Protein AF-0000000082831188 (afdb_homodimer)

Foldseek 3Di:
DDLVLLLLLLLCVVLFHLCSSCVVVVHHSVVSVVSQVVVCVVVVHRQWDDDPPGTDGDPVNQVSSQVSVVSVQQVVQVVCVVVVPPNQDAEEAFEEEAQQCCVLPCVVLVVVLCVVRVRYHYHYHHHADPVVVPVDDHAKYKYFDADDDPQKDKDFLAWWFKFKKAFPVLCVPPNFDQDPQVQQVWAEQEEDDPPDWFWKWKDAPNDDTDIYTHDHPHYDSNLQVSQVCRLVGVIIYTYICSSCVVCCVVRSMPTHPVRMTMDTHHITMIMIGGPDPRGRPSSVVSVVSSNVCLQPVAAPRHRGHHHD/DDLVLLLLLLLCVVLFHLCSSCVVVVHDSVVSVVSQVVVCVVVVHRQWDDDPPGTDGDPVVLVSSVVSVVSVQQVVQVVCVVVVPPNQDAEEAEEEEAQQCCVLPCVVLVVVLCVVRVRYHYHYHHHADPVCVSVPPHAKYKYFDADDDPQKDKDFLAWWFKFKKAFPVLCVPPNFDQDPQVQQVWAEQEEDDPPDWFWKWKDAPNDDTDIYTHDHPHYDSNLQVSQVCRLVGVIIYTYICSSCVVCCVVRSMPTHPVRMTMDTHHITMIMIHGPDPRGRPSSVVSVVSSNVCLQPVAAPRHRGHHDD

Structure (mmCIF, N/CA/C/O backbone):
data_AF-0000000082831188-model_v1
#
loop_
_entity.id
_entity.type
_entity.pdbx_description
1 polymer 'HTH-type transcriptional regulator DmlR'
#
loop_
_atom_site.group_PDB
_atom_site.id
_atom_site.type_symbol
_atom_site.label_atom_id
_atom_site.label_alt_id
_atom_site.label_comp_id
_atom_site.label_asym_id
_atom_site.label_entity_id
_atom_site.label_seq_id
_atom_site.pdbx_PDB_ins_code
_atom_site.Cartn_x
_atom_site.Cartn_y
_atom_site.Cartn_z
_atom_site.occupancy
_atom_site.B_iso_or_equiv
_atom_site.auth_seq_id
_atom_site.auth_comp_id
_atom_site.auth_asym_id
_atom_site.auth_atom_id
_atom_site.pdbx_PDB_model_num
ATOM 1 N N . MET A 1 1 ? 18.266 -35.781 13.953 1 60.56 1 MET A N 1
ATOM 2 C CA . MET A 1 1 ? 17.328 -34.844 13.352 1 60.56 1 MET A CA 1
ATOM 3 C C . MET A 1 1 ? 17.188 -35.094 11.852 1 60.56 1 MET A C 1
ATOM 5 O O . MET A 1 1 ? 18.188 -35.188 11.133 1 60.56 1 MET A O 1
ATOM 9 N N . ASP A 1 2 ? 16.031 -35.562 11.438 1 66.75 2 ASP A N 1
ATOM 10 C CA . ASP A 1 2 ? 15.828 -35.938 10.039 1 66.75 2 ASP A CA 1
ATOM 11 C C . ASP A 1 2 ? 14.922 -34.938 9.328 1 66.75 2 ASP A C 1
ATOM 13 O O . ASP A 1 2 ? 14.375 -34.031 9.953 1 66.75 2 ASP A O 1
ATOM 17 N N . THR A 1 3 ? 14.922 -35.094 8.039 1 72.62 3 THR A N 1
ATOM 18 C CA . THR A 1 3 ? 14.203 -34.156 7.168 1 72.62 3 THR A CA 1
ATOM 19 C C . THR A 1 3 ? 12.727 -34.094 7.551 1 72.62 3 THR A C 1
ATOM 21 O O . THR A 1 3 ? 12.102 -33.031 7.484 1 72.62 3 THR A O 1
ATOM 24 N N . LYS A 1 4 ? 12.242 -35.188 7.949 1 76.06 4 LYS A N 1
ATOM 25 C CA . LYS A 1 4 ? 10.836 -35.281 8.312 1 76.06 4 LYS A CA 1
ATOM 26 C C . LYS A 1 4 ? 10.539 -34.438 9.555 1 76.06 4 LYS A C 1
ATOM 28 O O . LYS A 1 4 ? 9.508 -33.75 9.625 1 76.06 4 LYS A O 1
ATOM 33 N N . ALA A 1 5 ? 11.492 -34.5 10.469 1 78.12 5 ALA A N 1
ATOM 34 C CA . ALA A 1 5 ? 11.328 -33.75 11.711 1 78.12 5 ALA A CA 1
ATOM 35 C C . ALA A 1 5 ? 11.359 -32.25 11.453 1 78.12 5 ALA A C 1
ATOM 37 O O . ALA A 1 5 ? 10.578 -31.5 12.031 1 78.12 5 ALA A O 1
ATOM 38 N N . LEU A 1 6 ? 12.195 -31.906 10.602 1 77.5 6 LEU A N 1
ATOM 39 C CA . LEU A 1 6 ? 12.312 -30.484 10.289 1 77.5 6 LEU A CA 1
ATOM 40 C C . LEU A 1 6 ? 11.094 -30 9.508 1 77.5 6 LEU A C 1
ATOM 42 O O . LEU A 1 6 ? 10.602 -28.891 9.734 1 77.5 6 LEU A O 1
ATOM 46 N N . THR A 1 7 ? 10.648 -30.844 8.633 1 78.62 7 THR A N 1
ATOM 47 C CA . THR A 1 7 ? 9.445 -30.516 7.883 1 78.62 7 THR A CA 1
ATOM 48 C C . THR A 1 7 ? 8.242 -30.375 8.812 1 78.62 7 THR A C 1
ATOM 50 O O . THR A 1 7 ? 7.395 -29.516 8.617 1 78.62 7 THR A O 1
ATOM 53 N N . LEU A 1 8 ? 8.25 -31.203 9.797 1 83.56 8 LEU A N 1
ATOM 54 C CA . LEU A 1 8 ? 7.195 -31.156 10.805 1 83.56 8 LEU A CA 1
ATOM 55 C C . LEU A 1 8 ? 7.23 -29.828 11.555 1 83.56 8 LEU A C 1
ATOM 57 O O . LEU A 1 8 ? 6.188 -29.203 11.766 1 83.56 8 LEU A O 1
ATOM 61 N N . LEU A 1 9 ? 8.398 -29.422 11.922 1 85.88 9 LEU A N 1
ATOM 62 C CA . LEU A 1 9 ? 8.57 -28.141 12.617 1 85.88 9 LEU A CA 1
ATOM 63 C C . LEU A 1 9 ? 8.055 -26.984 11.773 1 85.88 9 LEU A C 1
ATOM 65 O O . LEU A 1 9 ? 7.352 -26.109 12.281 1 85.88 9 LEU A O 1
ATOM 69 N N . VAL A 1 10 ? 8.422 -27.031 10.562 1 84.31 10 VAL A N 1
ATOM 70 C CA . VAL A 1 10 ? 7.992 -25.984 9.648 1 84.31 10 VAL A CA 1
ATOM 71 C C . VAL A 1 10 ? 6.469 -25.922 9.594 1 84.31 10 VAL A C 1
ATOM 73 O O . VAL A 1 10 ? 5.875 -24.844 9.68 1 84.31 10 VAL A O 1
ATOM 76 N N . GLU A 1 11 ? 5.812 -27.047 9.461 1 84.62 11 GLU A N 1
ATOM 77 C CA . GLU A 1 11 ? 4.359 -27.125 9.352 1 84.62 11 GLU A CA 1
ATOM 78 C C . GLU A 1 11 ? 3.684 -26.609 10.625 1 84.62 11 GLU A C 1
ATOM 80 O O . GLU A 1 11 ? 2.643 -25.953 10.562 1 84.62 11 GLU A O 1
ATOM 85 N N . ILE A 1 12 ? 4.293 -26.922 11.719 1 85.75 12 ILE A N 1
ATOM 86 C CA . ILE A 1 12 ? 3.727 -26.484 12.992 1 85.75 12 ILE A CA 1
ATOM 87 C C . ILE A 1 12 ? 3.797 -24.969 13.102 1 85.75 12 ILE A C 1
ATOM 89 O O . ILE A 1 12 ? 2.816 -24.312 13.469 1 85.75 12 ILE A O 1
ATOM 93 N N . VAL A 1 13 ? 4.922 -24.453 12.805 1 83.44 13 VAL A N 1
ATOM 94 C CA . VAL A 1 13 ? 5.137 -23.016 12.922 1 83.44 13 VAL A CA 1
ATOM 95 C C . VAL A 1 13 ? 4.223 -22.281 11.938 1 83.44 13 VAL A C 1
ATOM 97 O O . VAL A 1 13 ? 3.598 -21.281 12.297 1 83.44 13 VAL A O 1
ATOM 100 N N . ASP A 1 14 ? 4.199 -22.828 10.773 1 79.44 14 ASP A N 1
ATOM 101 C CA . ASP A 1 14 ? 3.375 -22.203 9.742 1 79.44 14 ASP A CA 1
ATOM 102 C C . ASP A 1 14 ? 1.896 -22.25 10.117 1 79.44 14 ASP A C 1
ATOM 104 O O . ASP A 1 14 ? 1.148 -21.312 9.836 1 79.44 14 ASP A O 1
ATOM 108 N N . ALA A 1 15 ? 1.467 -23.328 10.695 1 80.25 15 ALA A N 1
ATOM 109 C CA . ALA A 1 15 ? 0.07 -23.547 11.07 1 80.25 15 ALA A CA 1
ATOM 110 C C . ALA A 1 15 ? -0.303 -22.688 12.281 1 80.25 15 ALA A C 1
ATOM 112 O O . ALA A 1 15 ? -1.475 -22.359 12.477 1 80.25 15 ALA A O 1
ATOM 113 N N . GLY A 1 16 ? 0.748 -22.344 13.023 1 79.06 16 GLY A N 1
ATOM 114 C CA . GLY A 1 16 ? 0.556 -21.5 14.195 1 79.06 16 GLY A CA 1
ATOM 115 C C . GLY A 1 16 ? 0.032 -22.266 15.398 1 79.06 16 GLY A C 1
ATOM 116 O O . GLY A 1 16 ? -0.024 -21.719 16.5 1 79.06 16 GLY A O 1
ATOM 117 N N . ASN A 1 17 ? -0.584 -23.422 15.211 1 81.81 17 ASN A N 1
ATOM 118 C CA . ASN A 1 17 ? -1.011 -24.281 16.312 1 81.81 17 ASN A CA 1
ATOM 119 C C . ASN A 1 17 ? -0.879 -25.75 15.953 1 81.81 17 ASN A C 1
ATOM 121 O O . ASN A 1 17 ? -0.754 -26.109 14.781 1 81.81 17 ASN A O 1
ATOM 125 N N . LEU A 1 18 ? -0.891 -26.609 16.984 1 84.69 18 LEU A N 1
ATOM 126 C CA . LEU A 1 18 ? -0.616 -28.031 16.828 1 84.69 18 LEU A CA 1
ATOM 127 C C . LEU A 1 18 ? -1.783 -28.734 16.141 1 84.69 18 LEU A C 1
ATOM 129 O O . LEU A 1 18 ? -1.579 -29.656 15.352 1 84.69 18 LEU A O 1
ATOM 133 N N . SER A 1 19 ? -2.91 -28.172 16.375 1 84.94 19 SER A N 1
ATOM 134 C CA . SER A 1 19 ? -4.086 -28.812 15.789 1 84.94 19 SER A CA 1
ATOM 135 C C . SER A 1 19 ? -4.133 -28.609 14.281 1 84.94 19 SER A C 1
ATOM 137 O O . SER A 1 19 ? -4.391 -29.562 13.531 1 84.94 19 SER A O 1
ATOM 139 N N . GLU A 1 20 ? -3.873 -27.453 13.922 1 84.81 20 GLU A N 1
ATOM 140 C CA . GLU A 1 20 ? -3.865 -27.156 12.492 1 84.81 20 GLU A CA 1
ATOM 141 C C . GLU A 1 20 ? -2.705 -27.844 11.781 1 84.81 20 GLU A C 1
ATOM 143 O O . GLU A 1 20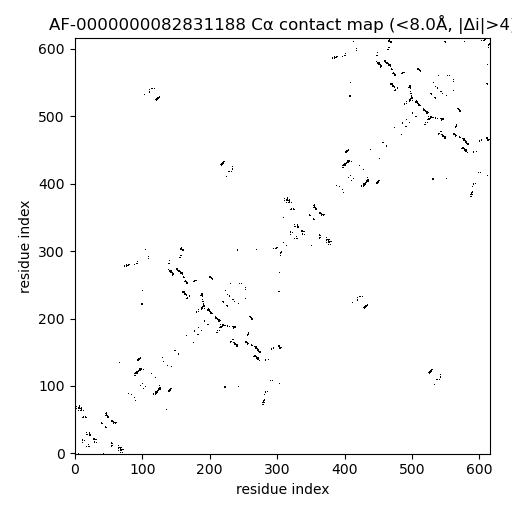 ? -2.854 -28.312 10.656 1 84.81 20 GLU A O 1
ATOM 148 N N . ALA A 1 21 ? -1.657 -27.875 12.453 1 87 21 ALA A N 1
ATOM 149 C CA . ALA A 1 21 ? -0.516 -28.609 11.906 1 87 21 ALA A CA 1
ATOM 150 C C . ALA A 1 21 ? -0.851 -30.078 11.711 1 87 21 ALA A C 1
ATOM 152 O O . ALA A 1 21 ? -0.484 -30.672 10.688 1 87 21 ALA A O 1
ATOM 153 N N . ALA A 1 22 ? -1.553 -30.641 12.586 1 87.94 22 ALA A N 1
ATOM 154 C CA . ALA A 1 22 ? -1.962 -32.031 12.5 1 87.94 22 ALA A CA 1
ATOM 155 C C . ALA A 1 22 ? -2.854 -32.281 11.289 1 87.94 22 ALA A C 1
ATOM 157 O O . ALA A 1 22 ? -2.672 -33.25 10.562 1 87.94 22 ALA A O 1
ATOM 158 N N . ARG A 1 23 ? -3.672 -31.422 11.086 1 82.44 23 ARG A N 1
ATOM 159 C CA . ARG A 1 23 ? -4.574 -31.516 9.938 1 82.44 23 ARG A CA 1
ATOM 160 C C . ARG A 1 23 ? -3.803 -31.438 8.625 1 82.44 23 ARG A C 1
ATOM 162 O O . ARG A 1 23 ? -4.012 -32.25 7.734 1 82.44 23 ARG A O 1
ATOM 169 N N . ARG A 1 24 ? -2.838 -30.578 8.617 1 79.94 24 ARG A N 1
ATOM 170 C CA . ARG A 1 24 ? -2.045 -30.375 7.414 1 79.94 24 ARG A CA 1
ATOM 171 C C . ARG A 1 24 ? -1.154 -31.578 7.121 1 79.94 24 ARG A C 1
ATOM 173 O O . ARG A 1 24 ? -0.921 -31.906 5.961 1 79.94 24 ARG A O 1
ATOM 180 N N . LEU A 1 25 ? -0.765 -32.188 8.156 1 80.94 25 LEU A N 1
ATOM 181 C CA . LEU A 1 25 ? 0.196 -33.281 8.039 1 80.94 25 LEU A CA 1
ATOM 182 C C . LEU A 1 25 ? -0.515 -34.625 8.016 1 80.94 25 LEU A C 1
ATOM 184 O O . LEU A 1 25 ? 0.13 -35.656 7.891 1 80.94 25 LEU A O 1
ATOM 188 N N . LYS A 1 26 ? -1.868 -34.469 8.102 1 83.75 26 LYS A N 1
ATOM 189 C CA . LYS A 1 26 ? -2.668 -35.688 8.156 1 83.75 26 LYS A CA 1
ATOM 190 C C . LYS A 1 26 ? -2.18 -36.625 9.266 1 83.75 26 LYS A C 1
ATOM 192 O O . LYS A 1 26 ? -1.993 -37.812 9.047 1 83.75 26 LYS A O 1
ATOM 197 N N . MET A 1 27 ? -1.89 -36.031 10.336 1 84.94 27 MET A N 1
ATOM 198 C CA . MET A 1 27 ? -1.479 -36.719 11.562 1 84.94 27 MET A CA 1
ATOM 199 C C . MET A 1 27 ? -2.379 -36.344 12.727 1 84.94 27 MET A C 1
ATOM 201 O O . MET A 1 27 ? -3.162 -35.375 12.633 1 84.94 27 MET A O 1
ATOM 205 N N . THR A 1 28 ? -2.484 -37.125 13.711 1 86.31 28 THR A N 1
ATOM 206 C CA . THR A 1 28 ? -3.182 -36.75 14.93 1 86.31 28 THR A CA 1
ATOM 207 C C . THR A 1 28 ? -2.387 -35.688 15.703 1 86.31 28 THR A C 1
ATOM 209 O O . THR A 1 28 ? -1.161 -35.625 15.578 1 86.31 28 THR A O 1
ATOM 212 N N . ARG A 1 29 ? -3.061 -34.906 16.406 1 88.69 29 ARG A N 1
ATOM 213 C CA . ARG A 1 29 ? -2.41 -33.875 17.234 1 88.69 29 ARG A CA 1
ATOM 214 C C . ARG A 1 29 ? -1.398 -34.531 18.188 1 88.69 29 ARG A C 1
ATOM 216 O O . ARG A 1 29 ? -0.323 -33.969 18.422 1 88.69 29 ARG A O 1
ATOM 223 N N . ALA A 1 30 ? -1.788 -35.625 18.688 1 88.5 30 ALA A N 1
ATOM 224 C CA . ALA A 1 30 ? -0.902 -36.344 19.609 1 88.5 30 ALA A CA 1
ATOM 225 C C . ALA A 1 30 ? 0.396 -36.75 18.906 1 88.5 30 ALA A C 1
ATOM 227 O O . ALA A 1 30 ? 1.479 -36.656 19.484 1 88.5 30 ALA A O 1
ATOM 228 N N . ASN A 1 31 ? 0.254 -37.156 17.719 1 88.38 31 ASN A N 1
ATOM 229 C CA . ASN A 1 31 ? 1.415 -37.562 16.922 1 88.38 31 ASN A CA 1
ATOM 230 C C . ASN A 1 31 ? 2.32 -36.344 16.625 1 88.38 31 ASN A C 1
ATOM 232 O O . ASN A 1 31 ? 3.543 -36.469 16.734 1 88.38 31 ASN A O 1
ATOM 236 N N . VAL A 1 32 ? 1.679 -35.312 16.281 1 89.38 32 VAL A N 1
ATOM 237 C CA . VAL A 1 32 ? 2.434 -34.094 16 1 89.38 32 VAL A CA 1
ATOM 238 C C . VAL A 1 32 ? 3.186 -33.656 17.266 1 89.38 32 VAL A C 1
ATOM 240 O O . VAL A 1 32 ? 4.363 -33.312 17.188 1 89.38 32 VAL A O 1
ATOM 243 N N . SER A 1 33 ? 2.498 -33.688 18.391 1 88.06 33 SER A N 1
ATOM 244 C CA . SER A 1 33 ? 3.1 -33.312 19.656 1 88.06 33 SER A CA 1
ATOM 245 C C . SER A 1 33 ? 4.254 -34.25 20.016 1 88.06 33 SER A C 1
ATOM 247 O O . SER A 1 33 ? 5.293 -33.781 20.5 1 88.06 33 SER A O 1
ATOM 249 N N . TYR A 1 34 ? 4.016 -35.469 19.766 1 87.75 34 TYR A N 1
ATOM 250 C CA . TYR A 1 34 ? 5.031 -36.469 20.047 1 87.75 34 TYR A CA 1
ATOM 251 C C . TYR A 1 34 ? 6.297 -36.188 19.234 1 87.75 34 TYR A C 1
ATOM 253 O O . TYR A 1 34 ? 7.398 -36.188 19.797 1 87.75 34 TYR A O 1
ATOM 261 N N . HIS A 1 35 ? 6.109 -36.062 18 1 87.44 35 HIS A N 1
ATOM 262 C CA . HIS A 1 35 ? 7.258 -35.844 17.125 1 87.44 35 HIS A CA 1
ATOM 263 C C . HIS A 1 35 ? 7.965 -34.531 17.453 1 87.44 35 HIS A C 1
ATOM 265 O O . HIS A 1 35 ? 9.195 -34.438 17.359 1 87.44 35 HIS A O 1
ATOM 271 N N . LEU A 1 36 ? 7.223 -33.531 17.812 1 89.19 36 LEU A N 1
ATOM 272 C CA . LEU A 1 36 ? 7.816 -32.281 18.234 1 89.19 36 LEU A CA 1
ATOM 273 C C . LEU A 1 36 ? 8.68 -32.469 19.469 1 89.19 36 LEU A C 1
ATOM 275 O O . LEU A 1 36 ? 9.797 -31.953 19.547 1 89.19 36 LEU A O 1
ATOM 279 N N . THR A 1 37 ? 8.117 -33.125 20.422 1 87.25 37 THR A N 1
ATOM 280 C CA . THR A 1 37 ? 8.844 -33.406 21.656 1 87.25 37 THR A CA 1
ATOM 281 C C . THR A 1 37 ? 10.125 -34.188 21.359 1 87.25 37 THR A C 1
ATOM 283 O O . THR A 1 37 ? 11.172 -33.906 21.953 1 87.25 37 THR A O 1
ATOM 286 N N . GLN A 1 38 ? 9.984 -35.156 20.5 1 84.62 38 GLN A N 1
ATOM 287 C CA . GLN A 1 38 ? 11.148 -35.938 20.109 1 84.62 38 GLN A CA 1
ATOM 288 C C . GLN A 1 38 ? 12.219 -35.031 19.484 1 84.62 38 GLN A C 1
ATOM 290 O O . GLN A 1 38 ? 13.406 -35.188 19.75 1 84.62 38 GLN A O 1
ATOM 295 N N . LEU A 1 39 ? 11.797 -34.188 18.625 1 86.06 39 LEU A N 1
ATOM 296 C CA . LEU A 1 39 ? 12.711 -33.281 17.984 1 86.06 39 LEU A CA 1
ATOM 297 C C . LEU A 1 39 ? 13.383 -32.375 19 1 86.06 39 LEU A C 1
ATOM 299 O O . LEU A 1 39 ? 14.594 -32.156 18.953 1 86.06 39 LEU A O 1
ATOM 303 N N . GLU A 1 40 ? 12.617 -31.859 19.906 1 87.69 40 GLU A N 1
ATOM 304 C CA . GLU A 1 40 ? 13.156 -31 20.953 1 87.69 40 GLU A CA 1
ATOM 305 C C . GLU A 1 40 ? 14.148 -31.75 21.844 1 87.69 40 GLU A C 1
ATOM 307 O O . GLU A 1 40 ? 15.172 -31.188 22.234 1 87.69 40 GLU A O 1
ATOM 312 N N . ARG A 1 41 ? 13.867 -32.969 22.109 1 82.56 41 ARG A N 1
ATOM 313 C CA . ARG A 1 41 ? 14.773 -33.812 22.891 1 82.56 41 ARG A CA 1
ATOM 314 C C . ARG A 1 41 ? 16.078 -34.031 22.141 1 82.56 41 ARG A C 1
ATOM 316 O O . ARG A 1 41 ? 17.156 -34 22.734 1 82.56 41 ARG A O 1
ATOM 323 N N . ALA A 1 42 ? 15.922 -34.312 20.938 1 80.12 42 ALA A N 1
ATOM 324 C CA . ALA A 1 42 ? 17.109 -34.562 20.125 1 80.12 42 ALA A CA 1
ATOM 325 C C . ALA A 1 42 ? 18 -33.344 20.062 1 80.12 42 ALA A C 1
ATOM 327 O O . ALA A 1 42 ? 19.219 -33.438 20.062 1 80.12 42 ALA A O 1
ATOM 328 N N . VAL A 1 43 ? 17.344 -32.188 20 1 80.31 43 VAL A N 1
ATOM 329 C CA . VAL A 1 43 ? 18.062 -30.906 19.922 1 80.31 43 VAL A CA 1
ATOM 330 C C . VAL A 1 43 ? 18.516 -30.469 21.312 1 80.31 43 VAL A C 1
ATOM 332 O O . VAL A 1 43 ? 19.516 -29.766 21.453 1 80.31 43 VAL A O 1
ATOM 335 N N . GLY A 1 44 ? 17.844 -30.953 22.266 1 82.88 44 GLY A N 1
ATOM 336 C CA . GLY A 1 44 ? 18.172 -30.656 23.656 1 82.88 44 GLY A CA 1
ATOM 337 C C . GLY A 1 44 ? 17.641 -29.328 24.125 1 82.88 44 GLY A C 1
ATOM 338 O O . GLY A 1 44 ? 18.047 -28.812 25.172 1 82.88 44 GLY A O 1
ATOM 339 N N . MET A 1 45 ? 16.875 -28.734 23.266 1 83.75 45 MET A N 1
ATOM 340 C CA . MET A 1 45 ? 16.281 -27.438 23.562 1 83.75 45 MET A CA 1
ATOM 341 C C . MET A 1 45 ? 14.805 -27.391 23.156 1 83.75 45 MET A C 1
ATOM 343 O O . MET A 1 45 ? 14.391 -28.125 22.25 1 83.75 45 MET A O 1
ATOM 347 N N . GLN A 1 46 ? 14.062 -26.531 23.812 1 87.75 46 GLN A N 1
ATOM 348 C CA . GLN A 1 46 ? 12.695 -26.266 23.375 1 87.75 46 GLN A CA 1
ATOM 349 C C . GLN A 1 46 ? 12.672 -25.422 22.109 1 87.75 46 GLN A C 1
ATOM 351 O O . GLN A 1 46 ? 13.383 -24.422 22 1 87.75 46 GLN A O 1
ATOM 356 N N . LEU A 1 47 ? 11.914 -25.922 21.172 1 87.06 47 LEU A N 1
ATOM 357 C CA . LEU A 1 47 ? 11.867 -25.234 19.891 1 87.06 47 LEU A CA 1
ATOM 358 C C . LEU A 1 47 ? 10.648 -24.328 19.797 1 87.06 47 LEU A C 1
ATOM 360 O O . LEU A 1 47 ? 10.648 -23.344 19.047 1 87.06 47 LEU A O 1
ATOM 364 N N . LEU A 1 48 ? 9.633 -24.703 20.484 1 87.5 48 LEU A N 1
ATOM 365 C CA . LEU A 1 48 ? 8.391 -23.938 20.453 1 87.5 48 LEU A CA 1
ATOM 366 C C . LEU A 1 48 ? 7.922 -23.594 21.859 1 87.5 48 LEU A C 1
ATOM 368 O O . LEU A 1 48 ? 8.078 -24.406 22.781 1 87.5 48 LEU A O 1
ATOM 372 N N . ARG A 1 49 ? 7.617 -22.281 21.984 1 80.75 49 ARG A N 1
ATOM 373 C CA . ARG A 1 49 ? 6.93 -21.875 23.203 1 80.75 49 ARG A CA 1
ATOM 374 C C . ARG A 1 49 ? 5.418 -22.047 23.062 1 80.75 49 ARG A C 1
ATOM 376 O O . ARG A 1 49 ? 4.828 -21.594 22.078 1 80.75 49 ARG A O 1
ATOM 383 N N . ARG A 1 50 ? 4.891 -22.969 23.844 1 69.31 50 ARG A N 1
ATOM 384 C CA . ARG A 1 50 ? 3.486 -23.344 23.703 1 69.31 50 ARG A CA 1
ATOM 385 C C . ARG A 1 50 ? 2.619 -22.562 24.688 1 69.31 50 ARG A C 1
ATOM 387 O O . ARG A 1 50 ? 2.959 -22.422 25.859 1 69.31 50 ARG A O 1
ATOM 394 N N . THR A 1 51 ? 1.961 -21.656 24.219 1 60.91 51 THR A N 1
ATOM 395 C CA . THR A 1 51 ? 0.83 -21.234 25.031 1 60.91 51 THR A CA 1
ATOM 396 C C . THR A 1 51 ? -0.433 -22 24.641 1 60.91 51 THR A C 1
ATOM 398 O O . THR A 1 51 ? -0.428 -22.766 23.672 1 60.91 51 THR A O 1
ATOM 401 N N . THR A 1 52 ? -1.492 -22 25.406 1 55.84 52 THR A N 1
ATOM 402 C CA . THR A 1 52 ? -2.73 -22.75 25.203 1 55.84 52 THR A CA 1
ATOM 403 C C . THR A 1 52 ? -3.289 -22.484 23.812 1 55.84 52 THR A C 1
ATOM 405 O O . THR A 1 52 ? -3.92 -23.359 23.219 1 55.84 52 THR A O 1
ATOM 408 N N . ARG A 1 53 ? -2.99 -21.312 23.234 1 58.03 53 ARG A N 1
ATOM 409 C CA . ARG A 1 53 ? -3.73 -21 22.016 1 58.03 53 ARG A CA 1
ATOM 410 C C . ARG A 1 53 ? -2.783 -20.766 20.844 1 58.03 53 ARG A C 1
ATOM 412 O O . ARG A 1 53 ? -3.201 -20.797 19.688 1 58.03 53 ARG A O 1
ATOM 419 N N . HIS A 1 54 ? -1.499 -20.562 21.078 1 69.31 54 HIS A N 1
ATOM 420 C CA . HIS A 1 54 ? -0.607 -20.203 19.984 1 69.31 54 HIS A CA 1
ATOM 421 C C . HIS A 1 54 ? 0.788 -20.781 20.188 1 69.31 54 HIS A C 1
ATOM 423 O O . HIS A 1 54 ? 1.22 -20.969 21.328 1 69.31 54 HIS A O 1
ATOM 429 N N . VAL A 1 55 ? 1.408 -21.328 19.062 1 76.12 55 VAL A N 1
ATOM 430 C CA . VAL A 1 55 ? 2.785 -21.812 19.109 1 76.12 55 VAL A CA 1
ATOM 431 C C . VAL A 1 55 ? 3.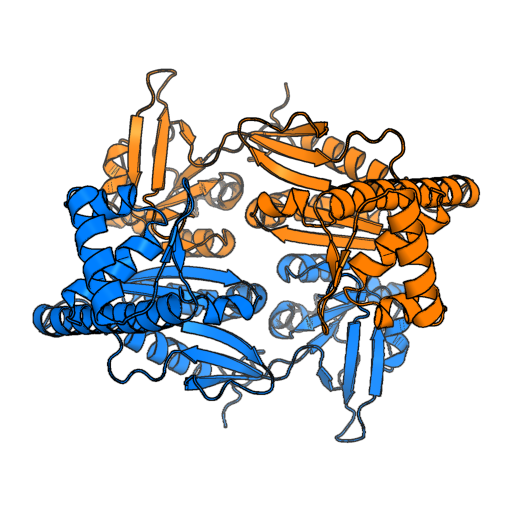721 -20.766 18.5 1 76.12 55 VAL A C 1
ATOM 433 O O . VAL A 1 55 ? 3.465 -20.25 17.422 1 76.12 55 VAL A O 1
ATOM 436 N N . GLU A 1 56 ? 4.668 -20.328 19.312 1 81.75 56 GLU A N 1
ATOM 437 C CA . GLU A 1 56 ? 5.699 -19.422 18.828 1 81.75 56 GLU A CA 1
ATOM 438 C C . GLU A 1 56 ? 7.082 -20.062 18.906 1 81.75 56 GLU A C 1
ATOM 440 O O . GLU A 1 56 ? 7.43 -20.688 19.906 1 81.75 56 GLU A O 1
ATOM 445 N N . PRO A 1 57 ? 7.797 -19.953 17.828 1 81.88 57 PRO A N 1
ATOM 446 C CA . PRO A 1 57 ? 9.133 -20.547 17.859 1 81.88 57 PRO A CA 1
ATOM 447 C C . PRO A 1 57 ? 10.094 -19.797 18.781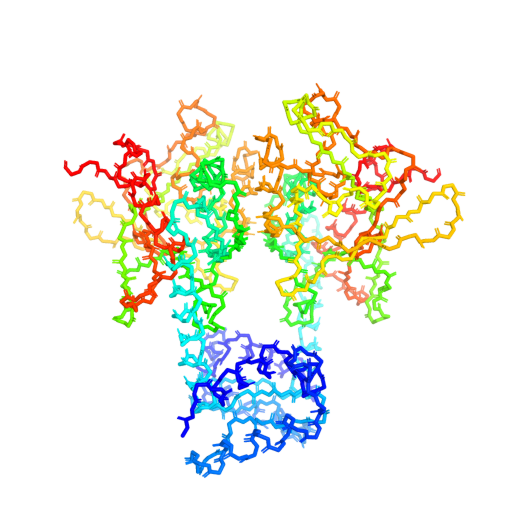 1 81.88 57 PRO A C 1
ATOM 449 O O . PRO A 1 57 ? 10 -18.578 18.906 1 81.88 57 PRO A O 1
ATOM 452 N N . THR A 1 58 ? 10.938 -20.594 19.484 1 80.06 58 THR A N 1
ATOM 453 C CA . THR A 1 58 ? 12.086 -20.016 20.172 1 80.06 58 THR A CA 1
ATOM 454 C C . THR A 1 58 ? 13.133 -19.547 19.172 1 80.06 58 THR A C 1
ATOM 456 O O . THR A 1 58 ? 12.953 -19.703 17.953 1 80.06 58 THR A O 1
ATOM 459 N N . GLU A 1 59 ? 14.164 -18.953 19.688 1 77.19 59 GLU A N 1
ATOM 460 C CA . GLU A 1 59 ? 15.234 -18.516 18.812 1 77.19 59 GLU A CA 1
ATOM 461 C C . GLU A 1 59 ? 15.82 -19.672 18.016 1 77.19 59 GLU A C 1
ATOM 463 O O . GLU A 1 59 ? 16 -19.562 16.797 1 77.19 59 GLU A O 1
ATOM 468 N N . ILE A 1 60 ? 16.094 -20.719 18.766 1 78.5 60 ILE A N 1
ATOM 469 C CA . ILE A 1 60 ? 16.641 -21.891 18.109 1 78.5 60 ILE A CA 1
ATOM 470 C C . ILE A 1 60 ? 15.562 -22.547 17.234 1 78.5 60 ILE A C 1
ATOM 472 O O . ILE A 1 60 ? 15.867 -23.094 16.172 1 78.5 60 ILE A O 1
ATOM 476 N N . GLY A 1 61 ? 14.344 -22.453 17.641 1 82.12 61 GLY A N 1
ATOM 477 C CA . GLY A 1 61 ? 13.227 -22.922 16.828 1 82.12 61 GLY A CA 1
ATOM 478 C C . GLY A 1 61 ? 13.102 -22.203 15.5 1 82.12 61 GLY A C 1
ATOM 479 O O . GLY A 1 61 ? 12.867 -22.828 14.469 1 82.12 61 GLY A O 1
ATOM 480 N N . LEU A 1 62 ? 13.328 -20.984 15.57 1 79.88 62 LEU A N 1
ATOM 481 C CA . LEU A 1 62 ? 13.258 -20.156 14.367 1 79.88 62 LEU A CA 1
ATOM 482 C C . LEU A 1 62 ? 14.398 -20.5 13.414 1 79.88 62 LEU A C 1
ATOM 484 O O . LEU A 1 62 ? 14.195 -20.578 12.195 1 79.88 62 LEU A O 1
ATOM 488 N N . LYS A 1 63 ? 15.539 -20.734 13.945 1 74.88 63 LYS A N 1
ATOM 489 C CA . LYS A 1 63 ? 16.688 -21.125 13.125 1 74.88 63 LYS A CA 1
ATOM 490 C C . LYS A 1 63 ? 16.422 -22.453 12.43 1 74.88 63 LYS A C 1
ATOM 492 O O . LYS A 1 63 ? 16.672 -22.594 11.227 1 74.88 63 LYS A O 1
ATOM 497 N N . LEU A 1 64 ? 15.961 -23.391 13.195 1 78.88 64 LEU A N 1
ATOM 498 C CA . LEU A 1 64 ? 15.695 -24.719 12.617 1 78.88 64 LEU A CA 1
ATOM 499 C C . LEU A 1 64 ? 14.523 -24.656 11.641 1 78.88 64 LEU A C 1
ATOM 501 O O . LEU A 1 64 ? 14.508 -25.375 10.641 1 78.88 64 LEU A O 1
ATOM 505 N N . TYR A 1 65 ? 13.594 -23.797 12 1 80.31 65 TYR A N 1
ATOM 506 C CA . TYR A 1 65 ? 12.5 -23.562 11.062 1 80.31 65 TYR A CA 1
ATOM 507 C C . TYR A 1 65 ? 13.023 -23.109 9.711 1 80.31 65 TYR A C 1
ATOM 509 O O . TYR A 1 65 ? 12.609 -23.625 8.672 1 80.31 65 TYR A O 1
ATOM 517 N N . HIS A 1 66 ? 14.008 -22.281 9.719 1 73.12 66 HIS A N 1
ATOM 518 C CA . HIS A 1 66 ? 14.578 -21.781 8.477 1 73.12 66 HIS A CA 1
ATOM 519 C C . HIS A 1 66 ? 15.297 -22.891 7.711 1 73.12 66 HIS A C 1
ATOM 521 O O . HIS A 1 66 ? 15.172 -22.984 6.488 1 73.12 66 HIS A O 1
ATOM 527 N N . HIS A 1 67 ? 15.969 -23.641 8.414 1 68 67 HIS A N 1
ATOM 528 C CA . HIS A 1 67 ? 16.641 -24.781 7.785 1 68 67 HIS A CA 1
ATOM 529 C C . HIS A 1 67 ? 15.625 -25.766 7.215 1 68 67 HIS A C 1
ATOM 531 O O . HIS A 1 67 ? 15.82 -26.297 6.117 1 68 67 HIS A O 1
ATOM 537 N N . GLY A 1 68 ? 14.617 -26 7.996 1 74.38 68 GLY A N 1
ATOM 538 C CA . GLY A 1 68 ? 13.562 -26.875 7.512 1 74.38 68 GLY A CA 1
ATOM 539 C C . GLY A 1 68 ? 12.898 -26.359 6.246 1 74.38 68 GLY A C 1
ATOM 540 O O . GLY A 1 68 ? 12.641 -27.141 5.32 1 74.38 68 GLY A O 1
ATOM 541 N N . ARG A 1 69 ? 12.703 -25.172 6.289 1 74.12 69 ARG A N 1
ATOM 542 C CA . ARG A 1 69 ? 12.102 -24.562 5.109 1 74.12 69 ARG A CA 1
ATOM 543 C C . ARG A 1 69 ? 13.016 -24.688 3.898 1 74.12 69 ARG A C 1
ATOM 545 O O . ARG A 1 69 ? 12.562 -25.016 2.799 1 74.12 69 ARG A O 1
ATOM 552 N N . SER A 1 70 ? 14.211 -24.516 4.133 1 66.88 70 SER A N 1
ATOM 553 C CA . SER A 1 70 ? 15.195 -24.672 3.066 1 66.88 70 SER A CA 1
ATOM 554 C C . SER A 1 70 ? 15.195 -26.094 2.508 1 66.88 70 SER A C 1
ATOM 556 O O . SER A 1 70 ? 15.281 -26.281 1.293 1 66.88 70 SER A O 1
ATOM 558 N N . ILE A 1 71 ? 15.125 -26.969 3.342 1 64.88 71 ILE A N 1
ATOM 559 C CA . ILE A 1 71 ? 15.109 -28.375 2.941 1 64.88 71 ILE A CA 1
ATOM 560 C C . ILE A 1 71 ? 13.844 -28.656 2.131 1 64.88 71 ILE A C 1
ATOM 562 O O . ILE A 1 71 ? 13.906 -29.312 1.086 1 64.88 71 ILE A O 1
ATOM 566 N N . GLN A 1 72 ? 12.828 -28.219 2.639 1 68.69 72 GLN A N 1
ATOM 567 C CA . GLN A 1 72 ? 11.578 -28.422 1.913 1 68.69 72 GLN A CA 1
ATOM 568 C C . GLN A 1 72 ? 11.648 -27.797 0.519 1 68.69 72 GLN A C 1
ATOM 570 O O . GLN A 1 72 ? 11.18 -28.391 -0.453 1 68.69 72 GLN A O 1
ATOM 575 N N . ASP A 1 73 ? 12.195 -26.766 0.509 1 64.31 73 ASP A N 1
ATOM 576 C CA . ASP A 1 73 ? 12.344 -26.078 -0.769 1 64.31 73 ASP A CA 1
ATOM 577 C C . ASP A 1 73 ? 13.25 -26.859 -1.713 1 64.31 73 ASP A C 1
ATOM 579 O O . ASP A 1 73 ? 12.961 -26.969 -2.906 1 64.31 73 ASP A O 1
ATOM 583 N N . GLU A 1 74 ? 14.266 -27.375 -1.141 1 62.25 74 GLU A N 1
ATOM 584 C CA . GLU A 1 74 ? 15.188 -28.172 -1.938 1 62.25 74 GLU A CA 1
ATOM 585 C C . GLU A 1 74 ? 14.516 -29.438 -2.445 1 62.25 74 GLU A C 1
ATOM 587 O O . GLU A 1 74 ? 14.719 -29.844 -3.592 1 62.25 74 GLU A O 1
ATOM 592 N N . LEU A 1 75 ? 13.859 -29.984 -1.598 1 61.5 75 LEU A N 1
ATOM 593 C CA . LEU A 1 75 ? 13.133 -31.188 -1.997 1 61.5 75 LEU A CA 1
ATOM 594 C C . LEU A 1 75 ? 12.117 -30.875 -3.092 1 61.5 75 LEU A C 1
ATOM 596 O O . LEU A 1 75 ? 11.969 -31.641 -4.047 1 61.5 75 LEU A O 1
ATOM 600 N N . ALA A 1 76 ? 11.508 -29.844 -2.889 1 62.91 76 ALA A N 1
ATOM 601 C CA . ALA A 1 76 ? 10.562 -29.406 -3.91 1 62.91 76 ALA A CA 1
ATOM 602 C C . ALA A 1 76 ? 11.273 -29.125 -5.23 1 62.91 76 ALA A C 1
ATOM 604 O O . ALA A 1 76 ? 10.781 -29.516 -6.301 1 62.91 76 ALA A O 1
ATOM 605 N N . ALA A 1 77 ? 12.336 -28.562 -5.121 1 61.44 77 ALA A N 1
ATOM 606 C CA . ALA A 1 77 ? 13.133 -28.266 -6.309 1 61.44 77 ALA A CA 1
ATOM 607 C C . ALA A 1 77 ? 13.602 -29.547 -6.988 1 61.44 77 ALA A C 1
ATOM 609 O O . ALA A 1 77 ? 13.586 -29.641 -8.219 1 61.44 77 ALA A O 1
ATOM 610 N N . ALA A 1 78 ? 13.961 -30.406 -6.234 1 58.31 78 ALA A N 1
ATOM 611 C CA . ALA A 1 78 ? 14.406 -31.688 -6.766 1 58.31 78 ALA A CA 1
ATOM 612 C C . ALA A 1 78 ? 13.273 -32.406 -7.477 1 58.31 78 ALA A C 1
ATOM 614 O O . ALA A 1 78 ? 13.461 -32.969 -8.555 1 58.31 78 ALA A O 1
ATOM 615 N N . ARG A 1 79 ? 12.242 -32.406 -6.793 1 59.12 79 ARG A N 1
ATOM 616 C CA . ARG A 1 79 ? 11.086 -33.031 -7.41 1 59.12 79 ARG A CA 1
ATOM 617 C C . ARG A 1 79 ? 10.727 -32.375 -8.727 1 59.12 79 ARG A C 1
ATOM 619 O O . ARG A 1 79 ? 10.422 -33.031 -9.719 1 59.12 79 ARG A O 1
ATOM 626 N N . GLU A 1 80 ? 10.758 -31.109 -8.609 1 59.53 80 GLU A N 1
ATOM 627 C CA . GLU A 1 80 ? 10.453 -30.328 -9.812 1 59.53 80 GLU A CA 1
ATOM 628 C C . GLU A 1 80 ? 11.469 -30.609 -10.914 1 59.53 80 GLU A C 1
ATOM 630 O O . GLU A 1 80 ? 11.102 -30.688 -12.094 1 59.53 80 GLU A O 1
ATOM 635 N N . ALA A 1 81 ? 12.609 -30.703 -10.539 1 55.34 81 ALA A N 1
ATOM 636 C CA . ALA A 1 81 ? 13.656 -30.984 -11.508 1 55.34 81 ALA A CA 1
ATOM 637 C C . ALA A 1 81 ? 13.422 -32.344 -12.188 1 55.34 81 ALA A C 1
ATOM 639 O O . ALA A 1 81 ? 13.703 -32.5 -13.383 1 55.34 81 ALA A O 1
ATOM 640 N N . VAL A 1 82 ? 12.945 -33.125 -11.406 1 54.03 82 VAL A N 1
ATOM 641 C CA . VAL A 1 82 ? 12.672 -34.469 -11.953 1 54.03 82 VAL A CA 1
ATOM 642 C C . VAL A 1 82 ? 11.406 -34.406 -12.812 1 54.03 82 VAL A C 1
ATOM 644 O O . VAL A 1 82 ? 11.359 -35 -13.891 1 54.03 82 VAL A O 1
ATOM 647 N N . GLU A 1 83 ? 10.492 -33.75 -12.188 1 53.5 83 GLU A N 1
ATOM 648 C CA . GLU A 1 83 ? 9.203 -33.719 -12.875 1 53.5 83 GLU A CA 1
ATOM 649 C C . GLU A 1 83 ? 9.266 -32.812 -14.109 1 53.5 83 GLU A C 1
ATOM 651 O O . GLU A 1 83 ? 8.531 -33.062 -15.078 1 53.5 83 GLU A O 1
ATOM 656 N N . THR A 1 84 ? 9.977 -31.797 -14.023 1 51.56 84 THR A N 1
ATOM 657 C CA . THR A 1 84 ? 9.953 -30.781 -15.086 1 51.56 84 THR A CA 1
ATOM 658 C C . THR A 1 84 ? 10.883 -31.188 -16.219 1 51.56 84 THR A C 1
ATOM 660 O O . THR A 1 84 ? 11.078 -30.422 -17.172 1 51.56 84 THR A O 1
ATOM 663 N N . LEU A 1 85 ? 11.469 -32.281 -16.25 1 47.31 85 LEU A N 1
ATOM 664 C CA . LEU A 1 85 ? 12.062 -32.688 -17.5 1 47.31 85 LEU A CA 1
ATOM 665 C C . LEU A 1 85 ? 11.023 -32.719 -18.625 1 47.31 85 LEU A C 1
ATOM 667 O O . LEU A 1 85 ? 10.094 -33.531 -18.594 1 47.31 85 LEU A O 1
ATOM 671 N N . GLY A 1 86 ? 10.875 -31.562 -19.406 1 53.75 86 GLY A N 1
ATOM 672 C CA . GLY A 1 86 ? 10.062 -31.25 -20.578 1 53.75 86 GLY A CA 1
ATOM 673 C C . GLY A 1 86 ? 8.875 -30.375 -20.25 1 53.75 86 GLY A C 1
ATOM 674 O O . GLY A 1 86 ? 8.133 -29.969 -21.156 1 53.75 86 GLY A O 1
ATOM 675 N N . LYS A 1 87 ? 8.531 -30.25 -18.906 1 60.91 87 LYS A N 1
ATOM 676 C CA . LYS A 1 87 ? 7.242 -29.656 -18.578 1 60.91 87 LYS A CA 1
ATOM 677 C C . LYS A 1 87 ? 7.383 -28.172 -18.25 1 60.91 87 LYS A C 1
ATOM 679 O O . LYS A 1 87 ? 8.484 -27.688 -17.969 1 60.91 87 LYS A O 1
ATOM 684 N N . THR A 1 88 ? 6.375 -27.406 -18.531 1 70.81 88 THR A N 1
ATOM 685 C CA . THR A 1 88 ? 6.203 -25.984 -18.266 1 70.81 88 THR A CA 1
ATOM 686 C C . THR A 1 88 ? 6.504 -25.672 -16.797 1 70.81 88 THR A C 1
ATOM 688 O O . THR A 1 88 ? 6.098 -26.422 -15.906 1 70.81 88 THR A O 1
ATOM 691 N N . PRO A 1 89 ? 7.461 -24.734 -16.594 1 79.38 89 PRO A N 1
ATOM 692 C CA . PRO A 1 89 ? 7.82 -24.375 -15.219 1 79.38 89 PRO A CA 1
ATOM 693 C C . PRO A 1 89 ? 6.602 -24.109 -14.344 1 79.38 89 PRO A C 1
ATOM 695 O O . PRO A 1 89 ? 5.625 -23.516 -14.797 1 79.38 89 PRO A O 1
ATOM 698 N N . GLN A 1 90 ? 6.598 -24.766 -13.234 1 81.38 90 GLN A N 1
ATOM 699 C CA . GLN A 1 90 ? 5.543 -24.578 -12.234 1 81.38 90 GLN A CA 1
ATOM 700 C C . GLN A 1 90 ? 6.129 -24.203 -10.883 1 81.38 90 GLN A C 1
ATOM 702 O O . GLN A 1 90 ? 7.348 -24.219 -10.695 1 81.38 90 GLN A O 1
ATOM 707 N N . GLY A 1 91 ? 5.266 -23.719 -10 1 88.5 91 GLY A N 1
ATOM 708 C CA . GLY A 1 91 ? 5.703 -23.391 -8.656 1 88.5 91 GLY A CA 1
ATOM 709 C C . GLY A 1 91 ? 5.137 -22.078 -8.156 1 88.5 91 GLY A C 1
ATOM 710 O O . GLY A 1 91 ? 4.219 -21.516 -8.766 1 88.5 91 GLY A O 1
ATOM 711 N N . LYS A 1 92 ? 5.688 -21.688 -6.957 1 89.75 92 LYS A N 1
ATOM 712 C CA . LYS A 1 92 ? 5.219 -20.469 -6.316 1 89.75 92 LYS A CA 1
ATOM 713 C C . LYS A 1 92 ? 6.379 -19.531 -5.992 1 89.75 92 LYS A C 1
ATOM 715 O O . LYS A 1 92 ? 7.438 -19.984 -5.543 1 89.75 92 LYS A O 1
ATOM 720 N N . VAL A 1 93 ? 6.191 -18.344 -6.34 1 92.12 93 VAL A N 1
ATOM 721 C CA . VAL A 1 93 ? 7.172 -17.312 -6 1 92.12 93 VAL A CA 1
ATOM 722 C C . VAL A 1 93 ? 6.52 -16.25 -5.125 1 92.12 93 VAL A C 1
ATOM 724 O O . VAL A 1 93 ? 5.508 -15.656 -5.512 1 92.12 93 VAL A O 1
ATOM 727 N N . ARG A 1 94 ? 7.051 -16.062 -3.98 1 91.44 94 ARG A N 1
ATOM 728 C CA . ARG A 1 94 ? 6.621 -14.984 -3.102 1 91.44 94 ARG A CA 1
ATOM 729 C C . ARG A 1 94 ? 7.629 -13.836 -3.113 1 91.44 94 ARG A C 1
ATOM 731 O O . ARG A 1 94 ? 8.781 -14.008 -2.709 1 91.44 94 ARG A O 1
ATOM 738 N N . LEU A 1 95 ? 7.16 -12.719 -3.617 1 93 95 LEU A N 1
ATOM 739 C CA . LEU A 1 95 ? 8.008 -11.555 -3.838 1 93 95 LEU A CA 1
ATOM 740 C C . LEU A 1 95 ? 7.516 -10.359 -3.029 1 93 95 LEU A C 1
ATOM 742 O O . LEU A 1 95 ? 6.312 -10.086 -2.99 1 93 95 LEU A O 1
ATOM 746 N N . SER A 1 96 ? 8.422 -9.695 -2.307 1 92.56 96 SER A N 1
ATOM 747 C CA . SER A 1 96 ? 8.109 -8.453 -1.61 1 92.56 96 SER A CA 1
ATOM 748 C C . SER A 1 96 ? 8.797 -7.262 -2.275 1 92.56 96 SER A C 1
ATOM 750 O O . SER A 1 96 ? 10.016 -7.254 -2.438 1 92.56 96 SER A O 1
ATOM 752 N N . VAL A 1 97 ? 7.996 -6.309 -2.633 1 93.19 97 VAL A N 1
ATOM 753 C CA . VAL A 1 97 ? 8.531 -5.137 -3.32 1 93.19 97 VAL A CA 1
ATOM 754 C C . VAL A 1 97 ? 8.07 -3.865 -2.613 1 93.19 97 VAL A C 1
ATOM 756 O O . VAL A 1 97 ? 7.004 -3.846 -1.996 1 93.19 97 VAL A O 1
ATOM 759 N N . PRO A 1 98 ? 8.906 -2.785 -2.734 1 91.12 98 PRO A N 1
ATOM 760 C CA . PRO A 1 98 ? 8.406 -1.516 -2.201 1 91.12 98 PRO A CA 1
ATOM 761 C C . PRO A 1 98 ? 7.117 -1.058 -2.887 1 91.12 98 PRO A C 1
ATOM 763 O O . PRO A 1 98 ? 6.969 -1.224 -4.102 1 91.12 98 PRO A O 1
ATOM 766 N N . SER A 1 99 ? 6.242 -0.486 -2.105 1 89.56 99 SER A N 1
ATOM 767 C CA . SER A 1 99 ? 4.938 -0.116 -2.637 1 89.56 99 SER A CA 1
ATOM 768 C C . SER A 1 99 ? 5.07 0.787 -3.857 1 89.56 99 SER A C 1
ATOM 770 O O . SER A 1 99 ? 4.422 0.558 -4.879 1 89.56 99 SER A O 1
ATOM 772 N N . GLY A 1 100 ? 5.898 1.768 -3.76 1 91.62 100 GLY A N 1
ATOM 773 C CA . GLY A 1 100 ? 6.074 2.693 -4.867 1 91.62 100 GLY A CA 1
ATOM 774 C C . GLY A 1 100 ? 6.809 2.084 -6.047 1 91.62 100 GLY A C 1
ATOM 775 O O . GLY A 1 100 ? 6.289 2.057 -7.164 1 91.62 100 GLY A O 1
ATOM 776 N N . TYR A 1 101 ? 7.969 1.558 -5.781 1 93.12 101 TYR A N 1
ATOM 777 C CA . TYR A 1 101 ? 8.789 0.987 -6.844 1 93.12 101 TYR A CA 1
ATOM 778 C C . TYR A 1 101 ? 8.078 -0.182 -7.516 1 93.12 101 TYR A C 1
ATOM 780 O O . TYR A 1 101 ? 8.117 -0.322 -8.742 1 93.12 101 TYR A O 1
ATOM 788 N N . GLY A 1 102 ? 7.504 -0.978 -6.668 1 95 102 GLY A N 1
ATOM 789 C CA . GLY A 1 102 ? 6.742 -2.094 -7.207 1 95 102 GLY A CA 1
ATOM 790 C C . GLY A 1 102 ? 5.645 -1.66 -8.164 1 95 102 GLY A C 1
ATOM 791 O O . GLY A 1 102 ? 5.473 -2.256 -9.227 1 95 102 GLY A O 1
ATOM 792 N N . GLN A 1 103 ? 4.969 -0.643 -7.805 1 94 103 GLN A N 1
ATOM 793 C CA . GLN A 1 103 ? 3.811 -0.205 -8.578 1 94 103 GLN A CA 1
ATOM 794 C C . GLN A 1 103 ? 4.238 0.559 -9.828 1 94 103 GLN A C 1
ATOM 796 O O . GLN A 1 103 ? 3.688 0.347 -10.906 1 94 103 GLN A O 1
ATOM 801 N N . PHE A 1 104 ? 5.254 1.358 -9.727 1 93.69 104 PHE A N 1
ATOM 802 C CA . PHE A 1 104 ? 5.559 2.293 -10.797 1 93.69 104 PHE A CA 1
ATOM 803 C C . PHE A 1 104 ? 6.613 1.712 -11.734 1 93.69 104 PHE A C 1
ATOM 805 O O . PHE A 1 104 ? 6.723 2.129 -12.891 1 93.69 104 PHE A O 1
ATOM 812 N N . VAL A 1 105 ? 7.367 0.771 -11.266 1 93.56 105 VAL A N 1
ATOM 813 C CA . VAL A 1 105 ? 8.484 0.297 -12.078 1 93.56 105 VAL A CA 1
ATOM 814 C C . VAL A 1 105 ? 8.328 -1.197 -12.352 1 93.56 105 VAL A C 1
ATOM 816 O O . VAL A 1 105 ? 8.344 -1.629 -13.508 1 93.56 105 VAL A O 1
ATOM 819 N N . MET A 1 106 ? 8.008 -1.969 -11.367 1 95.75 106 MET A N 1
ATOM 820 C CA . MET A 1 106 ? 8.164 -3.416 -11.484 1 95.75 106 MET A CA 1
ATOM 821 C C . MET A 1 106 ? 6.875 -4.059 -11.992 1 95.75 106 MET A C 1
ATOM 823 O O . MET A 1 106 ? 6.891 -5.195 -12.469 1 95.75 106 MET A O 1
ATOM 827 N N . MET A 1 107 ? 5.762 -3.422 -11.805 1 96.38 107 MET A N 1
ATOM 828 C CA . MET A 1 107 ? 4.469 -4.016 -12.133 1 96.38 107 MET A CA 1
ATOM 829 C C . MET A 1 107 ? 4.465 -4.566 -13.555 1 96.38 107 MET A C 1
ATOM 831 O O . MET A 1 107 ? 4.105 -5.723 -13.781 1 96.38 107 MET A O 1
ATOM 835 N N . PRO A 1 108 ? 4.93 -3.828 -14.578 1 95.44 108 PRO A N 1
ATOM 836 C CA . PRO A 1 108 ? 4.945 -4.387 -15.938 1 95.44 108 PRO A CA 1
ATOM 837 C C . PRO A 1 108 ? 5.828 -5.625 -16.047 1 95.44 108 PRO A C 1
ATOM 839 O O . PRO A 1 108 ? 5.512 -6.543 -16.812 1 95.44 108 PRO A O 1
ATOM 842 N N . TRP A 1 109 ? 6.926 -5.605 -15.297 1 95.81 109 TRP A N 1
ATOM 843 C CA . TRP A 1 109 ? 7.797 -6.777 -15.312 1 95.81 109 TRP A CA 1
ATOM 844 C C . TRP A 1 109 ? 7.066 -8.008 -14.773 1 95.81 109 TRP A C 1
ATOM 846 O O . TRP A 1 109 ? 7.133 -9.086 -15.359 1 95.81 109 TRP A O 1
ATOM 856 N N . LEU A 1 110 ? 6.375 -7.844 -13.711 1 97.81 110 LEU A N 1
ATOM 857 C CA . LEU A 1 110 ? 5.691 -8.945 -13.039 1 97.81 110 LEU A CA 1
ATOM 858 C C . LEU A 1 110 ? 4.566 -9.492 -13.906 1 97.81 110 LEU A C 1
ATOM 860 O O . LEU A 1 110 ? 4.355 -10.711 -13.961 1 97.81 110 LEU A O 1
ATOM 864 N N . ILE A 1 111 ? 3.896 -8.594 -14.586 1 97.81 111 ILE A N 1
ATOM 865 C CA . ILE A 1 111 ? 2.834 -8.992 -15.5 1 97.81 111 ILE A CA 1
ATOM 866 C C . ILE A 1 111 ? 3.424 -9.797 -16.656 1 97.81 111 ILE A C 1
ATOM 868 O O . ILE A 1 111 ? 2.932 -10.883 -16.984 1 97.81 111 ILE A O 1
ATOM 872 N N . GLU A 1 112 ? 4.469 -9.336 -17.203 1 96.31 112 GLU A N 1
ATOM 873 C CA . GLU A 1 112 ? 5.125 -10.016 -18.312 1 96.31 112 GLU A CA 1
ATOM 874 C C . GLU A 1 112 ? 5.629 -11.391 -17.891 1 96.31 112 GLU A C 1
ATOM 876 O O . GLU A 1 112 ? 5.516 -12.352 -18.656 1 96.31 112 GLU A O 1
ATOM 881 N N . PHE A 1 113 ? 6.191 -11.438 -16.781 1 97.31 113 PHE A N 1
ATOM 882 C CA . PHE A 1 113 ? 6.68 -12.719 -16.266 1 97.31 113 PHE A CA 1
ATOM 883 C C . PHE A 1 113 ? 5.547 -13.734 -16.188 1 97.31 113 PHE A C 1
ATOM 885 O O . PHE A 1 113 ? 5.691 -14.875 -16.625 1 97.31 113 PHE A O 1
ATOM 892 N N . LYS A 1 114 ? 4.43 -13.297 -15.57 1 97.56 114 LYS A N 1
ATOM 893 C CA . LYS A 1 114 ? 3.293 -14.195 -15.398 1 97.56 114 LYS A CA 1
ATOM 894 C C . LYS A 1 114 ? 2.713 -14.617 -16.75 1 97.56 114 LYS A C 1
ATOM 896 O O . LYS A 1 114 ? 2.242 -15.742 -16.906 1 97.56 114 LYS A O 1
ATOM 901 N N . GLN A 1 115 ? 2.752 -13.773 -17.703 1 95.56 115 GLN A N 1
ATOM 902 C CA . GLN A 1 115 ? 2.316 -14.109 -19.062 1 95.56 115 GLN A CA 1
ATOM 903 C C . GLN A 1 115 ? 3.215 -15.18 -19.672 1 95.56 115 GLN A C 1
ATOM 905 O O . GLN A 1 115 ? 2.732 -16.094 -20.344 1 95.56 115 GLN A O 1
ATOM 910 N N . ALA A 1 116 ? 4.492 -15.031 -19.422 1 93.75 116 ALA A N 1
ATOM 911 C CA . ALA A 1 116 ? 5.473 -15.969 -19.953 1 93.75 116 ALA A CA 1
ATOM 912 C C . ALA A 1 116 ? 5.383 -17.328 -19.266 1 93.75 116 ALA A C 1
ATOM 914 O O . ALA A 1 116 ? 5.617 -18.359 -19.891 1 93.75 116 ALA A O 1
ATOM 915 N N . TYR A 1 117 ? 5.043 -17.234 -18.016 1 94.56 117 TYR A N 1
ATOM 916 C CA . TYR A 1 117 ? 4.988 -18.453 -17.219 1 94.56 117 TYR A CA 1
ATOM 917 C C . TYR A 1 117 ? 3.662 -18.578 -16.484 1 94.56 117 TYR A C 1
ATOM 919 O O . TYR A 1 117 ? 3.621 -18.484 -15.25 1 94.56 117 TYR A O 1
ATOM 927 N N . PRO A 1 118 ? 2.631 -18.938 -17.172 1 93 118 PRO A N 1
ATOM 928 C CA . PRO A 1 118 ? 1.27 -18.906 -16.625 1 93 118 PRO A CA 1
ATOM 929 C C . PRO A 1 118 ? 1.061 -19.875 -15.477 1 93 118 PRO A C 1
ATOM 931 O O . PRO A 1 118 ? 0.18 -19.672 -14.633 1 93 118 PRO A O 1
ATOM 934 N N . ASP A 1 119 ? 1.894 -20.859 -15.344 1 91.94 119 ASP A N 1
ATOM 935 C CA . ASP A 1 119 ? 1.657 -21.906 -14.344 1 91.94 119 ASP A CA 1
ATOM 936 C C . ASP A 1 119 ? 2.4 -21.594 -13.047 1 91.94 119 ASP A C 1
ATOM 938 O O . ASP A 1 119 ? 2.254 -22.328 -12.062 1 91.94 119 ASP A O 1
ATOM 942 N N . ILE A 1 120 ? 3.145 -20.578 -13.047 1 93.88 120 ILE A N 1
ATOM 943 C CA . ILE A 1 120 ? 3.791 -20.125 -11.812 1 93.88 120 ILE A CA 1
ATOM 944 C C . ILE A 1 120 ? 2.826 -19.266 -11 1 93.88 120 ILE A C 1
ATOM 946 O O . ILE A 1 120 ? 2.191 -18.359 -11.547 1 93.88 120 ILE A O 1
ATOM 950 N N . VAL A 1 121 ? 2.668 -19.594 -9.727 1 93.5 121 VAL A N 1
ATOM 951 C CA . VAL A 1 121 ? 1.857 -18.781 -8.828 1 93.5 121 VAL A CA 1
ATOM 952 C C . VAL A 1 121 ? 2.678 -17.594 -8.32 1 93.5 121 VAL A C 1
ATOM 954 O O . VAL A 1 121 ? 3.787 -17.781 -7.809 1 93.5 121 VAL A O 1
ATOM 957 N N . LEU A 1 122 ? 2.125 -16.453 -8.508 1 95.38 122 LEU A N 1
ATOM 958 C CA . LEU A 1 122 ? 2.822 -15.234 -8.117 1 95.38 122 LEU A CA 1
ATOM 959 C C . LEU A 1 122 ? 2.145 -14.586 -6.922 1 95.38 122 LEU A C 1
ATOM 961 O O . LEU A 1 122 ? 0.99 -14.156 -7.008 1 95.38 122 LEU A O 1
ATOM 965 N N . ASP A 1 123 ? 2.816 -14.555 -5.805 1 93.62 123 ASP A N 1
ATOM 966 C CA . ASP A 1 123 ? 2.398 -13.859 -4.59 1 93.62 123 ASP A CA 1
ATOM 967 C C . ASP A 1 123 ? 3.262 -12.625 -4.336 1 93.62 123 ASP A C 1
ATOM 969 O O . ASP A 1 123 ? 4.422 -12.75 -3.934 1 93.62 123 ASP A O 1
ATOM 973 N N . VAL A 1 124 ? 2.639 -11.5 -4.551 1 93.88 124 VAL A N 1
ATOM 974 C CA . VAL A 1 124 ? 3.436 -10.273 -4.492 1 93.88 124 VAL A CA 1
ATOM 975 C C . VAL A 1 124 ? 2.965 -9.406 -3.33 1 93.88 124 VAL A C 1
ATOM 977 O O . VAL A 1 124 ? 1.806 -8.984 -3.293 1 93.88 124 VAL A O 1
ATOM 980 N N . LEU A 1 125 ? 3.875 -9.102 -2.451 1 90.44 125 LEU A N 1
ATOM 981 C CA . LEU A 1 125 ? 3.633 -8.195 -1.334 1 90.44 125 LEU A CA 1
ATOM 982 C C . LEU A 1 125 ? 4.207 -6.812 -1.621 1 90.44 125 LEU A C 1
ATOM 984 O O . LEU A 1 125 ? 5.387 -6.684 -1.956 1 90.44 125 LEU A O 1
ATOM 988 N N . PHE A 1 126 ? 3.344 -5.855 -1.526 1 90.38 126 PHE A N 1
ATOM 989 C CA . PHE A 1 126 ? 3.787 -4.473 -1.641 1 90.38 126 PHE A CA 1
ATOM 990 C C . PHE A 1 126 ? 3.986 -3.852 -0.263 1 90.38 126 PHE A C 1
ATOM 992 O O . PHE A 1 126 ? 3.035 -3.352 0.341 1 90.38 126 PHE A O 1
ATOM 999 N N . GLU A 1 127 ? 5.188 -3.867 0.206 1 82.69 127 GLU A N 1
ATOM 1000 C CA . GLU A 1 127 ? 5.516 -3.412 1.554 1 82.69 127 GLU A CA 1
ATOM 1001 C C . GLU A 1 127 ? 6.887 -2.746 1.594 1 82.69 127 GLU A C 1
ATOM 1003 O O . GLU A 1 127 ? 7.824 -3.199 0.928 1 82.69 127 GLU A O 1
ATOM 1008 N N . ASN A 1 128 ? 6.949 -1.771 2.467 1 74.38 128 ASN A N 1
ATOM 1009 C CA . ASN A 1 128 ? 8.203 -1.024 2.547 1 74.38 128 ASN A CA 1
ATOM 1010 C C . ASN A 1 128 ? 9.086 -1.533 3.682 1 74.38 128 ASN A C 1
ATOM 1012 O O . ASN A 1 128 ? 10.289 -1.252 3.713 1 74.38 128 ASN A O 1
ATOM 1016 N N . SER A 1 129 ? 8.469 -2.244 4.613 1 66.25 129 SER A N 1
ATOM 1017 C CA . SER A 1 129 ? 9.219 -2.602 5.809 1 66.25 129 SER A CA 1
ATOM 1018 C C . SER A 1 129 ? 10.281 -3.656 5.504 1 66.25 129 SER A C 1
ATOM 1020 O O . SER A 1 129 ? 10.023 -4.598 4.75 1 66.25 129 SER A O 1
ATOM 1022 N N . VAL A 1 130 ? 11.531 -3.318 5.945 1 57.66 130 VAL A N 1
ATOM 1023 C CA . VAL A 1 130 ? 12.656 -4.234 5.797 1 57.66 130 VAL A CA 1
ATOM 1024 C C . VAL A 1 130 ? 12.484 -5.422 6.742 1 57.66 130 VAL A C 1
ATOM 1026 O O . VAL A 1 130 ? 13.039 -6.5 6.504 1 57.66 130 VAL A O 1
ATOM 1029 N N . ASP A 1 131 ? 11.766 -5.121 7.832 1 54.28 131 ASP A N 1
ATOM 1030 C CA . ASP A 1 131 ? 11.703 -6.102 8.914 1 54.28 131 ASP A CA 1
ATOM 1031 C C . ASP A 1 131 ? 11.156 -7.438 8.406 1 54.28 131 ASP A C 1
ATOM 1033 O O . ASP A 1 131 ? 11.5 -8.492 8.945 1 54.28 131 ASP A O 1
ATOM 1037 N N . ASP A 1 132 ? 10.43 -7.387 7.406 1 52.22 132 ASP A N 1
ATOM 1038 C CA . ASP A 1 132 ? 9.766 -8.602 6.957 1 52.22 132 ASP A CA 1
ATOM 1039 C C . ASP A 1 132 ? 10.742 -9.523 6.227 1 52.22 132 ASP A C 1
ATOM 1041 O O . ASP A 1 132 ? 10.43 -10.688 5.961 1 52.22 132 ASP A O 1
ATOM 1045 N N . LEU A 1 133 ? 11.781 -8.938 5.707 1 53 133 LEU A N 1
ATOM 1046 C CA . LEU A 1 133 ? 12.68 -9.812 4.969 1 53 133 LEU A CA 1
ATOM 1047 C C . LEU A 1 133 ? 13.078 -11.023 5.809 1 53 133 LEU A C 1
ATOM 1049 O O . LEU A 1 133 ? 13.195 -12.133 5.289 1 53 133 LEU A O 1
ATOM 1053 N N . LEU A 1 134 ? 13.25 -10.594 7.125 1 47.84 134 LEU A N 1
ATOM 1054 C CA . LEU A 1 134 ? 13.82 -11.664 7.938 1 47.84 134 LEU A CA 1
ATOM 1055 C C . LEU A 1 134 ? 12.742 -12.633 8.406 1 47.84 134 LEU A C 1
ATOM 1057 O O . LEU A 1 134 ? 13.023 -13.797 8.68 1 47.84 134 LEU A O 1
ATOM 1061 N N . ARG A 1 135 ? 11.672 -12.062 8.75 1 47.16 135 ARG A N 1
ATOM 1062 C CA . ARG A 1 135 ? 10.711 -12.961 9.383 1 47.16 135 ARG A CA 1
ATOM 1063 C C . ARG A 1 135 ? 9.977 -13.805 8.344 1 47.16 135 ARG A C 1
ATOM 1065 O O . ARG A 1 135 ? 9.062 -14.555 8.688 1 47.16 135 ARG A O 1
ATOM 1072 N N . ASP A 1 136 ? 10.766 -14.266 7.156 1 50.84 136 ASP A N 1
ATOM 1073 C CA . ASP A 1 136 ? 10.898 -15.539 6.465 1 50.84 136 ASP A CA 1
ATOM 1074 C C . ASP A 1 136 ? 9.898 -15.648 5.316 1 50.84 136 ASP A C 1
ATOM 1076 O O . ASP A 1 136 ? 9.695 -16.734 4.762 1 50.84 136 ASP A O 1
ATOM 1080 N N . GLU A 1 137 ? 9.062 -14.789 5.082 1 66.62 137 GLU A N 1
ATOM 1081 C CA . GLU A 1 137 ? 8.133 -15.617 4.312 1 66.62 137 GLU A CA 1
ATOM 1082 C C . GLU A 1 137 ? 8.117 -15.203 2.844 1 66.62 137 GLU A C 1
ATOM 1084 O O . GLU A 1 137 ? 7.137 -15.445 2.139 1 66.62 137 GLU A O 1
ATOM 1089 N N . VAL A 1 138 ? 9.383 -14.508 2.506 1 83.31 138 VAL A N 1
ATOM 1090 C CA . VAL A 1 138 ? 9.383 -14.188 1.082 1 83.31 138 VAL A CA 1
ATOM 1091 C C . VAL A 1 138 ? 10.609 -14.805 0.411 1 83.31 138 VAL A C 1
ATOM 1093 O O . VAL A 1 138 ? 11.664 -14.93 1.032 1 83.31 138 VAL A O 1
ATOM 1096 N N . ASP A 1 139 ? 10.492 -15.195 -0.789 1 86.38 139 ASP A N 1
ATOM 1097 C CA . ASP A 1 139 ? 11.578 -15.789 -1.568 1 86.38 139 ASP A CA 1
ATOM 1098 C C . ASP A 1 139 ? 12.539 -14.719 -2.076 1 86.38 139 ASP A C 1
ATOM 1100 O O . ASP A 1 139 ? 13.75 -14.945 -2.129 1 86.38 139 ASP A O 1
ATOM 1104 N N . ILE A 1 140 ? 12 -13.625 -2.496 1 91.69 140 ILE A N 1
ATOM 1105 C CA . ILE A 1 140 ? 12.734 -12.5 -3.055 1 91.69 140 ILE A CA 1
ATOM 1106 C C . ILE A 1 140 ? 12.219 -11.195 -2.455 1 91.69 140 ILE A C 1
ATOM 1108 O O . ILE A 1 140 ? 11.008 -11 -2.316 1 91.69 140 ILE A O 1
ATOM 1112 N N . ALA A 1 141 ? 13.148 -10.344 -2.084 1 91.81 141 ALA A N 1
ATOM 1113 C CA . ALA A 1 141 ? 12.781 -9.016 -1.604 1 91.81 141 ALA A CA 1
ATOM 1114 C C . ALA A 1 141 ? 13.492 -7.926 -2.406 1 91.81 141 ALA A C 1
ATOM 1116 O O . ALA A 1 141 ? 14.672 -8.07 -2.748 1 91.81 141 ALA A O 1
ATOM 1117 N N . VAL A 1 142 ? 12.758 -6.934 -2.725 1 93.06 142 VAL A N 1
ATOM 1118 C CA . VAL A 1 142 ? 13.344 -5.734 -3.309 1 93.06 142 VAL A CA 1
ATOM 1119 C C . VAL A 1 142 ? 13.258 -4.578 -2.314 1 93.06 142 VAL A C 1
ATOM 1121 O O . VAL A 1 142 ? 12.195 -4.328 -1.737 1 93.06 142 VAL A O 1
ATOM 1124 N N . ARG A 1 143 ? 14.438 -3.98 -2.1 1 90.12 143 ARG A N 1
ATOM 1125 C CA . ARG A 1 143 ? 14.484 -2.91 -1.108 1 90.12 143 ARG A CA 1
ATOM 1126 C C . ARG A 1 143 ? 15.477 -1.826 -1.521 1 90.12 143 ARG A C 1
ATOM 1128 O O . ARG A 1 143 ? 16.438 -2.102 -2.232 1 90.12 143 ARG A O 1
ATOM 1135 N N . ILE A 1 144 ? 15.156 -0.669 -1.016 1 86.56 144 ILE A N 1
ATOM 1136 C CA . ILE A 1 144 ? 16.141 0.408 -1.111 1 86.56 144 ILE A CA 1
ATOM 1137 C C . ILE A 1 144 ? 17.078 0.354 0.084 1 86.56 144 ILE A C 1
ATOM 1139 O O . ILE A 1 144 ? 16.641 0.239 1.229 1 86.56 144 ILE A O 1
ATOM 1143 N N . MET A 1 145 ? 18.312 0.335 -0.209 1 81.25 145 MET A N 1
ATOM 1144 C CA . MET A 1 145 ? 19.297 0.251 0.866 1 81.25 145 MET A CA 1
ATOM 1145 C C . MET A 1 145 ? 20.609 0.941 0.466 1 81.25 145 MET A C 1
ATOM 1147 O O . MET A 1 145 ? 20.859 1.155 -0.72 1 81.25 145 MET A O 1
ATOM 1151 N N . SER A 1 146 ? 21.281 1.297 1.57 1 78.25 146 SER A N 1
ATOM 1152 C CA . SER A 1 146 ? 22.625 1.812 1.336 1 78.25 146 SER A CA 1
ATOM 1153 C C . SER A 1 146 ? 23.672 0.697 1.407 1 78.25 146 SER A C 1
ATOM 1155 O O . SER A 1 146 ? 24.594 0.646 0.589 1 78.25 146 SER A O 1
ATOM 1157 N N . GLU A 1 147 ? 23.453 -0.204 2.344 1 80.94 147 GLU A N 1
ATOM 1158 C CA . GLU A 1 147 ? 24.344 -1.339 2.531 1 80.94 147 GLU A CA 1
ATOM 1159 C C . GLU A 1 147 ? 23.562 -2.639 2.701 1 80.94 147 GLU A C 1
ATOM 1161 O O . GLU A 1 147 ? 22.922 -2.854 3.729 1 80.94 147 GLU A O 1
ATOM 1166 N N . PRO A 1 148 ? 23.719 -3.5 1.73 1 79.88 148 PRO A N 1
ATOM 1167 C CA . PRO A 1 148 ? 23 -4.77 1.847 1 79.88 148 PRO A CA 1
ATOM 1168 C C . PRO A 1 148 ? 23.594 -5.688 2.912 1 79.88 148 PRO A C 1
ATOM 1170 O O . PRO A 1 148 ? 24.797 -5.625 3.193 1 79.88 148 PRO A O 1
ATOM 1173 N N . PRO A 1 149 ? 22.703 -6.438 3.475 1 80.19 149 PRO A N 1
ATOM 1174 C CA . PRO A 1 149 ? 23.188 -7.398 4.461 1 80.19 149 PRO A CA 1
ATOM 1175 C C . PRO A 1 149 ? 24.109 -8.453 3.846 1 80.19 149 PRO A C 1
ATOM 1177 O O . PRO A 1 149 ? 23.875 -8.898 2.717 1 80.19 149 PRO A O 1
ATOM 1180 N N . HIS A 1 150 ? 25.016 -8.953 4.629 1 79 150 HIS A N 1
ATOM 1181 C CA . HIS A 1 150 ? 26.031 -9.875 4.137 1 79 150 HIS A CA 1
ATOM 1182 C C . HIS A 1 150 ? 25.484 -11.289 4.023 1 79 150 HIS A C 1
ATOM 1184 O O . HIS A 1 150 ? 26.016 -12.109 3.268 1 79 150 HIS A O 1
ATOM 1190 N N . ASN A 1 151 ? 24.453 -11.516 4.699 1 77.94 151 ASN A N 1
ATOM 1191 C CA . ASN A 1 151 ? 23.922 -12.883 4.723 1 77.94 151 ASN A CA 1
ATOM 1192 C C . ASN A 1 151 ? 22.969 -13.125 3.564 1 77.94 151 ASN A C 1
ATOM 1194 O O . ASN A 1 151 ? 22.453 -14.234 3.406 1 77.94 151 ASN A O 1
ATOM 1198 N N . LEU A 1 152 ? 22.797 -12.109 2.797 1 82.94 152 LEU A N 1
ATOM 1199 C CA . LEU A 1 152 ? 21.938 -12.219 1.633 1 82.94 152 LEU A CA 1
ATOM 1200 C C . LEU A 1 152 ? 22.688 -11.891 0.353 1 82.94 152 LEU A C 1
ATOM 1202 O O . LEU A 1 152 ? 23.688 -11.172 0.387 1 82.94 152 LEU A O 1
ATOM 1206 N N . VAL A 1 153 ? 22.266 -12.594 -0.692 1 88.56 153 VAL A N 1
ATOM 1207 C CA . VAL A 1 153 ? 22.719 -12.125 -1.998 1 88.56 153 VAL A CA 1
ATOM 1208 C C . VAL A 1 153 ? 22.016 -10.82 -2.354 1 88.56 153 VAL A C 1
ATOM 1210 O O . VAL A 1 153 ? 20.797 -10.711 -2.215 1 88.56 153 VAL A O 1
ATOM 1213 N N . ALA A 1 154 ? 22.75 -9.891 -2.762 1 91.44 154 ALA A N 1
ATOM 1214 C CA . ALA A 1 154 ? 22.203 -8.586 -3.148 1 91.44 154 ALA A CA 1
ATOM 1215 C C . ALA A 1 154 ? 22.609 -8.234 -4.578 1 91.44 154 ALA A C 1
ATOM 1217 O O . ALA A 1 154 ? 23.797 -8.195 -4.91 1 91.44 154 ALA A O 1
ATOM 1218 N N . ARG A 1 155 ? 21.578 -8.008 -5.398 1 91.62 155 ARG A N 1
ATOM 1219 C CA . ARG A 1 155 ? 21.797 -7.551 -6.766 1 91.62 155 ARG A CA 1
ATOM 1220 C C . ARG A 1 155 ? 21.203 -6.164 -6.977 1 91.62 155 ARG A C 1
ATOM 1222 O O . ARG A 1 155 ? 20.016 -5.945 -6.727 1 91.62 155 ARG A O 1
ATOM 1229 N N . GLU A 1 156 ? 22.031 -5.266 -7.445 1 90.75 156 GLU A N 1
ATOM 1230 C CA . GLU A 1 156 ? 21.547 -3.904 -7.668 1 90.75 156 GLU A CA 1
ATOM 1231 C C . GLU A 1 156 ? 20.641 -3.83 -8.883 1 90.75 156 GLU A C 1
ATOM 1233 O O . GLU A 1 156 ? 20.953 -4.383 -9.938 1 90.75 156 GLU A O 1
ATOM 1238 N N . LEU A 1 157 ? 19.531 -3.18 -8.703 1 92.06 157 LEU A N 1
ATOM 1239 C CA . LEU A 1 157 ? 18.562 -3.037 -9.789 1 92.06 157 LEU A CA 1
ATOM 1240 C C . LEU A 1 157 ? 18.641 -1.641 -10.406 1 92.06 157 LEU A C 1
ATOM 1242 O O . LEU A 1 157 ? 18.234 -1.438 -11.547 1 92.06 157 LEU A O 1
ATOM 1246 N N . GLY A 1 158 ? 19.078 -0.638 -9.641 1 87.06 158 GLY A N 1
ATOM 1247 C CA . GLY A 1 158 ? 19.188 0.723 -10.148 1 87.06 158 GLY A CA 1
ATOM 1248 C C . GLY A 1 158 ? 19.297 1.759 -9.039 1 87.06 158 GLY A C 1
ATOM 1249 O O . GLY A 1 158 ? 19.125 1.443 -7.863 1 87.06 158 GLY A O 1
ATOM 1250 N N . GLN A 1 159 ? 19.594 2.951 -9.508 1 84.88 159 GLN A N 1
ATOM 1251 C CA . GLN A 1 159 ? 19.703 4.074 -8.586 1 84.88 159 GLN A CA 1
ATOM 1252 C C . GLN A 1 159 ? 18.375 4.812 -8.461 1 84.88 159 GLN A C 1
ATOM 1254 O O . GLN A 1 159 ? 17.641 4.961 -9.445 1 84.88 159 GLN A O 1
ATOM 1259 N N . VAL A 1 160 ? 18.125 5.176 -7.254 1 85.81 160 VAL A N 1
ATOM 1260 C CA . VAL A 1 160 ? 16.922 5.949 -6.992 1 85.81 160 VAL A CA 1
ATOM 1261 C C . VAL A 1 160 ? 17.297 7.391 -6.637 1 85.81 160 VAL A C 1
ATOM 1263 O O . VAL A 1 160 ? 18.109 7.625 -5.746 1 85.81 160 VAL A O 1
ATOM 1266 N N . ARG A 1 161 ? 16.734 8.297 -7.418 1 85.94 161 ARG A N 1
ATOM 1267 C CA . ARG A 1 161 ? 16.922 9.719 -7.164 1 85.94 161 ARG A CA 1
ATOM 1268 C C . ARG A 1 161 ? 15.625 10.383 -6.734 1 85.94 161 ARG A C 1
ATOM 1270 O O . ARG A 1 161 ? 14.555 10.047 -7.242 1 85.94 161 ARG A O 1
ATOM 1277 N N . TYR A 1 162 ? 15.812 11.25 -5.797 1 91.81 162 TYR A N 1
ATOM 1278 C CA . TYR A 1 162 ? 14.656 12.062 -5.41 1 91.81 162 TYR A CA 1
ATOM 1279 C C . TYR A 1 162 ? 14.609 13.359 -6.207 1 91.81 162 TYR A C 1
ATOM 1281 O O . TYR A 1 162 ? 15.656 13.906 -6.566 1 91.81 162 TYR A O 1
ATOM 1289 N N . VAL A 1 163 ? 13.43 13.805 -6.445 1 94.19 163 VAL A N 1
ATOM 1290 C CA . VAL A 1 163 ? 13.234 15.062 -7.156 1 94.19 163 VAL A CA 1
ATOM 1291 C C . VAL A 1 163 ? 12.258 15.945 -6.383 1 94.19 163 VAL A C 1
ATOM 1293 O O . VAL A 1 163 ? 11.359 15.438 -5.699 1 94.19 163 VAL A O 1
ATOM 1296 N N . ALA A 1 164 ? 12.523 17.172 -6.465 1 96.81 164 ALA A N 1
ATOM 1297 C CA . ALA A 1 164 ? 11.531 18.156 -6.062 1 96.81 164 ALA A CA 1
ATOM 1298 C C . ALA A 1 164 ? 10.75 18.672 -7.27 1 96.81 164 ALA A C 1
ATOM 1300 O O . ALA A 1 164 ? 11.336 18.984 -8.305 1 96.81 164 ALA A O 1
ATOM 1301 N N . CYS A 1 165 ? 9.391 18.688 -7.121 1 98.12 165 CYS A N 1
ATOM 1302 C CA . CYS A 1 165 ? 8.602 19.141 -8.258 1 98.12 165 CYS A CA 1
ATOM 1303 C C . CYS A 1 165 ? 7.266 19.719 -7.797 1 98.12 165 CYS A C 1
ATOM 1305 O O . CYS A 1 165 ? 6.84 19.484 -6.664 1 98.12 165 CYS A O 1
ATOM 1307 N N . ALA A 1 166 ? 6.668 20.484 -8.648 1 98.44 166 ALA A N 1
ATOM 1308 C CA . ALA A 1 166 ? 5.387 21.125 -8.352 1 98.44 166 ALA A CA 1
ATOM 1309 C C . ALA A 1 166 ? 4.559 21.312 -9.617 1 98.44 166 ALA A C 1
ATOM 1311 O O . ALA A 1 166 ? 5.094 21.281 -10.727 1 98.44 166 ALA A O 1
ATOM 1312 N N . SER A 1 167 ? 3.268 21.453 -9.383 1 98.44 167 SER A N 1
ATOM 1313 C CA . SER A 1 167 ? 2.383 21.75 -10.5 1 98.44 167 SER A CA 1
ATOM 1314 C C . SER A 1 167 ? 2.619 23.156 -11.047 1 98.44 167 SER A C 1
ATOM 1316 O O . SER A 1 167 ? 3.07 24.031 -10.312 1 98.44 167 SER A O 1
ATOM 1318 N N . PRO A 1 168 ? 2.301 23.375 -12.32 1 98 168 PRO A N 1
ATOM 1319 C CA . PRO A 1 168 ? 2.406 24.719 -12.875 1 98 168 PRO A CA 1
ATOM 1320 C C . PRO A 1 168 ? 1.581 25.75 -12.102 1 98 168 PRO A C 1
ATOM 1322 O O . PRO A 1 168 ? 2.025 26.875 -11.906 1 98 168 PRO A O 1
ATOM 1325 N N . ALA A 1 169 ? 0.444 25.391 -11.688 1 96.5 169 ALA A N 1
ATOM 1326 C CA . ALA A 1 169 ? -0.417 26.281 -10.93 1 96.5 169 ALA A CA 1
ATOM 1327 C C . ALA A 1 169 ? 0.253 26.719 -9.625 1 96.5 169 ALA A C 1
ATOM 1329 O O . ALA A 1 169 ? 0.225 27.891 -9.266 1 96.5 169 ALA A O 1
ATOM 1330 N N . PHE A 1 170 ? 0.825 25.812 -8.961 1 97.19 170 PHE A N 1
ATOM 1331 C CA . PHE A 1 170 ? 1.541 26.125 -7.73 1 97.19 170 PHE A CA 1
ATOM 1332 C C . PHE A 1 170 ? 2.699 27.078 -8.008 1 97.19 170 PHE A C 1
ATOM 1334 O O . PHE A 1 170 ? 2.908 28.031 -7.262 1 97.19 170 PHE A O 1
ATOM 1341 N N . VAL A 1 171 ? 3.447 26.781 -9.023 1 96.62 171 VAL A N 1
ATOM 1342 C CA . VAL A 1 171 ? 4.625 27.578 -9.375 1 96.62 171 VAL A CA 1
ATOM 1343 C C . VAL A 1 171 ? 4.211 29.016 -9.703 1 96.62 171 VAL A C 1
ATOM 1345 O O . VAL A 1 171 ? 4.898 29.953 -9.328 1 96.62 171 VAL A O 1
ATOM 1348 N N . ARG A 1 172 ? 3.119 29.141 -10.367 1 96.06 172 ARG A N 1
ATOM 1349 C CA . ARG A 1 172 ? 2.621 30.469 -10.703 1 96.06 172 ARG A CA 1
ATOM 1350 C C . ARG A 1 172 ? 2.273 31.25 -9.445 1 96.06 172 ARG A C 1
ATOM 1352 O O . ARG A 1 172 ? 2.492 32.469 -9.391 1 96.06 172 ARG A O 1
ATOM 1359 N N . GLU A 1 173 ? 1.85 30.594 -8.477 1 94.56 173 GLU A N 1
ATOM 1360 C CA . GLU A 1 173 ? 1.371 31.25 -7.266 1 94.56 173 GLU A CA 1
ATOM 1361 C C . GLU A 1 173 ? 2.508 31.469 -6.273 1 94.56 173 GLU A C 1
ATOM 1363 O O . GLU A 1 173 ? 2.59 32.531 -5.641 1 94.56 173 GLU A O 1
ATOM 1368 N N . ARG A 1 174 ? 3.393 30.469 -6.102 1 94.19 174 ARG A N 1
ATOM 1369 C CA . ARG A 1 174 ? 4.332 30.5 -4.984 1 94.19 174 ARG A CA 1
ATOM 1370 C C . ARG A 1 174 ? 5.773 30.5 -5.48 1 94.19 174 ARG A C 1
ATOM 1372 O O . ARG A 1 174 ? 6.703 30.734 -4.707 1 94.19 174 ARG A O 1
ATOM 1379 N N . GLY A 1 175 ? 5.969 30.203 -6.809 1 92.69 175 GLY A N 1
ATOM 1380 C CA . GLY A 1 175 ? 7.316 30.078 -7.34 1 92.69 175 GLY A CA 1
ATOM 1381 C C . GLY A 1 175 ? 7.98 28.75 -6.988 1 92.69 175 GLY A C 1
ATOM 1382 O O . GLY A 1 175 ? 7.383 27.922 -6.305 1 92.69 175 GLY A O 1
ATOM 1383 N N . LEU A 1 176 ? 9.18 28.516 -7.547 1 94.25 176 LEU A N 1
ATOM 1384 C CA . LEU A 1 176 ? 10 27.344 -7.234 1 94.25 176 LEU A CA 1
ATOM 1385 C C . LEU A 1 176 ? 11.164 27.734 -6.324 1 94.25 176 LEU A C 1
ATOM 1387 O O . LEU A 1 176 ? 11.648 28.859 -6.383 1 94.25 176 LEU A O 1
ATOM 1391 N N . PRO A 1 177 ? 11.578 26.766 -5.52 1 94.88 177 PRO A N 1
ATOM 1392 C CA . PRO A 1 177 ? 12.758 27.047 -4.695 1 94.88 177 PRO A CA 1
ATOM 1393 C C . PRO A 1 177 ? 14.039 27.156 -5.516 1 94.88 177 PRO A C 1
ATOM 1395 O O . PRO A 1 177 ? 14.219 26.422 -6.492 1 94.88 177 PRO A O 1
ATOM 1398 N N . ASP A 1 178 ? 14.984 28.047 -5.078 1 90.5 178 ASP A N 1
ATOM 1399 C CA . ASP A 1 178 ? 16.25 28.25 -5.766 1 90.5 178 ASP A CA 1
ATOM 1400 C C . ASP A 1 178 ? 17.359 27.391 -5.156 1 90.5 178 ASP A C 1
ATOM 1402 O O . ASP A 1 178 ? 18.328 27.047 -5.832 1 90.5 178 ASP A O 1
ATOM 1406 N N . LYS A 1 179 ? 17.219 27.188 -3.918 1 92 179 LYS A N 1
ATOM 1407 C CA . LYS A 1 179 ? 18.156 26.344 -3.189 1 92 179 LYS A CA 1
ATOM 1408 C C . LYS A 1 179 ? 17.438 25.391 -2.24 1 92 179 LYS A C 1
ATOM 1410 O O . LYS A 1 179 ? 16.297 25.641 -1.861 1 92 179 LYS A O 1
ATOM 1415 N N . PRO A 1 180 ? 18.047 24.375 -1.807 1 93.56 180 PRO A N 1
ATOM 1416 C CA . PRO A 1 180 ? 17.391 23.359 -0.976 1 93.56 180 PRO A CA 1
ATOM 1417 C C . PRO A 1 180 ? 16.828 23.922 0.319 1 93.56 180 PRO A C 1
ATOM 1419 O O . PRO A 1 180 ? 15.758 23.5 0.765 1 93.56 180 PRO A O 1
ATOM 1422 N N . ALA A 1 181 ? 17.453 24.891 0.862 1 92.81 181 ALA A N 1
ATOM 1423 C CA . ALA A 1 181 ? 17.016 25.469 2.125 1 92.81 181 ALA A CA 1
A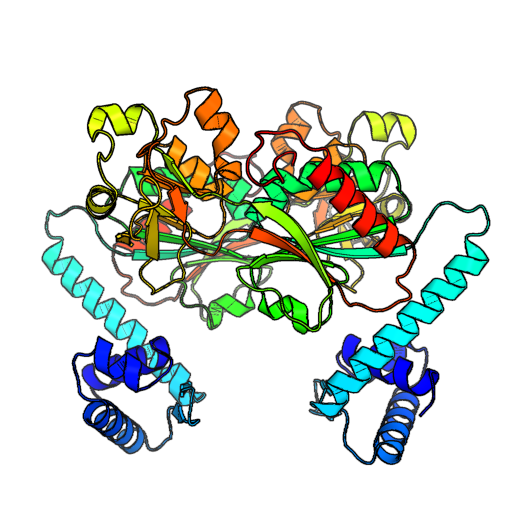TOM 1424 C C . ALA A 1 181 ? 15.648 26.141 1.971 1 92.81 181 ALA A C 1
ATOM 1426 O O . ALA A 1 181 ? 14.898 26.266 2.943 1 92.81 181 ALA A O 1
ATOM 1427 N N . ASP A 1 182 ? 15.305 26.578 0.757 1 94.62 182 ASP A N 1
ATOM 1428 C CA . ASP A 1 182 ? 14.023 27.219 0.482 1 94.62 182 ASP A CA 1
ATOM 1429 C C . ASP A 1 182 ? 12.867 26.25 0.666 1 94.62 182 ASP A C 1
ATOM 1431 O O . ASP A 1 182 ? 11.727 26.672 0.892 1 94.62 182 ASP A O 1
ATOM 1435 N N . LEU A 1 183 ? 13.117 24.938 0.599 1 95.25 183 LEU A N 1
ATOM 1436 C CA . LEU A 1 183 ? 12.086 23.922 0.719 1 95.25 183 LEU A CA 1
ATOM 1437 C C . LEU A 1 183 ? 11.453 23.953 2.105 1 95.25 183 LEU A C 1
ATOM 1439 O O . LEU A 1 183 ? 10.273 23.609 2.262 1 95.25 183 LEU A O 1
ATOM 1443 N N . ALA A 1 184 ? 12.164 24.391 3.059 1 92.62 184 ALA A N 1
ATOM 1444 C CA . ALA A 1 184 ? 11.703 24.359 4.445 1 92.62 184 ALA A CA 1
ATOM 1445 C C . ALA A 1 184 ? 10.555 25.344 4.664 1 92.62 184 ALA A C 1
ATOM 1447 O O . ALA A 1 184 ? 9.812 25.234 5.645 1 92.62 184 ALA A O 1
ATOM 1448 N N . ARG A 1 185 ? 10.391 26.312 3.756 1 92.44 185 ARG A N 1
ATOM 1449 C CA . ARG A 1 185 ? 9.391 27.375 3.92 1 92.44 185 ARG A CA 1
ATOM 1450 C C . ARG A 1 185 ? 8.164 27.094 3.053 1 92.44 185 ARG A C 1
ATOM 1452 O O . ARG A 1 185 ? 7.25 27.922 2.988 1 92.44 185 ARG A O 1
ATOM 1459 N N . LEU A 1 186 ? 8.172 26.016 2.375 1 94.75 186 LEU A N 1
ATOM 1460 C CA . LEU A 1 186 ? 7.098 25.672 1.446 1 94.75 186 LEU A CA 1
ATOM 1461 C C . LEU A 1 186 ? 6.348 24.438 1.91 1 94.75 186 LEU A C 1
ATOM 1463 O O . LEU A 1 186 ? 6.887 23.625 2.672 1 94.75 186 LEU A O 1
ATOM 1467 N N . PRO A 1 187 ? 5.066 24.312 1.53 1 95.88 187 PRO A N 1
ATOM 1468 C CA . PRO A 1 187 ? 4.379 23.062 1.82 1 95.88 187 PRO A CA 1
ATOM 1469 C C . PRO A 1 187 ? 4.996 21.859 1.1 1 95.88 187 PRO A C 1
ATOM 1471 O O . PRO A 1 187 ? 5.129 21.875 -0.127 1 95.88 187 PRO A O 1
ATOM 1474 N N . ILE A 1 188 ? 5.328 20.859 1.899 1 96.38 188 ILE A N 1
ATOM 1475 C CA . ILE A 1 188 ? 6.043 19.719 1.356 1 96.38 188 ILE A CA 1
ATOM 1476 C C . ILE A 1 188 ? 5.129 18.5 1.356 1 96.38 188 ILE A C 1
ATOM 1478 O O . ILE A 1 188 ? 4.375 18.281 2.307 1 96.38 188 ILE A O 1
ATOM 1482 N N . ILE A 1 189 ? 5.207 17.797 0.274 1 97.06 189 ILE A N 1
ATOM 1483 C CA . ILE A 1 189 ? 4.547 16.5 0.111 1 97.06 189 ILE A CA 1
ATOM 1484 C C . ILE A 1 189 ? 5.594 15.398 0.008 1 97.06 189 ILE A C 1
ATOM 1486 O O . ILE A 1 189 ? 6.391 15.375 -0.933 1 97.06 189 ILE A O 1
ATOM 1490 N N . SER A 1 190 ? 5.625 14.477 0.927 1 95.88 190 SER A N 1
ATOM 1491 C CA . SER A 1 190 ? 6.672 13.461 0.892 1 95.88 190 SER A CA 1
ATOM 1492 C C . SER A 1 190 ? 6.34 12.297 1.819 1 95.88 190 SER A C 1
ATOM 1494 O O . SER A 1 190 ? 5.348 12.336 2.547 1 95.88 190 SER A O 1
ATOM 1496 N N . ALA A 1 191 ? 7.125 11.25 1.627 1 89.88 191 ALA A N 1
ATOM 1497 C CA . ALA A 1 191 ? 7.027 10.109 2.533 1 89.88 191 ALA A CA 1
ATOM 1498 C C . ALA A 1 191 ? 7.902 10.312 3.768 1 89.88 191 ALA A C 1
ATOM 1500 O O . ALA A 1 191 ? 9.062 10.711 3.652 1 89.88 191 ALA A O 1
ATOM 1501 N N . ALA A 1 192 ? 7.328 10.5 4.895 1 74.38 192 ALA A N 1
ATOM 1502 C CA . ALA A 1 192 ? 8.094 10.664 6.125 1 74.38 192 ALA A CA 1
ATOM 1503 C C . ALA A 1 192 ? 7.688 9.633 7.168 1 74.38 192 ALA A C 1
ATOM 1505 O O . ALA A 1 192 ? 6.68 8.938 7.004 1 74.38 192 ALA A O 1
ATOM 1506 N N . VAL A 1 193 ? 8.719 9.328 7.926 1 59.53 193 VAL A N 1
ATOM 1507 C CA . VAL A 1 193 ? 8.375 8.523 9.094 1 59.53 193 VAL A CA 1
ATOM 1508 C C . VAL A 1 193 ? 7.648 9.383 10.125 1 59.53 193 VAL A C 1
ATOM 1510 O O . VAL A 1 193 ? 8.023 10.539 10.352 1 59.53 193 VAL A O 1
ATOM 1513 N N . ILE A 1 194 ? 6.602 8.836 10.539 1 52.62 194 ILE A N 1
ATOM 1514 C CA . ILE A 1 194 ? 5.785 9.562 11.508 1 52.62 194 ILE A CA 1
ATOM 1515 C C . ILE A 1 194 ? 6.652 10.031 12.672 1 52.62 194 ILE A C 1
ATOM 1517 O O . ILE A 1 194 ? 7.422 9.25 13.234 1 52.62 194 ILE A O 1
ATOM 1521 N N . GLY A 1 195 ? 6.512 11.242 12.922 1 51.97 195 GLY A N 1
ATOM 1522 C CA . GLY A 1 195 ? 7.102 11.836 14.109 1 51.97 195 GLY A CA 1
ATOM 1523 C C . GLY A 1 195 ? 8.547 12.258 13.914 1 51.97 195 GLY A C 1
ATOM 1524 O O . GLY A 1 195 ? 9.172 12.781 14.836 1 51.97 195 GLY A O 1
ATOM 1525 N N . ARG A 1 196 ? 9.031 11.93 12.797 1 63.62 196 ARG A N 1
ATOM 1526 C CA . ARG A 1 196 ? 10.422 12.344 12.586 1 63.62 196 ARG A CA 1
ATOM 1527 C C . ARG A 1 196 ? 10.539 13.312 11.422 1 63.62 196 ARG A C 1
ATOM 1529 O O . ARG A 1 196 ? 9.844 13.164 10.406 1 63.62 196 ARG A O 1
ATOM 1536 N N . PRO A 1 197 ? 11.273 14.336 11.773 1 70.62 197 PRO A N 1
ATOM 1537 C CA . PRO A 1 197 ? 11.531 15.242 10.648 1 70.62 197 PRO A CA 1
ATOM 1538 C C . PRO A 1 197 ? 12.18 14.539 9.461 1 70.62 197 PRO A C 1
ATOM 1540 O O . PRO A 1 197 ? 12.914 13.562 9.648 1 70.62 197 PRO A O 1
ATOM 1543 N N . LEU A 1 198 ? 11.758 14.945 8.375 1 85.62 198 LEU A N 1
ATOM 1544 C CA . LEU A 1 198 ? 12.336 14.422 7.137 1 85.62 198 LEU A CA 1
ATOM 1545 C C . LEU A 1 198 ? 13.656 15.125 6.824 1 85.62 198 LEU A C 1
ATOM 1547 O O . LEU A 1 198 ? 13.68 16.328 6.598 1 85.62 198 LEU A O 1
ATOM 1551 N N . ARG A 1 199 ? 14.703 14.398 6.867 1 86.56 199 ARG A N 1
ATOM 1552 C CA . ARG A 1 199 ? 16.016 14.953 6.551 1 86.56 199 ARG A CA 1
ATOM 1553 C C . ARG A 1 199 ? 16.375 14.719 5.086 1 86.56 199 ARG A C 1
ATOM 1555 O O . ARG A 1 199 ? 16.484 13.578 4.645 1 86.56 199 ARG A O 1
ATOM 1562 N N . LEU A 1 200 ? 16.547 15.766 4.434 1 89.88 200 LEU A N 1
ATOM 1563 C CA . LEU A 1 200 ? 16.891 15.742 3.018 1 89.88 200 LEU A CA 1
ATOM 1564 C C . LEU A 1 200 ? 18.359 16.078 2.814 1 89.88 200 LEU A C 1
ATOM 1566 O O . LEU A 1 200 ? 18.859 17.078 3.359 1 89.88 200 LEU A O 1
ATOM 1570 N N . SER A 1 201 ? 19.016 15.234 2.123 1 89.19 201 SER A N 1
ATOM 1571 C CA . SER A 1 201 ? 20.391 15.523 1.693 1 89.19 201 SER A CA 1
ATOM 1572 C C . SER A 1 201 ? 20.406 16.078 0.275 1 89.19 201 SER A C 1
ATOM 1574 O O . SER A 1 201 ? 19.781 15.523 -0.63 1 89.19 201 SER A O 1
ATOM 1576 N N . ALA A 1 202 ? 21.109 17.203 0.186 1 90.44 202 ALA A N 1
ATOM 1577 C CA . ALA A 1 202 ? 21.25 17.844 -1.116 1 90.44 202 ALA A CA 1
ATOM 1578 C C . ALA A 1 202 ? 22.719 18.016 -1.481 1 90.44 202 ALA A C 1
ATOM 1580 O O . ALA A 1 202 ? 23.516 18.5 -0.674 1 90.44 202 ALA A O 1
ATOM 1581 N N . TYR A 1 203 ? 22.984 17.547 -2.668 1 85.56 203 TYR A N 1
ATOM 1582 C CA . TYR A 1 203 ? 24.359 17.609 -3.158 1 85.56 203 TYR A CA 1
ATOM 1583 C C . TYR A 1 203 ? 24.469 18.5 -4.391 1 85.56 203 TYR A C 1
ATOM 1585 O O . TYR A 1 203 ? 23.625 18.422 -5.289 1 85.56 203 TYR A O 1
ATOM 1593 N N . TYR A 1 204 ? 25.453 19.469 -4.309 1 81.5 204 TYR A N 1
ATOM 1594 C CA . TYR A 1 204 ? 25.75 20.312 -5.453 1 81.5 204 TYR A CA 1
ATOM 1595 C C . TYR A 1 204 ? 27.109 19.969 -6.043 1 81.5 204 TYR A C 1
ATOM 1597 O O . TYR A 1 204 ? 28.141 20.141 -5.387 1 81.5 204 TYR A O 1
ATOM 1605 N N . GLY A 1 205 ? 27.156 19.75 -7.395 1 68.5 205 GLY A N 1
ATOM 1606 C CA . GLY A 1 205 ? 28.422 19.594 -8.117 1 68.5 205 GLY A CA 1
ATOM 1607 C C . GLY A 1 205 ? 29.453 18.797 -7.336 1 68.5 205 GLY A C 1
ATOM 1608 O O . GLY A 1 205 ? 30.641 19.156 -7.336 1 68.5 205 GLY A O 1
ATOM 1609 N N . GLY A 1 206 ? 29.188 17.844 -6.637 1 61.12 206 GLY A N 1
ATOM 1610 C CA . GLY A 1 206 ? 30.172 17.078 -5.918 1 61.12 206 GLY A CA 1
ATOM 1611 C C . GLY A 1 206 ? 30.5 17.641 -4.543 1 61.12 206 GLY A C 1
ATOM 1612 O O . GLY A 1 206 ? 31.375 17.125 -3.846 1 61.12 206 GLY A O 1
ATOM 1613 N N . GLN A 1 207 ? 30.188 18.828 -4.266 1 62.47 207 GLN A N 1
ATOM 1614 C CA . GLN A 1 207 ? 30.5 19.5 -3.008 1 62.47 207 GLN A CA 1
ATOM 1615 C C . GLN A 1 207 ? 29.703 18.891 -1.852 1 62.47 207 GLN A C 1
ATOM 1617 O O . GLN A 1 207 ? 28.75 18.141 -2.07 1 62.47 207 GLN A O 1
ATOM 1622 N N . PRO A 1 208 ? 30.125 19.594 -0.672 1 63.47 208 PRO A N 1
ATOM 1623 C CA . PRO A 1 208 ? 29.625 19 0.576 1 63.47 208 PRO A CA 1
ATOM 1624 C C . PRO A 1 208 ? 28.109 18.953 0.642 1 63.47 208 PRO A C 1
ATOM 1626 O O . PRO A 1 208 ? 27.422 19.781 0.029 1 63.47 208 PRO A O 1
ATOM 1629 N N . ARG A 1 209 ? 27.562 18.031 1.271 1 75.81 209 ARG A N 1
ATOM 1630 C CA . ARG A 1 209 ? 26.188 17.641 1.6 1 75.81 209 ARG A CA 1
ATOM 1631 C C . ARG A 1 209 ? 25.516 18.719 2.455 1 75.81 209 ARG A C 1
ATOM 1633 O O . ARG A 1 209 ? 26.094 19.188 3.439 1 75.81 209 ARG A O 1
ATOM 1640 N N . GLN A 1 210 ? 24.516 19.406 1.828 1 85 210 GLN A N 1
ATOM 1641 C CA . GLN A 1 210 ? 23.625 20.203 2.686 1 85 210 GLN A CA 1
ATOM 1642 C C . GLN A 1 210 ? 22.453 19.375 3.193 1 85 210 GLN A C 1
ATOM 1644 O O . GLN A 1 210 ? 21.906 18.547 2.453 1 85 210 GLN A O 1
ATOM 1649 N N . HIS A 1 211 ? 22.297 19.547 4.484 1 88.69 211 HIS A N 1
ATOM 1650 C CA . HIS A 1 211 ? 21.125 18.891 5.062 1 88.69 211 HIS A CA 1
ATOM 1651 C C . HIS A 1 211 ? 20.016 19.891 5.332 1 88.69 211 HIS A C 1
ATOM 1653 O O . HIS A 1 211 ? 20.266 21 5.828 1 88.69 211 HIS A O 1
ATOM 1659 N N . VAL A 1 212 ? 18.875 19.531 4.859 1 90.25 212 VAL A N 1
ATOM 1660 C CA . VAL A 1 212 ? 17.688 20.359 5.09 1 90.25 212 VAL A CA 1
ATOM 1661 C C . VAL A 1 212 ? 16.625 19.547 5.824 1 90.25 212 VAL A C 1
ATOM 1663 O O . VAL A 1 212 ? 16.359 18.391 5.469 1 90.25 212 VAL A O 1
ATOM 1666 N N . VAL A 1 213 ? 16.109 20.141 6.844 1 90.88 213 VAL A N 1
ATOM 1667 C CA . VAL A 1 213 ? 15.008 19.5 7.559 1 90.88 213 VAL A CA 1
ATOM 1668 C C . VAL A 1 213 ? 13.672 20 7.02 1 90.88 213 VAL A C 1
ATOM 1670 O O . VAL A 1 213 ? 13.43 21.219 6.969 1 90.88 213 VAL A O 1
ATOM 1673 N N . LEU A 1 214 ? 12.875 19.047 6.645 1 91.69 214 LEU A N 1
ATOM 1674 C CA . LEU A 1 214 ? 11.578 19.375 6.062 1 91.69 214 LEU A CA 1
ATOM 1675 C C . LEU A 1 214 ? 10.445 18.938 6.98 1 91.69 214 LEU A C 1
ATOM 1677 O O . LEU A 1 214 ? 10.57 17.953 7.703 1 91.69 214 LEU A O 1
ATOM 1681 N N . GLU A 1 215 ? 9.414 19.734 6.926 1 88.75 215 GLU A N 1
ATOM 1682 C CA . GLU A 1 215 ? 8.18 19.406 7.633 1 88.75 215 GLU A CA 1
ATOM 1683 C C . GLU A 1 215 ? 7.012 19.25 6.664 1 88.75 215 GLU A C 1
ATOM 1685 O O . GLU A 1 215 ? 6.277 20.203 6.41 1 88.75 215 GLU A O 1
ATOM 1690 N N . PRO A 1 216 ? 6.82 18.094 6.215 1 94 216 PRO A N 1
ATOM 1691 C CA . PRO A 1 216 ? 5.758 17.875 5.227 1 94 216 PRO A CA 1
ATOM 1692 C C . PRO A 1 216 ? 4.367 18.156 5.789 1 94 216 PRO A C 1
ATOM 1694 O O . PRO A 1 216 ? 4.117 17.922 6.977 1 94 216 PRO A O 1
ATOM 1697 N N . THR A 1 217 ? 3.5 18.641 4.879 1 93.94 217 THR A N 1
ATOM 1698 C CA . THR A 1 217 ? 2.113 18.891 5.254 1 93.94 217 THR A CA 1
ATOM 1699 C C . THR A 1 217 ? 1.199 17.797 4.723 1 93.94 217 THR A C 1
ATOM 1701 O O . THR A 1 217 ? 0.046 17.688 5.145 1 93.94 217 THR A O 1
ATOM 1704 N N . VAL A 1 218 ? 1.659 17.078 3.758 1 96.25 218 VAL A N 1
ATOM 1705 C CA . VAL A 1 218 ? 1.048 15.836 3.293 1 96.25 218 VAL A CA 1
ATOM 1706 C C . VAL A 1 218 ? 2.057 14.695 3.391 1 96.25 218 VAL A C 1
ATOM 1708 O O . VAL A 1 218 ? 3.102 14.719 2.734 1 96.25 218 VAL A O 1
ATOM 1711 N N . ILE A 1 219 ? 1.686 13.758 4.195 1 94.62 219 ILE A N 1
ATOM 1712 C CA . ILE A 1 219 ? 2.613 12.672 4.492 1 94.62 219 ILE A CA 1
ATOM 1713 C C . ILE A 1 219 ? 1.953 11.328 4.18 1 94.62 219 ILE A C 1
ATOM 1715 O O . ILE A 1 219 ? 0.799 11.102 4.551 1 94.62 219 ILE A O 1
ATOM 1719 N N . SER A 1 220 ? 2.684 10.5 3.445 1 93.5 220 SER A N 1
ATOM 1720 C CA . SER A 1 220 ? 2.207 9.148 3.16 1 93.5 220 SER A CA 1
ATOM 1721 C C . SER A 1 220 ? 3.318 8.281 2.578 1 93.5 220 SER A C 1
ATOM 1723 O O . SER A 1 220 ? 4.27 8.797 1.989 1 93.5 220 SER A O 1
ATOM 1725 N N . ARG A 1 221 ? 3.102 7 2.684 1 87.75 221 ARG A N 1
ATOM 1726 C CA . ARG A 1 221 ? 4.008 6.09 1.992 1 87.75 221 ARG A CA 1
ATOM 1727 C C . ARG A 1 221 ? 3.393 5.586 0.691 1 87.75 221 ARG A C 1
ATOM 1729 O O . ARG A 1 221 ? 3.992 4.77 -0.013 1 87.75 221 ARG A O 1
ATOM 1736 N N . ASN A 1 222 ? 2.234 6.031 0.458 1 92.75 222 ASN A N 1
ATOM 1737 C CA . ASN A 1 222 ? 1.603 5.758 -0.828 1 92.75 222 ASN A CA 1
ATOM 1738 C C . ASN A 1 222 ? 1.968 6.812 -1.868 1 92.75 222 ASN A C 1
ATOM 1740 O O . ASN A 1 222 ? 1.392 7.902 -1.883 1 92.75 222 ASN A O 1
ATOM 1744 N N . TYR A 1 223 ? 2.811 6.422 -2.781 1 94.38 223 TYR A N 1
ATOM 1745 C CA . TYR A 1 223 ? 3.371 7.398 -3.709 1 94.38 223 TYR A CA 1
ATOM 1746 C C . TYR A 1 223 ? 2.344 7.801 -4.762 1 94.38 223 TYR A C 1
ATOM 1748 O O . TYR A 1 223 ? 2.428 8.891 -5.336 1 94.38 223 TYR A O 1
ATOM 1756 N N . ALA A 1 224 ? 1.404 6.953 -5.02 1 95.25 224 ALA A N 1
ATOM 1757 C CA . ALA A 1 224 ? 0.332 7.375 -5.914 1 95.25 224 ALA A CA 1
ATOM 1758 C C . ALA A 1 224 ? -0.433 8.562 -5.332 1 95.25 224 ALA A C 1
ATOM 1760 O O . ALA A 1 224 ? -0.765 9.508 -6.055 1 95.25 224 ALA A O 1
ATOM 1761 N N . PHE A 1 225 ? -0.677 8.477 -4.051 1 96.88 225 PHE A N 1
ATOM 1762 C CA . PHE A 1 225 ? -1.356 9.57 -3.359 1 96.88 225 PHE A CA 1
ATOM 1763 C C . PHE A 1 225 ? -0.5 10.828 -3.361 1 96.88 225 PHE A C 1
ATOM 1765 O O . PHE A 1 225 ? -0.996 11.922 -3.639 1 96.88 225 PHE A O 1
ATOM 1772 N N . LEU A 1 226 ? 0.745 10.695 -3.121 1 97.56 226 LEU A N 1
ATOM 1773 C CA . LEU A 1 226 ? 1.652 11.836 -3.104 1 97.56 226 LEU A CA 1
ATOM 1774 C C . LEU A 1 226 ? 1.744 12.477 -4.48 1 97.56 226 LEU A C 1
ATOM 1776 O O . LEU A 1 226 ? 1.782 13.703 -4.598 1 97.56 226 LEU A O 1
ATOM 1780 N N . ARG A 1 227 ? 1.811 11.633 -5.438 1 98.06 227 ARG A N 1
ATOM 1781 C CA . ARG A 1 227 ? 1.842 12.133 -6.809 1 98.06 227 ARG A CA 1
ATOM 1782 C C . ARG A 1 227 ? 0.602 12.969 -7.117 1 98.06 227 ARG A C 1
ATOM 1784 O O . ARG A 1 227 ? 0.708 14.078 -7.629 1 98.06 227 ARG A O 1
ATOM 1791 N N . GLU A 1 228 ? -0.55 12.461 -6.766 1 98 228 GLU A N 1
ATOM 1792 C CA . GLU A 1 228 ? -1.798 13.164 -7.039 1 98 228 GLU A CA 1
ATOM 1793 C C . GLU A 1 228 ? -1.878 14.469 -6.254 1 98 228 GLU A C 1
ATOM 1795 O O . GLU A 1 228 ? -2.365 15.477 -6.766 1 98 228 GLU A O 1
ATOM 1800 N N . ALA A 1 229 ? -1.433 14.422 -5.047 1 98.38 229 ALA A N 1
ATOM 1801 C CA . ALA A 1 229 ? -1.409 15.633 -4.227 1 98.38 229 ALA A CA 1
ATOM 1802 C C . ALA A 1 229 ? -0.531 16.703 -4.859 1 98.38 229 ALA A C 1
ATOM 1804 O O . ALA A 1 229 ? -0.881 17.891 -4.852 1 98.38 229 ALA A O 1
ATOM 1805 N N . THR A 1 230 ? 0.581 16.281 -5.395 1 98.5 230 THR A N 1
ATOM 1806 C CA . THR A 1 230 ? 1.495 17.219 -6.047 1 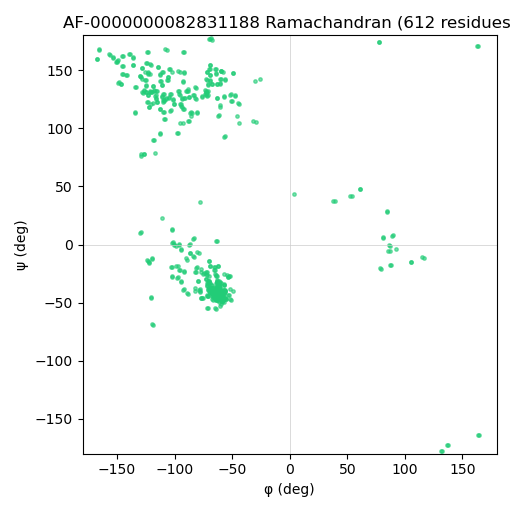98.5 230 THR A CA 1
ATOM 1807 C C . THR A 1 230 ? 0.87 17.797 -7.316 1 98.5 230 THR A C 1
ATOM 1809 O O . THR A 1 230 ? 0.923 19 -7.547 1 98.5 230 THR A O 1
ATOM 1812 N N . LEU A 1 231 ? 0.26 16.953 -8.094 1 98.44 231 LEU A N 1
ATOM 1813 C CA . LEU A 1 231 ? -0.408 17.375 -9.328 1 98.44 231 LEU A CA 1
ATOM 1814 C C . LEU A 1 231 ? -1.529 18.359 -9.023 1 98.44 231 LEU A C 1
ATOM 1816 O O . LEU A 1 231 ? -1.78 19.281 -9.812 1 98.44 231 LEU A O 1
ATOM 1820 N N . ALA A 1 232 ? -2.125 18.188 -7.871 1 97.81 232 ALA A N 1
ATOM 1821 C CA . ALA A 1 232 ? -3.26 19.016 -7.477 1 97.81 232 ALA A CA 1
ATOM 1822 C C . ALA A 1 232 ? -2.791 20.359 -6.953 1 97.81 232 ALA A C 1
ATOM 1824 O O . ALA A 1 232 ? -3.609 21.219 -6.609 1 97.81 232 ALA A O 1
ATOM 1825 N N . GLY A 1 233 ? -1.544 20.484 -6.82 1 97.56 233 GLY A N 1
ATOM 1826 C CA . GLY A 1 233 ? -0.986 21.766 -6.441 1 97.56 233 GLY A CA 1
ATOM 1827 C C . GLY A 1 233 ? -0.984 22 -4.941 1 97.56 233 GLY A C 1
ATOM 1828 O O . GLY A 1 233 ? -1.036 23.141 -4.48 1 97.56 233 GLY A O 1
ATOM 1829 N N . LEU A 1 234 ? -0.898 20.953 -4.172 1 97.75 234 LEU A N 1
ATOM 1830 C CA . LEU A 1 234 ? -0.998 21.078 -2.723 1 97.75 234 LEU A CA 1
ATOM 1831 C C . LEU A 1 234 ? 0.35 21.453 -2.117 1 97.75 234 LEU A C 1
ATOM 1833 O O . LEU A 1 234 ? 0.438 21.766 -0.924 1 97.75 234 LEU A O 1
ATOM 1837 N N . GLY A 1 235 ? 1.36 21.391 -2.92 1 97.94 235 GLY A N 1
ATOM 1838 C CA . GLY A 1 235 ? 2.701 21.719 -2.455 1 97.94 235 GLY A CA 1
ATOM 1839 C C . GLY A 1 235 ? 3.789 21.219 -3.383 1 97.94 235 GLY A C 1
ATOM 1840 O O . GLY A 1 235 ? 3.535 20.953 -4.559 1 97.94 235 GLY A O 1
ATOM 1841 N N . ILE A 1 236 ? 5.051 21.188 -2.836 1 98 236 ILE A N 1
ATOM 1842 C CA . ILE A 1 236 ? 6.207 20.625 -3.529 1 98 236 ILE A CA 1
ATOM 1843 C C . ILE A 1 236 ? 6.371 19.156 -3.168 1 98 236 ILE A C 1
ATOM 1845 O O . ILE A 1 236 ? 6.539 18.812 -1.995 1 98 236 ILE A O 1
ATOM 1849 N N . GLY A 1 237 ? 6.223 18.406 -4.215 1 97.88 237 GLY A N 1
ATOM 1850 C CA . GLY A 1 237 ? 6.504 16.984 -4.004 1 97.88 237 GLY A CA 1
ATOM 1851 C C . GLY A 1 237 ? 7.988 16.688 -3.943 1 97.88 237 GLY A C 1
ATOM 1852 O O . GLY A 1 237 ? 8.758 17.125 -4.805 1 97.88 237 GLY A O 1
ATOM 1853 N N . VAL A 1 238 ? 8.445 16.016 -2.922 1 96.12 238 VAL A N 1
ATOM 1854 C CA . VAL A 1 238 ? 9.773 15.422 -2.83 1 96.12 238 VAL A CA 1
ATOM 1855 C C . VAL A 1 238 ? 9.656 13.898 -2.822 1 96.12 238 VAL A C 1
ATOM 1857 O O . VAL A 1 238 ? 9.406 13.297 -1.778 1 96.12 238 VAL A O 1
ATOM 1860 N N . VAL A 1 239 ? 9.797 13.367 -3.967 1 95.19 239 VAL A N 1
ATOM 1861 C CA . VAL A 1 239 ? 9.5 11.953 -4.191 1 95.19 239 VAL A CA 1
ATOM 1862 C C . VAL A 1 239 ? 10.562 11.336 -5.098 1 95.19 239 VAL A C 1
ATOM 1864 O O . VAL A 1 239 ? 11.328 12.055 -5.754 1 95.19 239 VAL A O 1
ATOM 1867 N N . PRO A 1 240 ? 10.617 10 -5.121 1 92.94 240 PRO A N 1
ATOM 1868 C CA . PRO A 1 240 ? 11.5 9.375 -6.102 1 92.94 240 PRO A CA 1
ATOM 1869 C C . PRO A 1 240 ? 11.148 9.742 -7.539 1 92.94 240 PRO A C 1
ATOM 1871 O O . PRO A 1 240 ? 9.969 9.906 -7.863 1 92.94 240 PRO A O 1
ATOM 1874 N N . ASP A 1 241 ? 12.125 9.789 -8.422 1 91.94 241 ASP A N 1
ATOM 1875 C CA . ASP A 1 241 ? 11.953 10.234 -9.797 1 91.94 241 ASP A CA 1
ATOM 1876 C C . ASP A 1 241 ? 11.008 9.305 -10.562 1 91.94 241 ASP A C 1
ATOM 1878 O O . ASP A 1 241 ? 10.227 9.758 -11.398 1 91.94 241 ASP A O 1
ATOM 1882 N N . TYR A 1 242 ? 11 8.047 -10.203 1 92.12 242 TYR A N 1
ATOM 1883 C CA . TYR A 1 242 ? 10.188 7.094 -10.953 1 92.12 242 TYR A CA 1
ATOM 1884 C C . TYR A 1 242 ? 8.703 7.34 -10.711 1 92.12 242 TYR A C 1
ATOM 1886 O O . TYR A 1 242 ? 7.859 6.824 -11.445 1 92.12 242 TYR A O 1
ATOM 1894 N N . VAL A 1 243 ? 8.391 8.109 -9.727 1 95.19 243 VAL A N 1
ATOM 1895 C CA . VAL A 1 243 ? 7.004 8.383 -9.375 1 95.19 243 VAL A CA 1
ATOM 1896 C C . VAL A 1 243 ? 6.441 9.453 -10.312 1 95.19 243 VAL A C 1
ATOM 1898 O O . VAL A 1 243 ? 5.25 9.445 -10.633 1 95.19 243 VAL A O 1
ATOM 1901 N N . VAL A 1 244 ? 7.301 10.375 -10.766 1 96.31 244 VAL A N 1
ATOM 1902 C CA . VAL A 1 244 ? 6.777 11.57 -11.422 1 96.31 244 VAL A CA 1
ATOM 1903 C C . VAL A 1 244 ? 7.484 11.781 -12.758 1 96.31 244 VAL A C 1
ATOM 1905 O O . VAL A 1 244 ? 7.344 12.836 -13.383 1 96.31 244 VAL A O 1
ATOM 1908 N N . HIS A 1 245 ? 8.219 10.844 -13.188 1 92.94 245 HIS A N 1
ATOM 1909 C CA . HIS A 1 245 ? 9.016 10.992 -14.398 1 92.94 245 HIS A CA 1
ATOM 1910 C C . HIS A 1 245 ? 8.148 11.375 -15.594 1 92.94 245 HIS A C 1
ATOM 1912 O O . HIS A 1 245 ? 8.461 12.328 -16.312 1 92.94 245 HIS A O 1
ATOM 1918 N N . ASP A 1 246 ? 7.047 10.734 -15.797 1 93.56 246 ASP A N 1
ATOM 1919 C CA . ASP A 1 246 ? 6.172 10.984 -16.938 1 93.56 246 ASP A CA 1
ATOM 1920 C C . ASP A 1 246 ? 5.48 12.344 -16.812 1 93.56 246 ASP A C 1
ATOM 1922 O O . ASP A 1 246 ? 5.27 13.031 -17.797 1 93.56 246 ASP A O 1
ATOM 1926 N N . ASP A 1 247 ? 5.156 12.656 -15.625 1 96.94 247 ASP A N 1
ATOM 1927 C CA . ASP A 1 247 ? 4.504 13.938 -15.375 1 96.94 247 ASP A CA 1
ATOM 1928 C C . ASP A 1 247 ? 5.434 15.102 -15.711 1 96.94 247 ASP A C 1
ATOM 1930 O O . ASP A 1 247 ? 5 16.109 -16.281 1 96.94 247 ASP A O 1
ATOM 1934 N N . ILE A 1 248 ? 6.645 14.938 -15.352 1 95.62 248 ILE A N 1
ATOM 1935 C CA . ILE A 1 248 ? 7.633 15.969 -15.641 1 95.62 248 ILE A CA 1
ATOM 1936 C C . ILE A 1 248 ? 7.891 16.031 -17.141 1 95.62 248 ILE A C 1
ATOM 1938 O O . ILE A 1 248 ? 7.949 17.125 -17.719 1 95.62 248 ILE A O 1
ATOM 1942 N N . ALA A 1 249 ? 7.977 14.914 -17.766 1 94 249 ALA A N 1
ATOM 1943 C CA . ALA A 1 249 ? 8.219 14.844 -19.203 1 94 249 ALA A CA 1
ATOM 1944 C C . ALA A 1 249 ? 7.086 15.516 -19.984 1 94 249 ALA A C 1
ATOM 1946 O O . ALA A 1 249 ? 7.324 16.156 -21 1 94 249 ALA A O 1
ATOM 1947 N N . ARG A 1 250 ? 5.898 15.445 -19.484 1 96.56 250 ARG A N 1
ATOM 1948 C CA . ARG A 1 250 ? 4.73 15.992 -20.156 1 96.56 250 ARG A CA 1
ATOM 1949 C C . ARG A 1 250 ? 4.496 17.453 -19.766 1 96.56 250 ARG A C 1
ATOM 1951 O O . ARG A 1 250 ? 3.621 18.109 -20.328 1 96.56 250 ARG A O 1
ATOM 1958 N N . GLY A 1 251 ? 5.164 17.844 -18.766 1 96.88 251 GLY A N 1
ATOM 1959 C CA . GLY A 1 251 ? 5.023 19.234 -18.328 1 96.88 251 GLY A CA 1
ATOM 1960 C C . GLY A 1 251 ? 3.916 19.422 -17.312 1 96.88 251 GLY A C 1
ATOM 1961 O O . GLY A 1 251 ? 3.584 20.547 -16.953 1 96.88 251 GLY A O 1
ATOM 1962 N N . ASP A 1 252 ? 3.336 18.312 -16.828 1 98.06 252 ASP A N 1
ATOM 1963 C CA . ASP A 1 252 ? 2.303 18.391 -15.805 1 98.06 252 ASP A CA 1
ATOM 1964 C C . ASP A 1 252 ? 2.9 18.781 -14.453 1 98.06 252 ASP A C 1
ATOM 1966 O O . ASP A 1 252 ? 2.199 19.297 -13.586 1 98.06 252 ASP A O 1
ATOM 1970 N N . LEU A 1 253 ? 4.148 18.453 -14.289 1 98.31 253 LEU A N 1
ATOM 1971 C CA . LEU A 1 253 ? 4.934 18.859 -13.125 1 98.31 253 LEU A CA 1
ATOM 1972 C C . LEU A 1 253 ? 6.242 19.516 -13.555 1 98.31 253 LEU A C 1
ATOM 1974 O O . LEU A 1 253 ? 6.855 19.109 -14.539 1 98.31 253 LEU A O 1
ATOM 1978 N N . LEU A 1 254 ? 6.621 20.516 -12.828 1 98.06 254 LEU A N 1
ATOM 1979 C CA . LEU A 1 254 ? 7.867 21.219 -13.094 1 98.06 254 LEU A CA 1
ATOM 1980 C C . LEU A 1 254 ? 8.922 20.891 -12.039 1 98.06 254 LEU A C 1
ATOM 1982 O O . LEU A 1 254 ? 8.68 21.031 -10.844 1 98.06 254 LEU A O 1
ATOM 1986 N N . PRO A 1 255 ? 10.07 20.438 -12.508 1 96.81 255 PRO A N 1
ATOM 1987 C CA . PRO A 1 255 ? 11.133 20.109 -11.555 1 96.81 255 PRO A CA 1
ATOM 1988 C C . PRO A 1 255 ? 11.758 21.344 -10.922 1 96.81 255 PRO A C 1
ATOM 1990 O O . PRO A 1 255 ? 11.914 22.375 -11.586 1 96.81 255 PRO A O 1
ATOM 1993 N N . ALA A 1 256 ? 12.055 21.219 -9.688 1 95.94 256 ALA A N 1
ATOM 1994 C CA . ALA A 1 256 ? 12.805 22.234 -8.953 1 95.94 256 ALA A CA 1
ATOM 1995 C C . ALA A 1 256 ? 14.203 21.734 -8.602 1 95.94 256 ALA A C 1
ATOM 1997 O O . ALA A 1 256 ? 14.43 20.531 -8.5 1 95.94 256 ALA A O 1
ATOM 1998 N N . LEU A 1 257 ? 15.172 22.688 -8.547 1 93.38 257 LEU A N 1
ATOM 1999 C CA . LEU A 1 257 ? 16.531 22.406 -8.102 1 93.38 257 LEU A CA 1
ATOM 2000 C C . LEU A 1 257 ? 17.203 21.375 -9.008 1 93.38 257 LEU A C 1
ATOM 2002 O O . LEU A 1 257 ? 17.766 20.391 -8.531 1 93.38 257 LEU A O 1
ATOM 2006 N N . PRO A 1 258 ? 17.109 21.562 -10.273 1 88.75 258 PRO A N 1
ATOM 2007 C CA . PRO A 1 258 ? 17.656 20.562 -11.203 1 88.75 258 PRO A CA 1
ATOM 2008 C C . PRO A 1 258 ? 19.156 20.391 -11.055 1 88.75 258 PRO A C 1
ATOM 2010 O O . PRO A 1 258 ? 19.703 19.344 -11.43 1 88.75 258 PRO A O 1
ATOM 2013 N N . GLN A 1 259 ? 19.797 21.297 -10.477 1 88.44 259 GLN A N 1
ATOM 2014 C CA . GLN A 1 259 ? 21.25 21.234 -10.352 1 88.44 259 GLN A CA 1
ATOM 2015 C C . GLN A 1 259 ? 21.656 20.453 -9.102 1 88.44 259 GLN A C 1
ATOM 2017 O O . GLN A 1 259 ? 22.844 20.188 -8.898 1 88.44 259 GLN A O 1
ATOM 2022 N N . TRP A 1 260 ? 20.719 20.141 -8.344 1 89.75 260 TRP A N 1
ATOM 2023 C CA . TRP A 1 260 ? 21 19.453 -7.086 1 89.75 260 TRP A CA 1
ATOM 2024 C C . TRP A 1 260 ? 20.609 17.984 -7.164 1 89.75 260 TRP A C 1
ATOM 2026 O O . TRP A 1 260 ? 19.578 17.641 -7.754 1 89.75 260 TRP A O 1
ATOM 2036 N N . ARG A 1 261 ? 21.469 17.203 -6.539 1 88.81 261 ARG A N 1
ATOM 2037 C CA . ARG A 1 261 ? 21.094 15.82 -6.289 1 88.81 261 ARG A CA 1
ATOM 2038 C C . ARG A 1 261 ? 20.484 15.664 -4.898 1 88.81 261 ARG A C 1
ATOM 2040 O O . ARG A 1 261 ? 21.156 15.914 -3.893 1 88.81 261 ARG A O 1
ATOM 2047 N N . LEU A 1 262 ? 19.25 15.18 -4.934 1 90 262 LEU A N 1
ATOM 2048 C CA . LEU A 1 262 ? 18.547 15.047 -3.666 1 90 262 LEU A CA 1
ATOM 2049 C C . LEU A 1 262 ? 18.469 13.578 -3.244 1 90 262 LEU A C 1
ATOM 2051 O O . LEU A 1 262 ? 18.344 12.695 -4.09 1 90 262 LEU A O 1
ATOM 2055 N N . SER A 1 263 ? 18.562 13.344 -1.89 1 86.69 263 SER A N 1
ATOM 2056 C CA . SER A 1 263 ? 18.469 11.992 -1.356 1 86.69 263 SER A CA 1
ATOM 2057 C C . SER A 1 263 ? 17.844 11.984 0.037 1 86.69 263 SER A C 1
ATOM 2059 O O . SER A 1 263 ? 18.141 12.859 0.856 1 86.69 263 SER A O 1
ATOM 2061 N N . ILE A 1 264 ? 16.953 10.977 0.311 1 84.31 264 ILE A N 1
ATOM 2062 C CA . ILE A 1 264 ? 16.359 10.82 1.633 1 84.31 264 ILE A CA 1
ATOM 2063 C C . ILE A 1 264 ? 16.734 9.461 2.213 1 84.31 264 ILE A C 1
ATOM 2065 O O . ILE A 1 264 ? 17.297 9.383 3.311 1 84.31 264 ILE A O 1
ATOM 2069 N N . PHE A 1 265 ? 16.234 8.188 1.683 1 68.38 265 PHE A N 1
ATOM 2070 C CA . PHE A 1 265 ? 16.312 6.859 2.281 1 68.38 265 PHE A CA 1
ATOM 2071 C C . PHE A 1 265 ? 17.406 6.035 1.632 1 68.38 265 PHE A C 1
ATOM 2073 O O . PHE A 1 265 ? 17.531 4.836 1.891 1 68.38 265 PHE A O 1
ATOM 2080 N N . GLY A 1 266 ? 18.203 6.508 0.932 1 73.31 266 GLY A N 1
ATOM 2081 C CA . GLY A 1 266 ? 19.172 5.684 0.242 1 73.31 266 GLY A CA 1
ATOM 2082 C C . GLY A 1 266 ? 19.297 6.012 -1.235 1 73.31 266 GLY A C 1
ATOM 2083 O O . GLY A 1 266 ? 18.578 6.867 -1.748 1 73.31 266 GLY A O 1
ATOM 2084 N N . ARG A 1 267 ? 20.266 5.062 -1.794 1 77 267 ARG A N 1
ATOM 2085 C CA . ARG A 1 267 ? 20.594 5.523 -3.139 1 77 267 ARG A CA 1
ATOM 2086 C C . ARG A 1 267 ? 20.312 4.438 -4.172 1 77 267 ARG A C 1
ATOM 2088 O O . ARG A 1 267 ? 20.203 4.719 -5.367 1 77 267 ARG A O 1
ATOM 2095 N N . ALA A 1 268 ? 20.125 3.193 -3.609 1 86.44 268 ALA A N 1
ATOM 2096 C CA . ALA A 1 268 ? 20.031 2.16 -4.637 1 86.44 268 ALA A CA 1
ATOM 2097 C C . ALA A 1 268 ? 18.984 1.111 -4.262 1 86.44 268 ALA A C 1
ATOM 2099 O O . ALA A 1 268 ? 18.812 0.798 -3.082 1 86.44 268 ALA A O 1
ATOM 2100 N N . MET A 1 269 ? 18.344 0.63 -5.324 1 91 269 MET A N 1
ATOM 2101 C CA . MET A 1 269 ? 17.406 -0.479 -5.18 1 91 269 MET A CA 1
ATOM 2102 C C . MET A 1 269 ? 18.109 -1.818 -5.348 1 91 269 MET A C 1
ATOM 2104 O O . MET A 1 269 ? 18.891 -1.999 -6.281 1 91 269 MET A O 1
ATOM 2108 N N . TYR A 1 270 ? 17.812 -2.723 -4.383 1 91.25 270 TYR A N 1
ATOM 2109 C CA . TYR A 1 270 ? 18.438 -4.035 -4.445 1 91.25 270 TYR A CA 1
ATOM 2110 C C . TYR A 1 270 ? 17.391 -5.145 -4.441 1 91.25 270 TYR A C 1
ATOM 2112 O O . TYR A 1 270 ? 16.375 -5.039 -3.764 1 91.25 270 TYR A O 1
ATOM 2120 N N . MET A 1 271 ? 17.688 -6.141 -5.215 1 93.31 271 MET A N 1
ATOM 2121 C CA . MET A 1 271 ? 17 -7.422 -5.07 1 93.31 271 MET A CA 1
ATOM 2122 C C . MET A 1 271 ? 17.766 -8.336 -4.117 1 93.31 271 MET A C 1
ATOM 2124 O O . MET A 1 271 ? 18.953 -8.578 -4.297 1 93.31 271 MET A O 1
ATOM 2128 N N . LEU A 1 272 ? 17.109 -8.828 -3.111 1 90.81 272 LEU A N 1
ATOM 2129 C CA . LEU A 1 272 ? 17.719 -9.625 -2.055 1 90.81 272 LEU A CA 1
ATOM 2130 C C . LEU A 1 272 ? 17.109 -11.023 -2.014 1 90.81 272 LEU A C 1
ATOM 2132 O O . LEU A 1 272 ? 15.898 -11.188 -2.121 1 90.81 272 LEU A O 1
ATOM 2136 N N . TYR A 1 273 ? 17.906 -11.977 -1.878 1 88.44 273 TYR A N 1
ATOM 2137 C CA . TYR A 1 273 ? 17.453 -13.352 -1.684 1 88.44 273 TYR A CA 1
ATOM 2138 C C . TYR A 1 273 ? 18.531 -14.18 -0.987 1 88.44 273 TYR A C 1
ATOM 2140 O O . TYR A 1 273 ? 19.688 -13.758 -0.879 1 88.44 273 TYR A O 1
ATOM 2148 N N . MET A 1 274 ? 18.141 -15.312 -0.455 1 82.25 274 MET A N 1
ATOM 2149 C CA . MET A 1 274 ? 19.062 -16.188 0.257 1 82.25 274 MET A CA 1
ATOM 2150 C C . MET A 1 274 ? 20.094 -16.781 -0.699 1 82.25 274 MET A C 1
ATOM 2152 O O . MET A 1 274 ? 19.766 -17.141 -1.832 1 82.25 274 MET A O 1
ATOM 2156 N N . PRO A 1 275 ? 21.344 -16.828 -0.231 1 75 275 PRO A N 1
ATOM 2157 C CA . PRO A 1 275 ? 22.406 -17.375 -1.078 1 75 275 PRO A CA 1
ATOM 2158 C C . PRO A 1 275 ? 22.188 -18.859 -1.394 1 75 275 PRO A C 1
ATOM 2160 O O . PRO A 1 275 ? 22.875 -19.406 -2.26 1 75 275 PRO A O 1
ATOM 2163 N N . ASN A 1 276 ? 21.203 -19.391 -0.998 1 61.75 276 ASN A N 1
ATOM 2164 C CA . ASN A 1 276 ? 21.125 -20.844 -1.104 1 61.75 276 ASN A CA 1
ATOM 2165 C C . ASN A 1 276 ? 21.297 -21.312 -2.547 1 61.75 276 ASN A C 1
ATOM 2167 O O . ASN A 1 276 ? 20.906 -20.609 -3.48 1 61.75 276 ASN A O 1
ATOM 2171 N N . ARG A 1 277 ? 22.219 -22.219 -2.797 1 53.69 277 ARG A N 1
ATOM 2172 C CA . ARG A 1 277 ? 22.656 -22.844 -4.043 1 53.69 277 ARG A CA 1
ATOM 2173 C C . ARG A 1 277 ? 21.484 -23.453 -4.789 1 53.69 277 ARG A C 1
ATOM 2175 O O . ARG A 1 277 ? 21.5 -23.547 -6.02 1 53.69 277 ARG A O 1
ATOM 2182 N N . HIS A 1 278 ? 20.391 -23.891 -4.145 1 63.34 278 HIS A N 1
ATOM 2183 C CA . HIS A 1 278 ? 19.406 -24.594 -4.957 1 63.34 278 HIS A CA 1
ATOM 2184 C C . HIS A 1 278 ? 18.016 -23.969 -4.805 1 63.34 278 HIS A C 1
ATOM 2186 O O . HIS A 1 278 ? 17.141 -24.547 -4.148 1 63.34 278 HIS A O 1
ATOM 2192 N N . HIS A 1 279 ? 17.828 -22.859 -5.484 1 74.19 279 HIS A N 1
ATOM 2193 C CA . HIS A 1 279 ? 16.484 -22.297 -5.562 1 74.19 279 HIS A CA 1
ATOM 2194 C C . HIS A 1 279 ? 15.586 -23.141 -6.445 1 74.19 279 HIS A C 1
ATOM 2196 O O . HIS A 1 279 ? 16.016 -23.641 -7.492 1 74.19 279 HIS A O 1
ATOM 2202 N N . PRO A 1 280 ? 14.32 -23.312 -5.922 1 77.88 280 PRO A N 1
ATOM 2203 C CA . PRO A 1 280 ? 13.375 -23.859 -6.895 1 77.88 280 PRO A CA 1
ATOM 2204 C C . PRO A 1 280 ? 13.391 -23.109 -8.227 1 77.88 280 PRO A C 1
ATOM 2206 O O . PRO A 1 280 ? 13.703 -21.922 -8.258 1 77.88 280 PRO A O 1
ATOM 2209 N N . ARG A 1 281 ? 13.164 -23.75 -9.273 1 83.31 281 ARG A N 1
ATOM 2210 C CA . ARG A 1 281 ? 13.273 -23.234 -10.625 1 83.31 281 ARG A CA 1
ATOM 2211 C C . ARG A 1 281 ? 12.469 -21.953 -10.789 1 83.31 281 ARG A C 1
ATOM 2213 O O . ARG A 1 281 ? 12.938 -20.984 -11.391 1 83.31 281 ARG A O 1
ATOM 2220 N N . ALA A 1 282 ? 11.25 -21.906 -10.266 1 90.44 282 ALA A N 1
ATOM 2221 C CA . ALA A 1 282 ? 10.391 -20.734 -10.391 1 90.44 282 ALA A CA 1
ATOM 2222 C C . ALA A 1 282 ? 11.055 -19.484 -9.805 1 90.44 282 ALA A C 1
ATOM 2224 O O . ALA A 1 282 ? 10.984 -18.406 -10.383 1 90.44 282 ALA A O 1
ATOM 2225 N N . ILE A 1 283 ? 11.734 -19.641 -8.703 1 91.44 283 ILE A N 1
ATOM 2226 C CA . ILE A 1 283 ? 12.398 -18.531 -8.023 1 91.44 283 ILE A CA 1
ATOM 2227 C C . ILE A 1 283 ? 13.602 -18.078 -8.844 1 91.44 283 ILE A C 1
ATOM 2229 O O . ILE A 1 283 ? 13.805 -16.875 -9.047 1 91.44 283 ILE A O 1
ATOM 2233 N N . SER A 1 284 ? 14.344 -19.062 -9.32 1 90.06 284 SER A N 1
ATOM 2234 C CA . SER A 1 284 ? 15.492 -18.734 -10.156 1 90.06 284 SER A CA 1
ATOM 2235 C C . SER A 1 284 ? 15.07 -17.984 -11.414 1 90.06 284 SER A C 1
ATOM 2237 O O . SER A 1 284 ? 15.734 -17.031 -11.828 1 90.06 284 SER A O 1
ATOM 2239 N N . MET A 1 285 ? 14.031 -18.422 -11.984 1 91.81 285 MET A N 1
ATOM 2240 C CA . MET A 1 285 ? 13.523 -17.781 -13.195 1 91.81 285 MET A CA 1
ATOM 2241 C C . MET A 1 285 ? 13.086 -16.344 -12.906 1 91.81 285 MET A C 1
ATOM 2243 O O . MET A 1 285 ? 13.344 -15.445 -13.711 1 91.81 285 MET A O 1
ATOM 2247 N N . MET A 1 286 ? 12.469 -16.109 -11.781 1 95.69 286 MET A N 1
ATOM 2248 C CA . MET A 1 286 ? 12.055 -14.766 -11.398 1 95.69 286 MET A CA 1
ATOM 2249 C C . MET A 1 286 ? 13.266 -13.859 -11.188 1 95.69 286 MET A C 1
ATOM 2251 O O . MET A 1 286 ? 13.281 -12.719 -11.648 1 95.69 286 MET A O 1
ATOM 2255 N N . ILE A 1 287 ? 14.234 -14.383 -10.516 1 94.25 287 ILE A N 1
ATOM 2256 C CA . ILE A 1 287 ? 15.453 -13.625 -10.242 1 94.25 287 ILE A CA 1
ATOM 2257 C C . ILE A 1 287 ? 16.094 -13.195 -11.555 1 94.25 287 ILE A C 1
ATOM 2259 O O . ILE A 1 287 ? 16.422 -12.023 -11.742 1 94.25 287 ILE A O 1
ATOM 2263 N N . GLU A 1 288 ? 16.234 -14.133 -12.438 1 92.81 288 GLU A N 1
ATOM 2264 C CA . GLU A 1 288 ? 16.859 -13.852 -13.727 1 92.81 288 GLU A CA 1
ATOM 2265 C C . GLU A 1 288 ? 16.031 -12.852 -14.531 1 92.81 288 GLU A C 1
ATOM 2267 O O . GLU A 1 288 ? 16.578 -11.945 -15.164 1 92.81 288 GLU A O 1
ATOM 2272 N N . PHE A 1 289 ? 14.781 -13.023 -14.492 1 94.75 289 PHE A N 1
ATOM 2273 C CA . PHE A 1 289 ? 13.883 -12.164 -15.25 1 94.75 289 PHE A CA 1
ATOM 2274 C C . PHE A 1 289 ? 13.977 -10.719 -14.766 1 94.75 289 PHE A C 1
ATOM 2276 O O . PHE A 1 289 ? 14.109 -9.797 -15.57 1 94.75 289 PHE A O 1
ATOM 2283 N N . ILE A 1 290 ? 13.938 -10.516 -13.469 1 95.38 290 ILE A N 1
ATOM 2284 C CA . ILE A 1 290 ? 14 -9.18 -12.883 1 95.38 290 ILE A CA 1
ATOM 2285 C C . ILE A 1 290 ? 15.336 -8.531 -13.234 1 95.38 290 ILE A C 1
ATOM 2287 O O . ILE A 1 290 ? 15.383 -7.352 -13.602 1 95.38 290 ILE A O 1
ATOM 2291 N N . GLN A 1 291 ? 16.328 -9.297 -13.156 1 92.12 291 GLN A N 1
ATOM 2292 C CA . GLN A 1 291 ? 17.656 -8.773 -13.469 1 92.12 291 GLN A CA 1
ATOM 2293 C C . GLN A 1 291 ? 17.734 -8.328 -14.93 1 92.12 291 GLN A C 1
ATOM 2295 O O . GLN A 1 291 ? 18.297 -7.27 -15.227 1 92.12 291 GLN A O 1
ATOM 2300 N N . GLN A 1 292 ? 17.219 -9.141 -15.781 1 89.56 292 GLN A N 1
ATOM 2301 C CA . GLN A 1 292 ? 17.219 -8.812 -17.203 1 89.56 292 GLN A CA 1
ATOM 2302 C C . GLN A 1 292 ? 16.438 -7.539 -17.484 1 89.56 292 GLN A C 1
ATOM 2304 O O . GLN A 1 292 ? 16.875 -6.688 -18.266 1 89.56 292 GLN A O 1
ATOM 2309 N N . ARG A 1 293 ? 15.305 -7.375 -16.844 1 91.56 293 ARG A N 1
ATOM 2310 C CA . ARG A 1 293 ? 14.469 -6.195 -17.062 1 91.56 293 ARG A CA 1
ATOM 2311 C C . ARG A 1 293 ? 15.133 -4.945 -16.5 1 91.56 293 ARG A C 1
ATOM 2313 O O . ARG A 1 293 ? 15.07 -3.871 -17.109 1 91.56 293 ARG A O 1
ATOM 2320 N N . ALA A 1 294 ? 15.711 -5.129 -15.359 1 89.5 294 ALA A N 1
ATOM 2321 C CA . ALA A 1 294 ? 16.406 -3.996 -14.742 1 89.5 294 ALA A CA 1
ATOM 2322 C C . ALA A 1 294 ? 17.562 -3.527 -15.617 1 89.5 294 ALA A C 1
ATOM 2324 O O . ALA A 1 294 ? 17.828 -2.328 -15.719 1 89.5 294 ALA A O 1
ATOM 2325 N N . GLN A 1 295 ? 18.188 -4.492 -16.234 1 82.25 295 GLN A N 1
ATOM 2326 C CA . GLN A 1 295 ? 19.328 -4.184 -17.094 1 82.25 295 GLN A CA 1
ATOM 2327 C C . GLN A 1 295 ? 18.875 -3.611 -18.438 1 82.25 295 GLN A C 1
ATOM 2329 O O . GLN A 1 295 ? 19.516 -2.709 -18.969 1 82.25 295 GLN A O 1
ATOM 2334 N N . ALA A 1 296 ? 17.859 -4.254 -19.062 1 72.19 296 ALA A N 1
ATOM 2335 C CA . ALA A 1 296 ? 17.359 -3.826 -20.359 1 72.19 296 ALA A CA 1
ATOM 2336 C C . ALA A 1 296 ? 16.719 -2.443 -20.281 1 72.19 296 ALA A C 1
ATOM 2338 O O . ALA A 1 296 ? 16.797 -1.658 -21.219 1 72.19 296 ALA A O 1
ATOM 2339 N N . ALA A 1 297 ? 15.805 -2.486 -19.344 1 61.62 297 ALA A N 1
ATOM 2340 C CA . ALA A 1 297 ? 15.07 -1.228 -19.234 1 61.62 297 ALA A CA 1
ATOM 2341 C C . ALA A 1 297 ? 16.016 -0.035 -19.25 1 61.62 297 ALA A C 1
ATOM 2343 O O . ALA A 1 297 ? 17.141 -0.115 -18.75 1 61.62 297 ALA A O 1
ATOM 2344 N N . HIS A 1 298 ? 15.984 0.744 -20.344 1 54.31 298 HIS A N 1
ATOM 2345 C CA . HIS A 1 298 ? 16.688 1.833 -21 1 54.31 298 HIS A CA 1
ATOM 2346 C C . HIS A 1 298 ? 17.375 2.744 -19.984 1 54.31 298 HIS A C 1
ATOM 2348 O O . HIS A 1 298 ? 16.906 2.863 -18.844 1 54.31 298 HIS A O 1
ATOM 2354 N N . GLU A 1 299 ? 18.484 3.09 -20.422 1 52.56 299 GLU A N 1
ATOM 2355 C CA . GLU A 1 299 ? 19.219 4.336 -20.219 1 52.56 299 GLU A CA 1
ATOM 2356 C C . GLU A 1 299 ? 18.266 5.508 -20 1 52.56 299 GLU A C 1
ATOM 2358 O O . GLU A 1 299 ? 17.422 5.789 -20.859 1 52.56 299 GLU A O 1
ATOM 2363 N N . GLY A 1 300 ? 18.172 5.895 -18.938 1 58.31 300 GLY A N 1
ATOM 2364 C CA . GLY A 1 300 ? 17.531 7.172 -18.656 1 58.31 300 GLY A CA 1
ATOM 2365 C C . GLY A 1 300 ? 16.25 7.039 -17.859 1 58.31 300 GLY A C 1
ATOM 2366 O O . GLY A 1 300 ? 15.617 8.039 -17.531 1 58.31 300 GLY A O 1
ATOM 2367 N N . ARG A 1 301 ? 15.75 5.703 -17.719 1 68.88 301 ARG A N 1
ATOM 2368 C CA . ARG A 1 301 ? 14.5 5.66 -16.969 1 68.88 301 ARG A CA 1
ATOM 2369 C C . ARG A 1 301 ? 14.758 5.695 -15.477 1 68.88 301 ARG A C 1
ATOM 2371 O O . ARG A 1 301 ? 15.664 5.016 -14.977 1 68.88 301 ARG A O 1
ATOM 2378 N N . PRO A 1 302 ? 14.062 6.422 -14.836 1 67.94 302 PRO A N 1
ATOM 2379 C CA . PRO A 1 302 ? 14.273 6.562 -13.391 1 67.94 302 PRO A CA 1
ATOM 2380 C C . PRO A 1 302 ? 14.094 5.246 -12.641 1 67.94 302 PRO A C 1
ATOM 2382 O O . PRO A 1 302 ? 13.203 4.457 -12.977 1 67.94 302 PRO A O 1
ATOM 2385 N N . GLY A 1 303 ? 14.93 5.027 -11.727 1 67.38 303 GLY A N 1
ATOM 2386 C CA . GLY A 1 303 ? 14.852 3.855 -10.867 1 67.38 303 GLY A CA 1
ATOM 2387 C C . GLY A 1 303 ? 15.547 2.641 -11.453 1 67.38 303 GLY A C 1
ATOM 2388 O O . GLY A 1 303 ? 15.484 1.549 -10.883 1 67.38 303 GLY A O 1
ATOM 2389 N N . LEU A 1 304 ? 16.078 2.822 -12.594 1 72.75 304 LEU A N 1
ATOM 2390 C CA . LEU A 1 304 ? 16.688 1.675 -13.258 1 72.75 304 LEU A CA 1
ATOM 2391 C C . LEU A 1 304 ? 18.172 1.938 -13.547 1 72.75 304 LEU A C 1
ATOM 2393 O O . LEU A 1 304 ? 18.609 3.088 -13.531 1 72.75 304 LEU A O 1
ATOM 2397 N N . LEU A 1 305 ? 18.859 0.859 -13.641 1 62.41 305 LEU A N 1
ATOM 2398 C CA . LEU A 1 305 ? 20.297 0.904 -13.875 1 62.41 305 LEU A CA 1
ATOM 2399 C C . LEU A 1 305 ? 20.609 1.593 -15.203 1 62.41 305 LEU A C 1
ATOM 2401 O O . LEU A 1 305 ? 19.922 1.366 -16.203 1 62.41 305 LEU A O 1
ATOM 2405 N N . GLY A 1 306 ? 21.422 2.748 -15.086 1 53.94 306 GLY A N 1
ATOM 2406 C CA . GLY A 1 306 ? 21.938 3.287 -16.328 1 53.94 306 GLY A CA 1
ATOM 2407 C C . GLY A 1 306 ? 22.875 2.336 -17.047 1 53.94 306 GLY A C 1
ATOM 2408 O O . GLY A 1 306 ? 23.422 1.417 -16.438 1 53.94 306 GLY A O 1
ATOM 2409 N N . ALA A 1 307 ? 22.75 2.232 -18.359 1 43.38 307 ALA A N 1
ATOM 2410 C CA . ALA A 1 307 ? 23.766 1.482 -19.078 1 43.38 307 ALA A CA 1
ATOM 2411 C C . ALA A 1 307 ? 25.172 1.848 -18.578 1 43.38 307 ALA A C 1
ATOM 2413 O O . ALA A 1 307 ? 25.484 3.027 -18.406 1 43.38 307 ALA A O 1
ATOM 2414 N N . ALA A 1 308 ? 25.781 0.835 -18.125 1 34.03 308 ALA A N 1
ATOM 2415 C CA . ALA A 1 308 ? 27.203 1.094 -17.906 1 34.03 308 ALA A CA 1
ATOM 2416 C C . ALA A 1 308 ? 27.859 1.659 -19.156 1 34.03 308 ALA A C 1
ATOM 2418 O O . ALA A 1 308 ? 27.469 1.316 -20.281 1 34.03 308 ALA A O 1
ATOM 2419 N N . MET B 1 1 ? -2.049 11.852 40.25 1 59.84 1 MET B N 1
ATOM 2420 C CA . MET B 1 1 ? -1.645 11.781 38.844 1 59.84 1 MET B CA 1
ATOM 2421 C C . MET B 1 1 ? -2.127 13.008 38.094 1 59.84 1 MET B C 1
ATOM 2423 O O . MET B 1 1 ? -3.305 13.367 38.156 1 59.84 1 MET B O 1
ATOM 2427 N N . ASP B 1 2 ? -1.215 13.852 37.656 1 65.94 2 ASP B N 1
ATOM 2428 C CA . ASP B 1 2 ? -1.575 15.109 37 1 65.94 2 ASP B CA 1
ATOM 2429 C C . ASP B 1 2 ? -1.312 15.055 35.5 1 65.94 2 ASP B C 1
ATOM 2431 O O . ASP B 1 2 ? -0.735 14.086 35 1 65.94 2 ASP B O 1
ATOM 2435 N N . THR B 1 3 ? -1.857 16.031 34.844 1 72.44 3 THR B N 1
ATOM 2436 C CA . THR B 1 3 ? -1.801 16.109 33.375 1 72.44 3 THR B CA 1
ATOM 2437 C C . THR B 1 3 ? -0.355 16.094 32.906 1 72.44 3 THR B C 1
ATOM 2439 O O . THR B 1 3 ? -0.056 15.492 31.859 1 72.44 3 THR B O 1
ATOM 2442 N N . LYS B 1 4 ? 0.464 16.672 33.656 1 76 4 LYS B N 1
ATOM 2443 C CA . LYS B 1 4 ? 1.875 16.75 33.281 1 76 4 LYS B CA 1
ATOM 2444 C C . LYS B 1 4 ? 2.516 15.367 33.281 1 76 4 LYS B C 1
ATOM 2446 O O . LYS B 1 4 ? 3.311 15.031 32.406 1 76 4 LYS B O 1
ATOM 2451 N N . ALA B 1 5 ? 2.104 14.617 34.312 1 78 5 ALA B N 1
ATOM 2452 C CA . ALA B 1 5 ? 2.65 13.266 34.438 1 78 5 ALA B CA 1
ATOM 2453 C C . ALA B 1 5 ? 2.207 12.375 33.281 1 78 5 ALA B C 1
ATOM 2455 O O . ALA B 1 5 ? 3 11.594 32.75 1 78 5 ALA B O 1
ATOM 2456 N N . LEU B 1 6 ? 1.026 12.539 32.938 1 77.31 6 LEU B N 1
ATOM 2457 C CA . LEU B 1 6 ? 0.504 11.719 31.844 1 77.31 6 LEU B CA 1
ATOM 2458 C C . LEU B 1 6 ? 1.115 12.141 30.516 1 77.31 6 LEU B C 1
ATOM 2460 O O . LEU B 1 6 ? 1.424 11.289 29.672 1 77.31 6 LEU B O 1
ATOM 2464 N N . THR B 1 7 ? 1.279 13.422 30.391 1 78.44 7 THR B N 1
ATOM 2465 C CA . THR B 1 7 ? 1.926 13.93 29.188 1 78.44 7 THR B CA 1
ATOM 2466 C C . THR B 1 7 ? 3.363 13.422 29.094 1 78.44 7 THR B C 1
ATOM 2468 O O . THR B 1 7 ? 3.844 13.109 28 1 78.44 7 THR B O 1
ATOM 2471 N N . LEU B 1 8 ? 3.961 13.344 30.234 1 83.56 8 LEU B N 1
ATOM 2472 C CA . LEU B 1 8 ? 5.32 12.82 30.297 1 83.56 8 LEU B CA 1
ATOM 2473 C C . LEU B 1 8 ? 5.363 11.367 29.844 1 83.56 8 LEU B C 1
ATOM 2475 O O . LEU B 1 8 ? 6.242 10.977 29.078 1 83.56 8 LEU B O 1
ATOM 2479 N N . LEU B 1 9 ? 4.422 10.602 30.297 1 85.88 9 LEU B N 1
ATOM 2480 C CA . LEU B 1 9 ? 4.332 9.195 29.922 1 85.88 9 LEU B CA 1
ATOM 2481 C C . LEU B 1 9 ? 4.176 9.039 28.422 1 85.88 9 LEU B C 1
ATOM 2483 O O . LEU B 1 9 ? 4.844 8.211 27.797 1 85.88 9 LEU B O 1
ATOM 2487 N N . VAL B 1 10 ? 3.326 9.836 27.906 1 84.44 10 VAL B N 1
ATOM 2488 C CA . VAL B 1 10 ? 3.08 9.797 26.469 1 84.44 10 VAL B CA 1
ATOM 2489 C C . VAL B 1 10 ? 4.375 10.086 25.719 1 84.44 10 VAL B C 1
ATOM 2491 O O . VAL B 1 10 ? 4.719 9.375 24.766 1 84.44 10 VAL B O 1
ATOM 2494 N N . GLU B 1 11 ? 5.109 11.086 26.109 1 84.56 11 GLU B N 1
ATOM 2495 C CA . GLU B 1 11 ? 6.344 11.492 25.438 1 84.56 11 GLU B CA 1
ATOM 2496 C C . GLU B 1 11 ? 7.398 10.391 25.516 1 84.56 11 GLU B C 1
ATOM 2498 O O . GLU B 1 11 ? 8.148 10.164 24.562 1 84.56 11 GLU B O 1
ATOM 2503 N N . ILE B 1 12 ? 7.41 9.75 26.641 1 85.81 12 ILE B N 1
ATOM 2504 C CA . ILE B 1 12 ? 8.391 8.688 26.828 1 85.81 12 ILE B CA 1
ATOM 2505 C C . ILE B 1 12 ? 8.078 7.52 25.891 1 85.81 12 ILE B C 1
ATOM 2507 O O . ILE B 1 12 ? 8.969 6.996 25.219 1 85.81 12 ILE B O 1
ATOM 2511 N N . VAL B 1 13 ? 6.855 7.152 25.875 1 83.56 13 VAL B N 1
ATOM 2512 C CA . VAL B 1 13 ? 6.438 6.016 25.062 1 83.56 13 VAL B CA 1
ATOM 2513 C C . VAL B 1 13 ? 6.652 6.332 23.594 1 83.56 13 VAL B C 1
ATOM 2515 O O . VAL B 1 13 ? 7.16 5.5 22.844 1 83.56 13 VAL B O 1
ATOM 2518 N N . ASP B 1 14 ? 6.25 7.52 23.266 1 79.5 14 ASP B N 1
ATOM 2519 C CA . ASP B 1 14 ? 6.387 7.938 21.875 1 79.5 14 ASP B CA 1
ATOM 2520 C C . ASP B 1 14 ? 7.852 7.988 21.453 1 79.5 14 ASP B C 1
ATOM 2522 O O . ASP B 1 14 ? 8.195 7.652 20.328 1 79.5 14 ASP B O 1
ATOM 2526 N N . ALA B 1 15 ? 8.703 8.453 22.328 1 80.12 15 ALA B N 1
ATOM 2527 C CA . ALA B 1 15 ? 10.133 8.602 22.062 1 80.12 15 ALA B CA 1
ATOM 2528 C C . ALA B 1 15 ? 10.828 7.25 22.016 1 80.12 15 ALA B C 1
ATOM 2530 O O . ALA B 1 15 ? 11.867 7.098 21.359 1 80.12 15 ALA B O 1
ATOM 2531 N N . GLY B 1 16 ? 10.18 6.293 22.688 1 79.12 16 GLY B N 1
ATOM 2532 C CA . GLY B 1 16 ? 10.695 4.938 22.703 1 79.12 16 GLY B CA 1
ATOM 2533 C C . GLY B 1 16 ? 11.852 4.758 23.672 1 79.12 16 GLY B C 1
ATOM 2534 O O . GLY B 1 16 ? 12.289 3.633 23.922 1 79.12 16 GLY B O 1
ATOM 2535 N N . ASN B 1 17 ? 12.531 5.824 24.078 1 81.88 17 ASN B N 1
ATOM 2536 C CA . ASN B 1 17 ? 13.57 5.762 25.109 1 81.88 17 ASN B CA 1
ATOM 2537 C C . ASN B 1 17 ? 13.586 7.027 25.953 1 81.88 17 ASN B C 1
ATOM 2539 O O . ASN B 1 17 ? 13.016 8.047 25.578 1 81.88 17 ASN B O 1
ATOM 2543 N N . LEU B 1 18 ? 14.227 6.922 27.125 1 84.69 18 LEU B N 1
ATOM 2544 C CA . LEU B 1 18 ? 14.195 7.992 28.109 1 84.69 18 LEU B CA 1
ATOM 2545 C C . LEU B 1 18 ? 15.047 9.18 27.656 1 84.69 18 LEU B C 1
ATOM 2547 O O . LEU B 1 18 ? 14.695 10.328 27.938 1 84.69 18 LEU B O 1
ATOM 2551 N N . SER B 1 19 ? 16.031 8.828 26.906 1 84.94 19 SER B N 1
ATOM 2552 C CA . SER B 1 19 ? 16.922 9.898 26.469 1 84.94 19 SER B CA 1
ATOM 2553 C C . SER B 1 19 ? 16.25 10.797 25.438 1 84.94 19 SER B C 1
ATOM 2555 O O . SER B 1 19 ? 16.328 12.023 25.531 1 84.94 19 SER B O 1
ATOM 2557 N N . GLU B 1 20 ? 15.625 10.18 24.578 1 84.94 20 GLU B N 1
ATOM 2558 C CA . GLU B 1 20 ? 14.914 10.938 23.547 1 84.94 20 GLU B CA 1
ATOM 2559 C C . GLU B 1 20 ? 13.727 11.688 24.125 1 84.94 20 GLU B C 1
ATOM 2561 O O . GLU B 1 20 ? 13.438 12.82 23.734 1 84.94 20 GLU B O 1
ATOM 2566 N N . ALA B 1 21 ? 13.133 11.055 25.016 1 86.94 21 ALA B N 1
ATOM 2567 C CA . ALA B 1 21 ? 12.039 11.727 25.719 1 86.94 21 ALA B CA 1
ATOM 2568 C C . ALA B 1 21 ? 12.531 12.969 26.453 1 86.94 21 ALA B C 1
ATOM 2570 O O . ALA B 1 21 ? 11.875 14.016 26.422 1 86.94 21 ALA B O 1
ATOM 2571 N N . ALA B 1 22 ? 13.641 12.906 27 1 87.88 22 ALA B N 1
ATOM 2572 C CA . ALA B 1 22 ? 14.242 14.023 27.719 1 87.88 22 ALA B CA 1
ATOM 2573 C C . ALA B 1 22 ? 14.523 15.195 26.781 1 87.88 22 ALA B C 1
ATOM 2575 O O . ALA B 1 22 ? 14.234 16.344 27.109 1 87.88 22 ALA B O 1
ATOM 2576 N N . ARG B 1 23 ? 14.977 14.875 25.719 1 82.31 23 ARG B N 1
ATOM 2577 C CA . ARG B 1 23 ? 15.266 15.883 24.703 1 82.31 23 ARG B CA 1
ATOM 2578 C C . ARG B 1 23 ? 13.992 16.578 24.234 1 82.31 23 ARG B C 1
ATOM 2580 O O . ARG B 1 23 ? 13.938 17.812 24.188 1 82.31 23 ARG B O 1
ATOM 2587 N N . ARG B 1 24 ? 12.977 15.805 24.094 1 80 24 ARG B N 1
ATOM 2588 C CA . ARG B 1 24 ? 11.711 16.328 23.609 1 80 24 ARG B CA 1
ATOM 2589 C C . ARG B 1 24 ? 11.039 17.203 24.656 1 80 24 ARG B C 1
ATOM 2591 O O . ARG B 1 24 ? 10.391 18.203 24.312 1 80 24 ARG B O 1
ATOM 2598 N N . LEU B 1 25 ? 11.281 16.859 25.844 1 80.94 25 LEU B N 1
ATOM 2599 C CA . LEU B 1 25 ? 10.617 17.531 26.953 1 80.94 25 LEU B CA 1
ATOM 2600 C C . LEU B 1 25 ? 11.492 18.641 27.531 1 80.94 25 LEU B C 1
ATOM 2602 O O . LEU B 1 25 ? 11.078 19.344 28.453 1 80.94 25 LEU B O 1
ATOM 2606 N N . LYS B 1 26 ? 12.672 18.719 26.875 1 83.5 26 LYS B N 1
ATOM 2607 C CA . LYS B 1 26 ? 13.633 19.703 27.359 1 83.5 26 LYS B CA 1
ATOM 2608 C C . LYS B 1 26 ? 13.898 19.5 28.859 1 83.5 26 LYS B C 1
ATOM 2610 O O . LYS B 1 26 ? 13.867 20.469 29.625 1 83.5 26 LYS B O 1
ATOM 2615 N N . MET B 1 27 ? 14.008 18.312 29.203 1 84.75 27 MET B N 1
ATOM 2616 C CA . MET B 1 27 ? 14.344 17.891 30.562 1 84.75 27 MET B CA 1
ATOM 2617 C C . MET B 1 27 ? 15.57 16.984 30.578 1 84.75 27 MET B C 1
ATOM 2619 O O . MET B 1 27 ? 16.031 16.547 29.516 1 84.75 27 MET B O 1
ATOM 2623 N N . THR B 1 28 ? 16.266 16.906 31.641 1 86.12 28 THR B N 1
ATOM 2624 C CA . THR B 1 28 ? 17.344 15.93 31.781 1 86.12 28 THR B CA 1
ATOM 2625 C C . THR B 1 28 ? 16.781 14.516 31.875 1 86.12 28 THR B C 1
ATOM 2627 O O . THR B 1 28 ? 15.648 14.32 32.312 1 86.12 28 THR B O 1
ATOM 2630 N N . ARG B 1 29 ? 17.531 13.586 31.438 1 88.62 29 ARG B N 1
ATOM 2631 C CA . ARG B 1 29 ? 17.125 12.188 31.516 1 88.62 29 ARG B CA 1
ATOM 2632 C C . ARG B 1 29 ? 16.797 11.797 32.969 1 88.62 29 ARG B C 1
ATOM 2634 O O . ARG B 1 29 ? 15.852 11.047 33.219 1 88.62 29 ARG B O 1
ATOM 2641 N N . ALA B 1 30 ? 17.594 12.312 33.844 1 88.38 30 ALA B N 1
ATOM 2642 C CA . ALA B 1 30 ? 17.375 12.031 35.25 1 88.38 30 ALA B CA 1
ATOM 2643 C C . ALA B 1 30 ? 16 12.539 35.688 1 88.38 30 ALA B C 1
ATOM 2645 O O . ALA B 1 30 ? 15.297 11.867 36.469 1 88.38 30 ALA B O 1
ATOM 2646 N N . ASN B 1 31 ? 15.672 13.656 35.219 1 88.31 31 ASN B N 1
ATOM 2647 C CA . ASN B 1 31 ? 14.383 14.25 35.562 1 88.31 31 ASN B CA 1
ATOM 2648 C C . ASN B 1 31 ? 13.227 13.445 35 1 88.31 31 ASN B C 1
ATOM 2650 O O . ASN B 1 31 ? 12.227 13.211 35.656 1 88.31 31 ASN B O 1
ATOM 2654 N N . VAL B 1 32 ? 13.422 13.062 33.781 1 89.31 32 VAL B N 1
ATOM 2655 C CA . VAL B 1 32 ? 12.391 12.25 33.125 1 89.31 32 VAL B CA 1
ATOM 2656 C C . VAL B 1 32 ? 12.211 10.945 33.906 1 89.31 32 VAL B C 1
ATOM 2658 O O . VAL B 1 32 ? 11.086 10.516 34.156 1 89.31 32 VAL B O 1
ATOM 2661 N N . SER B 1 33 ? 13.32 10.344 34.281 1 88.06 33 SER B N 1
ATOM 2662 C CA . SER B 1 33 ? 13.297 9.094 35.031 1 88.06 33 SER B CA 1
ATOM 2663 C C . SER B 1 33 ? 12.641 9.281 36.375 1 88.06 33 SER B C 1
ATOM 2665 O O . SER B 1 33 ? 11.859 8.438 36.844 1 88.06 33 SER B O 1
ATOM 2667 N N . TYR B 1 34 ? 12.977 10.352 36.969 1 87.81 34 TYR B N 1
ATOM 2668 C CA . TYR B 1 34 ? 12.422 10.68 38.25 1 87.81 34 TYR B CA 1
ATOM 2669 C C . TYR B 1 34 ? 10.906 10.805 38.188 1 87.81 34 TYR B C 1
ATOM 2671 O O . TYR B 1 34 ? 10.188 10.203 39 1 87.81 34 TYR B O 1
ATOM 2679 N N . HIS B 1 35 ? 10.484 11.57 37.281 1 87.31 35 HIS B N 1
ATOM 2680 C CA . HIS B 1 35 ? 9.047 11.805 37.156 1 87.31 35 HIS B CA 1
ATOM 2681 C C . HIS B 1 35 ? 8.312 10.523 36.781 1 87.31 35 HIS B C 1
ATOM 2683 O O . HIS B 1 35 ? 7.184 10.297 37.219 1 87.31 35 HIS B O 1
ATOM 2689 N N . LEU B 1 36 ? 8.922 9.727 35.969 1 89.12 36 LEU B N 1
ATOM 2690 C CA . LEU B 1 36 ? 8.336 8.43 35.625 1 89.12 36 LEU B CA 1
ATOM 2691 C C . LEU B 1 36 ? 8.188 7.559 36.875 1 89.12 36 LEU B C 1
ATOM 2693 O O . LEU B 1 36 ? 7.133 6.945 37.062 1 89.12 36 LEU B O 1
ATOM 2697 N N . THR B 1 37 ? 9.227 7.496 37.625 1 87.19 37 THR B N 1
ATOM 2698 C CA . THR B 1 37 ? 9.203 6.719 38.844 1 87.19 37 THR B CA 1
ATOM 2699 C C . THR B 1 37 ? 8.109 7.227 39.781 1 87.19 37 THR B C 1
ATOM 2701 O O . THR B 1 37 ? 7.406 6.434 40.406 1 87.19 37 THR B O 1
ATOM 2704 N N . GLN B 1 38 ? 8.039 8.508 39.875 1 84.38 38 GLN B N 1
ATOM 2705 C CA . GLN B 1 38 ? 7 9.102 40.719 1 84.38 38 GLN B CA 1
ATOM 2706 C C . GLN B 1 38 ? 5.609 8.711 40.219 1 84.38 38 GLN B C 1
ATOM 2708 O O . GLN B 1 38 ? 4.723 8.414 41.031 1 84.38 38 GLN B O 1
ATOM 2713 N N . LEU B 1 39 ? 5.438 8.773 38.969 1 85.94 39 LEU B N 1
ATOM 2714 C CA . LEU B 1 39 ? 4.16 8.383 38.375 1 85.94 39 LEU B CA 1
ATOM 2715 C C . LEU B 1 39 ? 3.855 6.918 38.656 1 85.94 39 LEU B C 1
ATOM 2717 O O . LEU B 1 39 ? 2.729 6.574 39 1 85.94 39 LEU B O 1
ATOM 2721 N N . GLU B 1 40 ? 4.828 6.094 38.5 1 87.62 40 GLU B N 1
ATOM 2722 C CA . GLU B 1 40 ? 4.652 4.668 38.75 1 87.62 40 GLU B CA 1
ATOM 2723 C C . GLU B 1 40 ? 4.336 4.406 40.219 1 87.62 40 GLU B C 1
ATOM 2725 O O . GLU B 1 40 ? 3.506 3.553 40.531 1 87.62 40 GLU B O 1
ATOM 2730 N N . ARG B 1 41 ? 4.949 5.141 41.062 1 82.31 41 ARG B N 1
ATOM 2731 C CA . ARG B 1 41 ? 4.68 5.035 42.5 1 82.31 41 ARG B CA 1
ATOM 2732 C C . ARG B 1 41 ? 3.25 5.461 42.812 1 82.31 41 ARG B C 1
ATOM 2734 O O . ARG B 1 41 ? 2.57 4.824 43.625 1 82.31 41 ARG B O 1
ATOM 2741 N N . ALA B 1 42 ? 2.91 6.512 42.25 1 79.81 42 ALA B N 1
ATOM 2742 C CA . ALA B 1 42 ? 1.56 7.02 42.469 1 79.81 42 ALA B CA 1
ATOM 2743 C C . ALA B 1 42 ? 0.509 6.016 42 1 79.81 42 ALA B C 1
ATOM 2745 O O . ALA B 1 42 ? -0.542 5.867 42.625 1 79.81 42 ALA B O 1
ATOM 2746 N N . VAL B 1 43 ? 0.824 5.359 40.906 1 80.31 43 VAL B N 1
ATOM 2747 C CA . VAL B 1 43 ? -0.092 4.387 40.312 1 80.31 43 VAL B CA 1
ATOM 2748 C C . VAL B 1 43 ? 0.044 3.051 41.031 1 80.31 43 VAL B C 1
ATOM 2750 O O . VAL B 1 43 ? -0.906 2.266 41.094 1 80.31 43 VAL B O 1
ATOM 2753 N N . GLY B 1 44 ? 1.159 2.863 41.625 1 82.69 44 GLY B N 1
ATOM 2754 C CA . GLY B 1 44 ? 1.431 1.647 42.375 1 82.69 44 GLY B CA 1
ATOM 2755 C C . GLY B 1 44 ? 1.847 0.483 41.469 1 82.69 44 GLY B C 1
ATOM 2756 O O . GLY B 1 44 ? 1.854 -0.667 41.938 1 82.69 44 GLY B O 1
ATOM 2757 N N . MET B 1 45 ? 2.002 0.803 40.219 1 83.81 45 MET B N 1
ATOM 2758 C CA . MET B 1 45 ? 2.393 -0.213 39.25 1 83.81 45 MET B CA 1
ATOM 2759 C C . MET B 1 45 ? 3.482 0.313 38.312 1 83.81 45 MET B C 1
ATOM 2761 O O . MET B 1 45 ? 3.6 1.522 38.125 1 83.81 45 MET B O 1
ATOM 2765 N N . GLN B 1 46 ? 4.254 -0.617 37.781 1 87.69 46 GLN B N 1
ATOM 2766 C CA . GLN B 1 46 ? 5.199 -0.25 36.719 1 87.69 46 GLN B CA 1
ATOM 2767 C C . GLN B 1 46 ? 4.48 0.028 35.406 1 87.69 46 GLN B C 1
ATOM 2769 O O . GLN B 1 46 ? 3.619 -0.747 35 1 87.69 46 GLN B O 1
ATOM 2774 N N . LEU B 1 47 ? 4.812 1.164 34.875 1 86.94 47 LEU B N 1
ATOM 2775 C CA . LEU B 1 47 ? 4.133 1.56 33.656 1 86.94 47 LEU B CA 1
ATOM 2776 C C . LEU B 1 47 ? 4.977 1.213 32.438 1 86.94 47 LEU B C 1
ATOM 2778 O O . LEU B 1 47 ? 4.445 1.032 31.328 1 86.94 47 LEU B O 1
ATOM 2782 N N . LEU B 1 48 ? 6.242 1.194 32.625 1 87.25 48 LEU B N 1
ATOM 2783 C CA . LEU B 1 48 ? 7.16 0.919 31.516 1 87.25 48 LEU B CA 1
ATOM 2784 C C . LEU B 1 48 ? 8.133 -0.195 31.875 1 87.25 48 LEU B C 1
ATOM 2786 O O . LEU B 1 48 ? 8.57 -0.285 33.031 1 87.25 48 LEU B O 1
ATOM 2790 N N . ARG B 1 49 ? 8.203 -1.146 30.906 1 80.5 49 ARG B N 1
ATOM 2791 C CA . ARG B 1 49 ? 9.273 -2.131 31.031 1 80.5 49 ARG B CA 1
ATOM 2792 C C . ARG B 1 49 ? 10.562 -1.629 30.391 1 80.5 49 ARG B C 1
ATOM 2794 O O . ARG B 1 49 ? 10.539 -1.154 29.25 1 80.5 49 ARG B O 1
ATOM 2801 N N . ARG B 1 50 ? 11.539 -1.394 31.219 1 69.19 50 ARG B N 1
ATOM 2802 C CA . ARG B 1 50 ? 12.781 -0.775 30.766 1 69.19 50 ARG B CA 1
ATOM 2803 C C . ARG B 1 50 ? 13.82 -1.831 30.391 1 69.19 50 ARG B C 1
ATOM 2805 O O . ARG B 1 50 ? 14.031 -2.787 31.141 1 69.19 50 ARG B O 1
ATOM 2812 N N . THR B 1 51 ? 14.008 -2.012 29.219 1 60.91 51 THR B N 1
ATOM 2813 C CA . THR B 1 51 ? 15.281 -2.646 28.906 1 60.91 51 THR B CA 1
ATOM 2814 C C . THR B 1 51 ? 16.359 -1.598 28.625 1 60.91 51 THR B C 1
ATOM 2816 O O . THR B 1 51 ? 16.062 -0.399 28.594 1 60.91 51 THR B O 1
ATOM 2819 N N . THR B 1 52 ? 17.625 -1.91 28.594 1 55.75 52 THR B N 1
ATOM 2820 C CA . THR B 1 52 ? 18.766 -1.004 28.422 1 55.75 52 THR B CA 1
ATOM 2821 C C . THR B 1 52 ? 18.562 -0.136 27.188 1 55.75 52 THR B C 1
ATOM 2823 O O . THR B 1 52 ? 19.031 1.005 27.141 1 55.75 52 THR B O 1
ATOM 2826 N N . ARG B 1 53 ? 17.797 -0.642 26.203 1 57.88 53 ARG B N 1
ATOM 2827 C CA . ARG B 1 53 ? 17.828 0.093 24.938 1 57.88 53 ARG B CA 1
ATOM 2828 C C . ARG B 1 53 ? 16.438 0.547 24.531 1 57.88 53 ARG B C 1
ATOM 2830 O O . ARG B 1 53 ? 16.281 1.438 23.703 1 57.88 53 ARG B O 1
ATOM 2837 N N . HIS B 1 54 ? 15.375 -0.004 25.109 1 69.5 54 HIS B N 1
ATOM 2838 C CA . HIS B 1 54 ? 14.039 0.322 24.641 1 69.5 54 HIS B CA 1
ATOM 2839 C C . HIS B 1 54 ? 13.031 0.325 25.781 1 69.5 54 HIS B C 1
ATOM 2841 O O . HIS B 1 54 ? 13.203 -0.399 26.766 1 69.5 54 HIS B O 1
ATOM 2847 N N . VAL B 1 55 ? 12.102 1.364 25.781 1 76 55 VAL B N 1
ATOM 2848 C CA . VAL B 1 55 ? 11.016 1.414 26.766 1 76 55 VAL B CA 1
ATOM 2849 C C . VAL B 1 55 ? 9.727 0.907 26.125 1 76 55 VAL B C 1
ATOM 2851 O O . VAL B 1 55 ? 9.352 1.336 25.031 1 76 55 VAL B O 1
ATOM 2854 N N . GLU B 1 56 ? 9.18 -0.137 26.719 1 81.81 56 GLU B N 1
ATOM 2855 C CA . GLU B 1 56 ? 7.879 -0.646 26.297 1 81.81 56 GLU B CA 1
ATOM 2856 C C . GLU B 1 56 ? 6.836 -0.5 27.391 1 81.81 56 GLU B C 1
ATOM 2858 O O . GLU B 1 56 ? 7.105 -0.813 28.562 1 81.81 56 GLU B O 1
ATOM 2863 N N . PRO B 1 57 ? 5.711 0.018 27.016 1 81.88 57 PRO B N 1
ATOM 2864 C CA . PRO B 1 57 ? 4.68 0.166 28.047 1 81.88 57 PRO B CA 1
ATOM 2865 C C . PRO B 1 57 ? 4.109 -1.173 28.516 1 81.88 57 PRO B C 1
ATOM 2867 O O . PRO B 1 57 ? 4 -2.107 27.719 1 81.88 57 PRO B O 1
ATOM 2870 N N . THR B 1 58 ? 3.861 -1.246 29.844 1 79.75 58 THR B N 1
ATOM 2871 C CA . THR B 1 58 ? 3.051 -2.336 30.375 1 79.75 58 THR B CA 1
ATOM 2872 C C . THR B 1 58 ? 1.593 -2.184 29.938 1 79.75 58 THR B C 1
ATOM 2874 O O . THR B 1 58 ? 1.236 -1.218 29.266 1 79.75 58 THR B O 1
ATOM 2877 N N . GLU B 1 59 ? 0.818 -3.156 30.312 1 77.19 59 GLU B N 1
ATOM 2878 C CA . GLU B 1 59 ? -0.602 -3.078 29.984 1 77.19 59 GLU B CA 1
ATOM 2879 C C . GLU B 1 59 ? -1.236 -1.821 30.562 1 77.19 59 GLU B C 1
ATOM 2881 O O . GLU B 1 59 ? -1.963 -1.104 29.875 1 77.19 59 GLU B O 1
ATOM 2886 N N . ILE B 1 60 ? -0.924 -1.646 31.828 1 78.25 60 ILE B N 1
ATOM 2887 C CA . ILE B 1 60 ? -1.463 -0.463 32.5 1 78.25 60 ILE B CA 1
ATOM 2888 C C . ILE B 1 60 ? -0.792 0.791 31.938 1 78.25 60 ILE B C 1
ATOM 2890 O O . ILE B 1 60 ? -1.423 1.846 31.844 1 78.25 60 ILE B O 1
ATOM 2894 N N . GLY B 1 61 ? 0.439 0.687 31.562 1 82 61 GLY B N 1
ATOM 2895 C CA . GLY B 1 61 ? 1.141 1.78 30.906 1 82 61 GLY B CA 1
ATOM 2896 C C . GLY B 1 61 ? 0.512 2.191 29.594 1 82 61 GLY B C 1
ATOM 2897 O O . GLY B 1 61 ? 0.378 3.383 29.312 1 82 61 GLY B O 1
ATOM 2898 N N . LEU B 1 62 ? 0.095 1.233 28.922 1 79.94 62 LEU B N 1
ATOM 2899 C CA . LEU B 1 62 ? -0.545 1.489 27.641 1 79.94 62 LEU B CA 1
ATOM 2900 C C . LEU B 1 62 ? -1.896 2.17 27.828 1 79.94 62 LEU B C 1
ATOM 2902 O O . LEU B 1 62 ? -2.246 3.086 27.078 1 79.94 62 LEU B O 1
ATOM 2906 N N . LYS B 1 63 ? -2.604 1.744 28.797 1 74.75 63 LYS B N 1
ATOM 2907 C CA . LYS B 1 63 ? -3.887 2.365 29.109 1 74.75 63 LYS B CA 1
ATOM 2908 C C . LYS B 1 63 ? -3.709 3.832 29.5 1 74.75 63 LYS B C 1
ATOM 2910 O O . LYS B 1 63 ? -4.434 4.699 29.016 1 74.75 63 LYS B O 1
ATOM 2915 N N . LEU B 1 64 ? -2.771 4.066 30.375 1 78.75 64 LEU B N 1
ATOM 2916 C CA . LEU B 1 64 ? -2.531 5.438 30.812 1 78.75 64 LEU B CA 1
ATOM 2917 C C . LEU B 1 64 ? -1.968 6.281 29.672 1 78.75 64 LEU B C 1
ATOM 2919 O O . LEU B 1 64 ? -2.254 7.48 29.578 1 78.75 64 LEU B O 1
ATOM 2923 N N . TYR B 1 65 ? -1.171 5.613 28.875 1 80.25 65 TYR B N 1
ATOM 2924 C CA . TYR B 1 65 ? -0.683 6.281 27.672 1 80.25 65 TYR B CA 1
ATOM 2925 C C . TYR B 1 65 ? -1.842 6.785 26.828 1 80.25 65 TYR B C 1
ATOM 2927 O O . TYR B 1 65 ? -1.839 7.938 26.375 1 80.25 65 TYR B O 1
ATOM 2935 N N . HIS B 1 66 ? -2.854 6.004 26.719 1 73.31 66 HIS B N 1
ATOM 2936 C CA . HIS B 1 66 ? -4.008 6.387 25.906 1 73.31 66 HIS B CA 1
ATOM 2937 C C . HIS B 1 66 ? -4.762 7.551 26.547 1 73.31 66 HIS B C 1
ATOM 2939 O O . HIS B 1 66 ? -5.18 8.477 25.859 1 73.31 66 HIS B O 1
ATOM 2945 N N . HIS B 1 67 ? -4.875 7.488 27.781 1 67.88 67 HIS B N 1
ATOM 2946 C CA . HIS B 1 67 ? -5.516 8.594 28.484 1 67.88 67 HIS B CA 1
ATOM 2947 C C . HIS B 1 67 ? -4.688 9.875 28.375 1 67.88 67 HIS B C 1
ATOM 2949 O O . HIS B 1 67 ? -5.242 10.961 28.188 1 67.88 67 HIS B O 1
ATOM 2955 N N . GLY B 1 68 ? -3.416 9.688 28.516 1 74.31 68 GLY B N 1
ATOM 2956 C CA . GLY B 1 68 ? -2.541 10.836 28.344 1 74.31 68 GLY B CA 1
ATOM 2957 C C . GLY B 1 68 ? -2.631 11.461 26.969 1 74.31 68 GLY B C 1
ATOM 2958 O O . GLY B 1 68 ? -2.676 12.688 26.844 1 74.31 68 GLY B O 1
ATOM 2959 N N . ARG B 1 69 ? -2.686 10.625 26.109 1 74 69 ARG B N 1
ATOM 2960 C CA . ARG B 1 69 ? -2.812 11.109 24.734 1 74 69 ARG B CA 1
ATOM 2961 C C . ARG B 1 69 ? -4.129 11.852 24.531 1 74 69 ARG B C 1
ATOM 2963 O O . ARG B 1 69 ? -4.164 12.914 23.922 1 74 69 ARG B O 1
ATOM 2970 N N . SER B 1 70 ? -5.09 11.344 25.109 1 66.69 70 SER B N 1
ATOM 2971 C CA . SER B 1 70 ? -6.398 11.992 25.031 1 66.69 70 SER B CA 1
ATOM 2972 C C . SER B 1 70 ? -6.363 13.375 25.672 1 66.69 70 SER B C 1
ATOM 2974 O O . SER B 1 70 ? -6.945 14.32 25.141 1 66.69 70 SER B O 1
ATOM 2976 N N . ILE B 1 71 ? -5.758 13.445 26.719 1 64.69 71 ILE B N 1
ATOM 2977 C CA . ILE B 1 71 ? -5.645 14.711 27.438 1 64.69 71 ILE B CA 1
ATOM 2978 C C . ILE B 1 71 ? -4.852 15.703 26.594 1 64.69 71 ILE B C 1
ATOM 2980 O O . ILE B 1 71 ? -5.246 16.859 26.453 1 64.69 71 ILE B O 1
ATOM 2984 N N . GLN B 1 72 ? -3.822 15.242 26.109 1 68.44 72 GLN B N 1
ATOM 2985 C CA . GLN B 1 72 ? -3.02 16.109 25.266 1 68.44 72 GLN B CA 1
ATOM 2986 C C . GLN B 1 72 ? -3.828 16.609 24.062 1 68.44 72 GLN B C 1
ATOM 2988 O O . GLN B 1 72 ? -3.74 17.781 23.703 1 68.44 72 GLN B O 1
ATOM 2993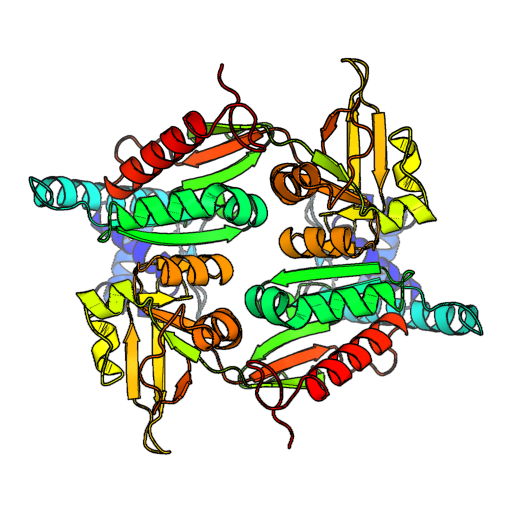 N N . ASP B 1 73 ? -4.516 15.781 23.609 1 64.44 73 ASP B N 1
ATOM 2994 C CA . ASP B 1 73 ? -5.355 16.125 22.469 1 64.44 73 ASP B CA 1
ATOM 2995 C C . ASP B 1 73 ? -6.418 17.156 22.859 1 64.44 73 ASP B C 1
ATOM 2997 O O . ASP B 1 73 ? -6.68 18.109 22.125 1 64.44 73 ASP B O 1
ATOM 3001 N N . GLU B 1 74 ? -6.949 16.938 24 1 61.88 74 GLU B N 1
ATOM 3002 C CA . GLU B 1 74 ? -7.949 17.875 24.5 1 61.88 74 GLU B CA 1
ATOM 3003 C C . GLU B 1 74 ? -7.34 19.25 24.766 1 61.88 74 GLU B C 1
ATOM 3005 O O . GLU B 1 74 ? -7.953 20.266 24.469 1 61.88 74 GLU B O 1
ATOM 3010 N N . LEU B 1 75 ? -6.281 19.188 25.328 1 61.09 75 LEU B N 1
ATOM 3011 C CA . LEU B 1 75 ? -5.594 20.453 25.578 1 61.09 75 LEU B CA 1
ATOM 3012 C C . LEU B 1 75 ? -5.266 21.172 24.281 1 61.09 75 LEU B C 1
ATOM 3014 O O . LEU B 1 75 ? -5.422 22.391 24.172 1 61.09 75 LEU B O 1
ATOM 3018 N N . ALA B 1 76 ? -4.848 20.406 23.422 1 62.66 76 ALA B N 1
ATOM 3019 C CA . ALA B 1 76 ? -4.566 20.969 22.109 1 62.66 76 ALA B CA 1
ATOM 3020 C C . ALA B 1 76 ? -5.836 21.531 21.469 1 62.66 76 ALA B C 1
ATOM 3022 O O . ALA B 1 76 ? -5.816 22.625 20.891 1 62.66 76 ALA B O 1
ATOM 3023 N N . ALA B 1 77 ? -6.82 20.859 21.625 1 61.09 77 ALA B N 1
ATOM 3024 C CA . ALA B 1 77 ? -8.109 21.297 21.109 1 61.09 77 ALA B CA 1
ATOM 3025 C C . ALA B 1 77 ? -8.57 22.578 21.797 1 61.09 77 ALA B C 1
ATOM 3027 O O . ALA B 1 77 ? -9.102 23.484 21.141 1 61.09 77 ALA B O 1
ATOM 3028 N N . ALA B 1 78 ? -8.391 22.594 22.984 1 58.06 78 ALA B N 1
ATOM 3029 C CA . ALA B 1 78 ? -8.766 23.781 23.75 1 58.06 78 ALA B CA 1
ATOM 3030 C C . ALA B 1 78 ? -7.953 25 23.312 1 58.06 78 ALA B C 1
ATOM 3032 O O . ALA B 1 78 ? -8.5 26.094 23.156 1 58.06 78 ALA B O 1
ATOM 3033 N N . ARG B 1 79 ? -6.75 24.719 23.234 1 58.69 79 ARG B N 1
ATOM 3034 C CA . ARG B 1 79 ? -5.895 25.812 22.781 1 58.69 79 ARG B CA 1
ATOM 3035 C C . ARG B 1 79 ? -6.312 26.297 21.391 1 58.69 79 ARG B C 1
ATOM 3037 O O . ARG B 1 79 ? -6.367 27.5 21.141 1 58.69 79 ARG B O 1
ATOM 3044 N N . GLU B 1 80 ? -6.523 25.328 20.625 1 59.47 80 GLU B N 1
ATOM 3045 C CA . GLU B 1 80 ? -6.957 25.641 19.266 1 59.47 80 GLU B CA 1
ATOM 3046 C C . GLU B 1 80 ? -8.281 26.406 19.266 1 59.47 80 GLU B C 1
ATOM 3048 O O . GLU B 1 80 ? -8.484 27.328 18.484 1 59.47 80 GLU B O 1
ATOM 3053 N N . ALA B 1 81 ? -9.094 25.984 20.078 1 55.09 81 ALA B N 1
ATOM 3054 C CA . ALA B 1 81 ? -10.391 26.641 20.188 1 55.09 81 ALA B CA 1
ATOM 3055 C C . ALA B 1 81 ? -10.227 28.109 20.594 1 55.09 81 ALA B C 1
ATOM 3057 O O . ALA B 1 81 ? -10.984 28.969 20.141 1 55.09 81 ALA B O 1
ATOM 3058 N N . VAL B 1 82 ? -9.32 28.25 21.375 1 53.66 82 VAL B N 1
ATOM 3059 C CA . VAL B 1 82 ? -9.07 29.609 21.844 1 53.66 82 VAL B CA 1
ATOM 3060 C C . VAL B 1 82 ? -8.375 30.406 20.734 1 53.66 82 VAL B C 1
ATOM 3062 O O . VAL B 1 82 ? -8.711 31.562 20.5 1 53.66 82 VAL B O 1
ATOM 3065 N N . GLU B 1 83 ? -7.418 29.672 20.234 1 53.31 83 GLU B N 1
ATOM 3066 C CA . GLU B 1 83 ? -6.617 30.375 19.234 1 53.31 83 GLU B CA 1
ATOM 3067 C C . GLU B 1 83 ? -7.402 30.562 17.938 1 53.31 83 GLU B C 1
ATOM 3069 O O . GLU B 1 83 ? -7.168 31.531 17.203 1 53.31 83 GLU B O 1
ATOM 3074 N N . THR B 1 84 ? -8.195 29.656 17.609 1 51.31 84 THR B N 1
ATOM 3075 C CA . THR B 1 84 ? -8.859 29.656 16.312 1 51.31 84 THR B CA 1
ATOM 3076 C C . THR B 1 84 ? -10.109 30.531 16.344 1 51.31 84 THR B C 1
ATOM 3078 O O . THR B 1 84 ? -10.859 30.609 15.367 1 51.31 84 THR B O 1
ATOM 3081 N N . LEU B 1 85 ? -10.398 31.203 17.344 1 46.97 85 LEU B N 1
ATOM 3082 C CA . LEU B 1 85 ? -11.406 32.25 17.156 1 46.97 85 LEU B CA 1
ATOM 3083 C C . LEU B 1 85 ? -10.992 33.219 16.062 1 46.97 85 LEU B C 1
ATOM 3085 O O . LEU B 1 85 ? -10.016 33.938 16.219 1 46.97 85 LEU B O 1
ATOM 3089 N N . GLY B 1 86 ? -11.445 32.969 14.758 1 53.84 86 GLY B N 1
ATOM 3090 C CA . GLY B 1 86 ? -11.336 33.688 13.508 1 53.84 86 GLY B CA 1
ATOM 3091 C C . GLY B 1 86 ? -10.32 33.062 12.555 1 53.84 86 GLY B C 1
ATOM 3092 O O . GLY B 1 86 ? -10.172 33.531 11.422 1 53.84 86 GLY B O 1
ATOM 3093 N N . LYS B 1 87 ? -9.453 32.156 13.102 1 60.84 87 LYS B N 1
ATOM 3094 C CA . LYS B 1 87 ? -8.289 31.75 12.312 1 60.84 87 LYS B CA 1
ATOM 3095 C C . LYS B 1 87 ? -8.562 30.453 11.555 1 60.84 87 LYS B C 1
ATOM 3097 O O . LYS B 1 87 ? -9.484 29.703 11.891 1 60.84 87 LYS B O 1
ATOM 3102 N N . THR B 1 88 ? -7.965 30.297 10.414 1 70.62 88 THR B N 1
ATOM 3103 C CA . THR B 1 88 ? -7.969 29.125 9.531 1 70.62 88 THR B CA 1
ATOM 3104 C C . THR B 1 88 ? -7.621 27.859 10.305 1 70.62 88 THR B C 1
ATOM 3106 O O . THR B 1 88 ? -6.711 27.859 11.141 1 70.62 88 THR B O 1
ATOM 3109 N N . PRO B 1 89 ? -8.547 26.859 10.227 1 79.5 89 PRO B N 1
ATOM 3110 C CA . PRO B 1 89 ? -8.305 25.609 10.945 1 79.5 89 PRO B CA 1
ATOM 3111 C C . PRO B 1 89 ? -6.895 25.062 10.719 1 79.5 89 PRO B C 1
ATOM 3113 O O . PRO B 1 89 ? -6.371 25.141 9.602 1 79.5 89 PRO B O 1
ATOM 3116 N N . GLN B 1 90 ? -6.254 24.797 11.797 1 81.69 90 GLN B N 1
ATOM 3117 C CA . GLN B 1 90 ? -4.922 24.203 11.773 1 81.69 90 GLN B CA 1
ATOM 3118 C C . GLN B 1 90 ? -4.891 22.891 12.562 1 81.69 90 GLN B C 1
ATOM 3120 O O . GLN B 1 90 ? -5.867 22.531 13.227 1 81.69 90 GLN B O 1
ATOM 3125 N N . GLY B 1 91 ? -3.83 22.125 12.359 1 88.56 91 GLY B N 1
ATOM 3126 C CA . GLY B 1 91 ? -3.668 20.875 13.102 1 88.56 91 GLY B CA 1
ATOM 3127 C C . GLY B 1 91 ? -3.207 19.719 12.234 1 88.56 91 GLY B C 1
ATOM 3128 O O . GLY B 1 91 ? -2.785 19.922 11.094 1 88.56 91 GLY B O 1
ATOM 3129 N N . LYS B 1 92 ? -3.219 18.531 12.922 1 89.62 92 LYS B N 1
ATOM 3130 C CA . LYS B 1 92 ? -2.756 17.328 12.242 1 89.62 92 LYS B CA 1
ATOM 3131 C C . LYS B 1 92 ? -3.799 16.219 12.328 1 89.62 92 LYS B C 1
ATOM 3133 O O . LYS B 1 92 ? -4.422 16.016 13.375 1 89.62 92 LYS B O 1
ATOM 3138 N N . VAL B 1 93 ? -4.016 15.648 11.227 1 92.19 93 VAL B N 1
ATOM 3139 C CA . VAL B 1 93 ? -4.914 14.5 11.18 1 92.19 93 VAL B CA 1
ATOM 3140 C C . VAL B 1 93 ? -4.16 13.273 10.656 1 92.19 93 VAL B C 1
ATOM 3142 O O . VAL B 1 93 ? -3.574 13.312 9.57 1 92.19 93 VAL B O 1
ATOM 3145 N N . ARG B 1 94 ? -4.133 12.273 11.438 1 91.31 94 ARG B N 1
ATOM 3146 C CA . ARG B 1 94 ? -3.574 10.992 11.008 1 91.31 94 ARG B CA 1
ATOM 3147 C C . ARG B 1 94 ? -4.68 10 10.68 1 91.31 94 ARG B C 1
ATOM 3149 O O . ARG B 1 94 ? -5.461 9.617 11.555 1 91.31 94 ARG B O 1
ATOM 3156 N N . LEU B 1 95 ? -4.727 9.625 9.422 1 93.06 95 LEU B N 1
ATOM 3157 C CA . LEU B 1 95 ? -5.789 8.781 8.891 1 93.06 95 LEU B CA 1
ATOM 3158 C C . LEU B 1 95 ? -5.223 7.484 8.32 1 93.06 95 LEU B C 1
ATOM 3160 O O . LEU B 1 95 ? -4.215 7.504 7.613 1 93.06 95 LEU B O 1
ATOM 3164 N N . SER B 1 96 ? -5.809 6.352 8.695 1 92.62 96 SER B N 1
ATOM 3165 C CA . SER B 1 96 ? -5.465 5.059 8.117 1 92.62 96 SER B CA 1
ATOM 3166 C C . SER B 1 96 ? -6.594 4.531 7.234 1 92.62 96 SER B C 1
ATOM 3168 O O . SER B 1 96 ? -7.73 4.398 7.691 1 92.62 96 SER B O 1
ATOM 3170 N N . VAL B 1 97 ? -6.246 4.258 6.027 1 93.19 97 VAL B N 1
ATOM 3171 C CA . VAL B 1 97 ? -7.254 3.789 5.082 1 93.19 97 VAL B CA 1
ATOM 3172 C C . VAL B 1 97 ? -6.773 2.5 4.414 1 93.19 97 VAL B C 1
ATOM 3174 O O . VAL B 1 97 ? -5.57 2.279 4.27 1 93.19 97 VAL B O 1
ATOM 3177 N N . PRO B 1 98 ? -7.77 1.645 4 1 91.12 98 PRO B N 1
ATOM 3178 C CA . PRO B 1 98 ? -7.336 0.487 3.215 1 91.12 98 PRO B CA 1
ATOM 3179 C C . PRO B 1 98 ? -6.621 0.883 1.925 1 91.12 98 PRO B C 1
ATOM 3181 O O . PRO B 1 98 ? -7.012 1.854 1.271 1 91.12 98 PRO B O 1
ATOM 3184 N N . SER B 1 99 ? -5.617 0.123 1.586 1 89.5 99 SER B N 1
ATOM 3185 C CA . SER B 1 99 ? -4.797 0.479 0.435 1 89.5 99 SER B CA 1
ATOM 3186 C C . SER B 1 99 ? -5.645 0.645 -0.821 1 89.5 99 SER B C 1
ATOM 3188 O O . SER B 1 99 ? -5.5 1.631 -1.548 1 89.5 99 SER B O 1
ATOM 3190 N N . GLY B 1 100 ? -6.512 -0.276 -1.053 1 91.5 100 GLY B N 1
ATOM 3191 C CA . GLY B 1 100 ? -7.344 -0.212 -2.242 1 91.5 100 GLY B CA 1
ATOM 3192 C C . GLY B 1 100 ? -8.398 0.875 -2.172 1 91.5 100 GLY B C 1
ATOM 3193 O O . GLY B 1 100 ? -8.453 1.755 -3.031 1 91.5 100 GLY B O 1
ATOM 3194 N N . TYR B 1 101 ? -9.195 0.843 -1.135 1 93 101 TYR B N 1
ATOM 3195 C CA . TYR B 1 101 ? -10.281 1.808 -0.988 1 93 101 TYR B CA 1
ATOM 3196 C C . TYR B 1 101 ? -9.734 3.229 -0.901 1 93 101 TYR B C 1
ATOM 3198 O O . TYR B 1 101 ? -10.297 4.152 -1.496 1 93 101 TYR B O 1
ATOM 3206 N N . GLY B 1 102 ? -8.695 3.322 -0.138 1 94.88 102 GLY B N 1
ATOM 3207 C CA . GLY B 1 102 ? -8.062 4.625 -0.036 1 94.88 102 GLY B CA 1
ATOM 3208 C C . GLY B 1 102 ? -7.621 5.184 -1.377 1 94.88 102 GLY B C 1
ATOM 3209 O O . GLY B 1 102 ? -7.84 6.363 -1.667 1 94.88 102 GLY B O 1
ATOM 3210 N N . GLN B 1 103 ? -7.074 4.344 -2.168 1 93.94 103 GLN B N 1
ATOM 3211 C CA . GLN B 1 103 ? -6.496 4.785 -3.434 1 93.94 103 GLN B CA 1
ATOM 3212 C C . GLN B 1 103 ? -7.582 5.012 -4.48 1 93.94 103 GLN B C 1
ATOM 3214 O O . GLN B 1 103 ? -7.551 6.004 -5.215 1 93.94 103 GLN B O 1
ATOM 3219 N N . PHE B 1 104 ? -8.57 4.184 -4.508 1 93.56 104 PHE B N 1
ATOM 3220 C CA . PHE B 1 104 ? -9.508 4.195 -5.625 1 93.56 104 PHE B CA 1
ATOM 3221 C C . PHE B 1 104 ? -10.734 5.039 -5.293 1 93.56 104 PHE B C 1
ATOM 3223 O O . PHE B 1 104 ? -11.43 5.516 -6.191 1 93.56 104 PHE B O 1
ATOM 3230 N N . VAL B 1 105 ? -11 5.234 -4.039 1 93.44 105 VAL B N 1
ATOM 3231 C CA . VAL B 1 105 ? -12.25 5.902 -3.68 1 93.44 105 VAL B CA 1
ATOM 3232 C C . VAL B 1 105 ? -11.945 7.176 -2.893 1 93.44 105 VAL B C 1
ATOM 3234 O O . VAL B 1 105 ? -12.406 8.266 -3.256 1 93.44 105 VAL B O 1
ATOM 3237 N N . MET B 1 106 ? -11.07 7.113 -1.945 1 95.75 106 MET B N 1
ATOM 3238 C CA . MET B 1 106 ? -10.977 8.188 -0.962 1 95.75 106 MET B CA 1
ATOM 3239 C C . MET B 1 106 ? -9.961 9.242 -1.4 1 95.75 106 MET B C 1
ATOM 3241 O O . MET B 1 106 ? -9.977 10.367 -0.9 1 95.75 106 MET B O 1
ATOM 3245 N N . MET B 1 107 ? -9.039 8.891 -2.234 1 96.44 107 MET B N 1
ATOM 3246 C CA . MET B 1 107 ? -7.945 9.781 -2.605 1 96.44 107 MET B CA 1
ATOM 3247 C C . MET B 1 107 ? -8.484 11.133 -3.061 1 96.44 107 MET B C 1
ATOM 3249 O O . MET B 1 107 ? -8.047 12.18 -2.568 1 96.44 107 MET B O 1
ATOM 3253 N N . PRO B 1 108 ? -9.492 11.219 -3.934 1 95.44 108 PRO B N 1
ATOM 3254 C CA . PRO B 1 108 ? -10.016 12.531 -4.332 1 95.44 108 PRO B CA 1
ATOM 3255 C C . PRO B 1 108 ? -10.594 13.312 -3.158 1 95.44 108 PRO B C 1
ATOM 3257 O O . PRO B 1 108 ? -10.484 14.547 -3.119 1 95.44 108 PRO B O 1
ATOM 3260 N N . TRP B 1 109 ? -11.203 12.57 -2.234 1 95.81 109 TRP B N 1
ATOM 3261 C CA . TRP B 1 109 ? -11.734 13.242 -1.053 1 95.81 109 TRP B CA 1
ATOM 3262 C C . TRP B 1 109 ? -10.617 13.883 -0.24 1 95.81 109 TRP B C 1
ATOM 3264 O O . TRP B 1 109 ? -10.734 15.039 0.184 1 95.81 109 TRP B O 1
ATOM 3274 N N . LEU B 1 110 ? -9.57 13.188 -0.062 1 97.88 110 LEU B N 1
ATOM 3275 C CA . LEU B 1 110 ? -8.461 13.648 0.765 1 97.88 110 LEU B CA 1
ATOM 3276 C C . LEU B 1 110 ? -7.766 14.852 0.125 1 97.88 110 LEU B C 1
ATOM 3278 O O . LEU B 1 110 ? -7.371 15.789 0.821 1 97.88 110 LEU B O 1
ATOM 3282 N N . ILE B 1 111 ? -7.676 14.797 -1.178 1 97.75 111 ILE B N 1
ATOM 3283 C CA . ILE B 1 111 ? -7.094 15.914 -1.919 1 97.75 111 ILE B CA 1
ATOM 3284 C C . ILE B 1 111 ? -7.973 17.156 -1.771 1 97.75 111 ILE B C 1
ATOM 3286 O O . ILE B 1 111 ? -7.48 18.234 -1.447 1 97.75 111 ILE B O 1
ATOM 3290 N N . GLU B 1 112 ? -9.203 16.984 -1.924 1 96.31 112 GLU B N 1
ATOM 3291 C CA . GLU B 1 112 ? -10.156 18.094 -1.804 1 96.31 112 GLU B CA 1
ATOM 3292 C C . GLU B 1 112 ? -10.133 18.688 -0.399 1 96.31 112 GLU B C 1
ATOM 3294 O O . GLU B 1 112 ? -10.195 19.906 -0.235 1 96.31 112 GLU B O 1
ATOM 3299 N N . PHE B 1 113 ? -10.094 17.859 0.535 1 97.31 113 PHE B N 1
ATOM 3300 C CA . PHE B 1 113 ? -10.047 18.328 1.915 1 97.31 113 PHE B CA 1
ATOM 3301 C C . PHE B 1 113 ? -8.82 19.203 2.141 1 97.31 113 PHE B C 1
ATOM 3303 O O . PHE B 1 113 ? -8.922 20.281 2.727 1 97.31 113 PHE B O 1
ATOM 3310 N N . LYS B 1 114 ? -7.66 18.688 1.692 1 97.5 114 LYS B N 1
ATOM 3311 C CA . LYS B 1 114 ? -6.418 19.422 1.887 1 97.5 114 LYS B CA 1
ATOM 3312 C C . LYS B 1 114 ? -6.445 20.75 1.127 1 97.5 114 LYS B C 1
ATOM 3314 O O . LYS B 1 114 ? -5.887 21.75 1.589 1 97.5 114 LYS B O 1
ATOM 3319 N N . GLN B 1 115 ? -7.082 20.797 0.029 1 95.56 115 GLN B N 1
ATOM 3320 C CA . GLN B 1 115 ? -7.25 22.047 -0.721 1 95.56 115 GLN B CA 1
ATOM 3321 C C . GLN B 1 115 ? -8.109 23.047 0.053 1 95.56 115 GLN B C 1
ATOM 3323 O O . GLN B 1 115 ? -7.809 24.234 0.07 1 95.56 115 GLN B O 1
ATOM 3328 N N . ALA B 1 116 ? -9.125 22.516 0.674 1 93.75 116 ALA B N 1
ATOM 3329 C CA . ALA B 1 116 ? -10.039 23.359 1.441 1 93.75 116 ALA B CA 1
ATOM 3330 C C . ALA B 1 116 ? -9.383 23.859 2.723 1 93.75 116 ALA B C 1
ATOM 3332 O O . ALA B 1 116 ? -9.672 24.969 3.174 1 93.75 116 ALA B O 1
ATOM 3333 N N . TYR B 1 117 ? -8.547 23 3.234 1 94.56 117 TYR B N 1
ATOM 3334 C CA . TYR B 1 117 ? -7.895 23.344 4.496 1 94.56 117 TYR B CA 1
ATOM 3335 C C . TYR B 1 117 ? -6.383 23.172 4.398 1 94.56 117 TYR B C 1
ATOM 3337 O O . TYR B 1 117 ? -5.809 22.281 5.027 1 94.56 117 TYR B O 1
ATOM 3345 N N . PRO B 1 118 ? -5.734 24.109 3.785 1 93 118 PRO B N 1
ATOM 3346 C CA . PRO B 1 118 ? -4.316 23.984 3.445 1 93 118 PRO B CA 1
ATOM 3347 C C . PRO B 1 118 ? -3.416 23.938 4.68 1 93 118 PRO B C 1
ATOM 3349 O O . PRO B 1 118 ? -2.311 23.391 4.621 1 93 118 PRO B O 1
ATOM 3352 N N . ASP B 1 119 ? -3.877 24.375 5.797 1 91.94 119 ASP B N 1
ATOM 3353 C CA . ASP B 1 119 ? -3.016 24.484 6.969 1 91.94 119 ASP B CA 1
ATOM 3354 C C . ASP B 1 119 ? -3.131 23.234 7.852 1 91.94 119 ASP B C 1
ATOM 3356 O O . ASP B 1 119 ? -2.41 23.109 8.844 1 91.94 119 ASP B O 1
ATOM 3360 N N . ILE B 1 120 ? -3.975 22.359 7.5 1 93.88 120 ILE B N 1
ATOM 3361 C CA . ILE B 1 120 ? -4.062 21.094 8.203 1 93.88 120 ILE B CA 1
ATOM 3362 C C . ILE B 1 120 ? -3.027 20.109 7.645 1 93.88 120 ILE B C 1
ATOM 3364 O O . ILE B 1 120 ? -2.904 19.969 6.43 1 93.88 120 ILE B O 1
ATOM 3368 N N . VAL B 1 121 ? -2.25 19.516 8.531 1 93.5 121 VAL B N 1
ATOM 3369 C CA . VAL B 1 121 ? -1.297 18.484 8.133 1 93.5 121 VAL B CA 1
ATOM 3370 C C . VAL B 1 121 ? -2.012 17.141 7.992 1 93.5 121 VAL B C 1
ATOM 3372 O O . VAL B 1 121 ? -2.713 16.719 8.906 1 93.5 121 VAL B O 1
ATOM 3375 N N . LEU B 1 122 ? -1.845 16.578 6.852 1 95.38 122 LEU B N 1
ATOM 3376 C CA . LEU B 1 122 ? -2.51 15.312 6.562 1 95.38 122 LEU B CA 1
ATOM 3377 C C . LEU B 1 122 ? -1.503 14.172 6.504 1 95.38 122 LEU B C 1
ATOM 3379 O O . LEU B 1 122 ? -0.617 14.156 5.645 1 95.38 122 LEU B O 1
ATOM 3383 N N . ASP B 1 123 ? -1.59 13.258 7.434 1 93.69 123 ASP B N 1
ATOM 3384 C CA . ASP B 1 123 ? -0.805 12.031 7.477 1 93.69 123 ASP B CA 1
ATOM 3385 C C . ASP B 1 123 ? -1.676 10.812 7.18 1 93.69 123 ASP B C 1
ATOM 3387 O O . ASP B 1 123 ? -2.473 10.391 8.023 1 93.69 123 ASP B O 1
ATOM 3391 N N . VAL B 1 124 ? -1.453 10.281 6.004 1 94.12 124 VAL B N 1
ATOM 3392 C CA . VAL B 1 124 ? -2.357 9.227 5.57 1 94.12 124 VAL B CA 1
ATOM 3393 C C . VAL B 1 124 ? -1.59 7.914 5.434 1 94.12 124 VAL B C 1
ATOM 3395 O O . VAL B 1 124 ? -0.647 7.816 4.645 1 94.12 124 VAL B O 1
ATOM 3398 N N . LEU B 1 125 ? -2.041 6.922 6.141 1 90.56 125 LEU B N 1
ATOM 3399 C CA . LEU B 1 125 ? -1.497 5.57 6.059 1 90.56 125 LEU B CA 1
ATOM 3400 C C . LEU B 1 125 ? -2.398 4.676 5.215 1 90.56 125 LEU B C 1
ATOM 3402 O O . LEU B 1 125 ? -3.602 4.586 5.465 1 90.56 125 LEU B O 1
ATOM 3406 N N . PHE B 1 126 ? -1.793 4.102 4.238 1 90.62 126 PHE B N 1
ATOM 3407 C CA . PHE B 1 126 ? -2.502 3.113 3.436 1 90.62 126 PHE B CA 1
ATOM 3408 C C . PHE B 1 126 ? -2.168 1.7 3.9 1 90.62 126 PHE B C 1
ATOM 3410 O O . PHE B 1 126 ? -1.168 1.12 3.473 1 90.62 126 PHE B O 1
ATOM 3417 N N . GLU B 1 127 ? -2.988 1.161 4.73 1 82.94 127 GLU B N 1
ATOM 3418 C CA . GLU B 1 127 ? -2.75 -0.138 5.352 1 82.94 127 GLU B CA 1
ATOM 3419 C C . GLU B 1 127 ? -4.055 -0.908 5.539 1 82.94 127 GLU B C 1
ATOM 3421 O O . GLU B 1 127 ? -5.086 -0.321 5.875 1 82.94 127 GLU B O 1
ATOM 3426 N N . ASN B 1 128 ? -3.9 -2.207 5.422 1 74.19 128 ASN B N 1
ATOM 3427 C CA . ASN B 1 128 ? -5.094 -3.037 5.52 1 74.19 128 ASN B CA 1
ATOM 3428 C C . ASN B 1 128 ? -5.25 -3.633 6.914 1 74.19 128 ASN B C 1
ATOM 3430 O O . ASN B 1 128 ? -6.332 -4.105 7.273 1 74.19 128 ASN B O 1
ATOM 3434 N N . SER B 1 129 ? -4.16 -3.643 7.668 1 65.81 129 SER B N 1
ATOM 3435 C CA . SER B 1 129 ? -4.203 -4.363 8.938 1 65.81 129 SER B CA 1
ATOM 3436 C C . SER B 1 129 ? -5.062 -3.631 9.961 1 65.81 129 SER B C 1
ATOM 3438 O O . SER B 1 129 ? -4.996 -2.404 10.07 1 65.81 129 SER B O 1
ATOM 3440 N N . VAL B 1 130 ? -6.039 -4.43 10.547 1 57.59 130 VAL B N 1
ATOM 3441 C CA . VAL B 1 130 ? -6.91 -3.918 11.602 1 57.59 130 VAL B CA 1
ATOM 3442 C C . VAL B 1 130 ? -6.105 -3.717 12.883 1 57.59 130 VAL B C 1
ATOM 3444 O O . VAL B 1 130 ? -6.473 -2.902 13.734 1 57.59 130 VAL B O 1
ATOM 3447 N N . ASP B 1 131 ? -5.102 -4.605 13.008 1 54.12 131 ASP B N 1
ATOM 3448 C CA . ASP B 1 131 ? -4.367 -4.652 14.266 1 54.12 131 ASP B CA 1
ATOM 3449 C C . ASP B 1 131 ? -3.818 -3.275 14.633 1 54.12 131 ASP B C 1
ATOM 3451 O O . ASP B 1 131 ? -3.643 -2.965 15.812 1 54.12 131 ASP B O 1
ATOM 3455 N N . ASP B 1 132 ? -3.621 -2.537 13.664 1 52.19 132 ASP B N 1
ATOM 3456 C CA . ASP B 1 132 ? -2.955 -1.261 13.914 1 52.19 132 ASP B CA 1
ATOM 3457 C C . ASP B 1 132 ? -3.922 -0.246 14.516 1 52.19 132 ASP B C 1
ATOM 3459 O O . ASP B 1 132 ? -3.516 0.848 14.914 1 52.19 132 ASP B O 1
ATOM 3463 N N . LEU B 1 133 ? -5.176 -0.495 14.312 1 53.16 133 LEU B N 1
ATOM 3464 C CA . LEU B 1 133 ? -6.078 0.503 14.875 1 53.16 133 LEU B CA 1
ATOM 3465 C C . LEU B 1 133 ? -5.723 0.795 16.328 1 53.16 133 LEU B C 1
ATOM 3467 O O . LEU B 1 133 ? -5.781 1.945 16.766 1 53.16 133 LEU B O 1
ATOM 3471 N N . LEU B 1 134 ? -5.379 -0.35 16.969 1 50.25 134 LEU B N 1
ATOM 3472 C CA . LEU B 1 134 ? -5.164 -0.141 18.391 1 50.25 134 LEU B CA 1
ATOM 3473 C C . LEU B 1 134 ? -3.758 0.393 18.656 1 50.25 134 LEU B C 1
ATOM 3475 O O . LEU B 1 134 ? -3.547 1.155 19.594 1 50.25 134 LEU B O 1
ATOM 3479 N N . ARG B 1 135 ? -2.871 -0.142 17.859 1 49.16 135 ARG B N 1
ATOM 3480 C CA . ARG B 1 135 ? -1.493 0.167 18.234 1 49.16 135 ARG B CA 1
ATOM 3481 C C . ARG B 1 135 ? -0.942 1.31 17.391 1 49.16 135 ARG B C 1
ATOM 3483 O O . ARG B 1 135 ? 0.126 1.849 17.688 1 49.16 135 ARG B O 1
ATOM 3490 N N . ASP B 1 136 ? -1.909 1.696 16.484 1 53.75 136 ASP B N 1
ATOM 3491 C CA . ASP B 1 136 ? -1.238 2.592 15.555 1 53.75 136 ASP B CA 1
ATOM 3492 C C . ASP B 1 136 ? -1.837 3.994 15.609 1 53.75 136 ASP B C 1
ATOM 3494 O O . ASP B 1 136 ? -2.887 4.25 15.016 1 53.75 136 ASP B O 1
ATOM 3498 N N . GLU B 1 137 ? -1.592 4.773 16.453 1 66.81 137 GLU B N 1
ATOM 3499 C CA . GLU B 1 137 ? -1.69 6.203 16.734 1 66.81 137 GLU B CA 1
ATOM 3500 C C . GLU B 1 137 ? -2.4 6.945 15.609 1 66.81 137 GLU B C 1
ATOM 3502 O O . GLU B 1 137 ? -1.929 7.992 15.156 1 66.81 137 GLU B O 1
ATOM 3507 N N . VAL B 1 138 ? -3.529 6.293 15.125 1 83.38 138 VAL B N 1
ATOM 3508 C CA . VAL B 1 138 ? -4.25 7.051 14.109 1 83.38 138 VAL B CA 1
ATOM 3509 C C . VAL B 1 138 ? -5.488 7.695 14.727 1 83.38 138 VAL B C 1
ATOM 3511 O O . VAL B 1 138 ? -6.086 7.145 15.656 1 83.38 138 VAL B O 1
ATOM 3514 N N . ASP B 1 139 ? -5.844 8.805 14.234 1 86.56 139 ASP B N 1
ATOM 3515 C CA . ASP B 1 139 ? -7.016 9.539 14.695 1 86.56 139 ASP B CA 1
ATOM 3516 C C . ASP B 1 139 ? -8.297 8.938 14.125 1 86.56 139 ASP B C 1
ATOM 3518 O O . ASP B 1 139 ? -9.328 8.891 14.805 1 86.56 139 ASP B O 1
ATOM 3522 N N . ILE B 1 140 ? -8.234 8.57 12.883 1 91.81 140 ILE B N 1
ATOM 3523 C CA . ILE B 1 140 ? -9.352 8 12.133 1 91.81 140 ILE B CA 1
ATOM 3524 C C . ILE B 1 140 ? -8.883 6.773 11.359 1 91.81 140 ILE B C 1
ATOM 3526 O O . ILE B 1 140 ? -7.809 6.781 10.758 1 91.81 140 ILE B O 1
ATOM 3530 N N . ALA B 1 141 ? -9.688 5.746 11.422 1 91.81 141 ALA B N 1
ATOM 3531 C CA . ALA B 1 141 ? -9.414 4.547 10.633 1 91.81 141 ALA B CA 1
ATOM 3532 C C . ALA B 1 141 ? -10.609 4.18 9.758 1 91.81 141 ALA B C 1
ATOM 3534 O O . ALA B 1 141 ? -11.758 4.281 10.195 1 91.81 141 ALA B O 1
ATOM 3535 N N . VAL B 1 142 ? -10.305 3.84 8.57 1 93.12 142 VAL B N 1
ATOM 3536 C CA . VAL B 1 142 ? -11.32 3.268 7.684 1 93.12 142 VAL B CA 1
ATOM 3537 C C . VAL B 1 142 ? -11.016 1.791 7.438 1 93.12 142 VAL B C 1
ATOM 3539 O O . VAL B 1 142 ? -9.883 1.428 7.125 1 93.12 142 VAL B O 1
ATOM 3542 N N . ARG B 1 143 ? -12.055 1.001 7.688 1 90.12 143 ARG B N 1
ATOM 3543 C CA . ARG B 1 143 ? -11.859 -0.439 7.559 1 90.12 143 ARG B CA 1
ATOM 3544 C C . ARG B 1 143 ? -13.117 -1.121 7.031 1 90.12 143 ARG B C 1
ATOM 3546 O O . ARG B 1 143 ? -14.227 -0.636 7.25 1 90.12 143 ARG B O 1
ATOM 3553 N N . ILE B 1 144 ? -12.828 -2.23 6.398 1 86.25 144 ILE B N 1
ATOM 3554 C CA . ILE B 1 144 ? -13.938 -3.119 6.055 1 86.25 144 ILE B CA 1
ATOM 3555 C C . ILE B 1 144 ? -14.211 -4.078 7.215 1 86.25 144 ILE B C 1
ATOM 3557 O O . ILE B 1 144 ? -13.281 -4.684 7.758 1 86.25 144 ILE B O 1
ATOM 3561 N N . MET B 1 145 ? -15.422 -4.102 7.613 1 80.94 145 MET B N 1
ATOM 3562 C CA . MET B 1 145 ? -15.773 -4.965 8.734 1 80.94 145 MET B CA 1
ATOM 3563 C C . MET B 1 145 ? -17.219 -5.441 8.625 1 80.94 145 MET B C 1
ATOM 3565 O O . MET B 1 145 ? -18.016 -4.844 7.902 1 80.94 145 MET B O 1
ATOM 3569 N N . SER B 1 146 ? -17.375 -6.578 9.336 1 77.94 146 SER B N 1
ATOM 3570 C CA . SER B 1 146 ? -18.75 -7.047 9.461 1 77.94 146 SER B CA 1
ATOM 3571 C C . SER B 1 146 ? -19.406 -6.508 10.727 1 77.94 146 SER B C 1
ATOM 3573 O O . SER B 1 146 ? -20.562 -6.094 10.703 1 77.94 146 SER B O 1
ATOM 3575 N N . GLU B 1 147 ? -18.625 -6.457 11.797 1 80.81 147 GLU B N 1
ATOM 3576 C CA . GLU B 1 147 ? -19.094 -5.957 13.086 1 80.81 147 GLU B CA 1
ATOM 3577 C C . GLU B 1 147 ? -18.094 -4.996 13.711 1 80.81 147 GLU B C 1
ATOM 3579 O O . GLU B 1 147 ? -17.016 -5.418 14.148 1 80.81 147 GLU B O 1
ATOM 3584 N N . PRO B 1 148 ? -18.5 -3.76 13.797 1 79.81 148 PRO B N 1
ATOM 3585 C CA . PRO B 1 148 ? -17.578 -2.797 14.398 1 79.81 148 PRO B CA 1
ATOM 3586 C C . PRO B 1 148 ? -17.422 -2.984 15.906 1 79.81 148 PRO B C 1
ATOM 3588 O O . PRO B 1 148 ? -18.344 -3.457 16.562 1 79.81 148 PRO B O 1
ATOM 3591 N N . PRO B 1 149 ? -16.234 -2.658 16.328 1 80.12 149 PRO B N 1
ATOM 3592 C CA . PRO B 1 149 ? -16.031 -2.738 17.781 1 80.12 149 PRO B CA 1
ATOM 3593 C C . PRO B 1 149 ? -16.891 -1.746 18.547 1 80.12 149 PRO B C 1
ATOM 3595 O O . PRO B 1 149 ? -17.125 -0.625 18.094 1 80.12 149 PRO B O 1
ATOM 3598 N N . HIS B 1 150 ? -17.234 -2.092 19.766 1 79 150 HIS B N 1
ATOM 3599 C CA . HIS B 1 150 ? -18.172 -1.297 20.562 1 79 150 HIS B CA 1
ATOM 3600 C C . HIS B 1 150 ? -17.453 -0.113 21.203 1 79 150 HIS B C 1
ATOM 3602 O O . HIS B 1 150 ? -18.094 0.877 21.562 1 79 150 HIS B O 1
ATOM 3608 N N . ASN B 1 151 ? -16.203 -0.225 21.297 1 78.06 151 ASN B N 1
ATOM 3609 C CA . ASN B 1 151 ? -15.477 0.822 22 1 78.06 151 ASN B CA 1
ATOM 3610 C C . ASN B 1 151 ? -15.109 1.973 21.062 1 78.06 151 ASN B C 1
ATOM 3612 O O . ASN B 1 151 ? -14.516 2.963 21.5 1 78.06 151 ASN B O 1
ATOM 3616 N N . LEU B 1 152 ? -15.523 1.807 19.844 1 82.94 152 LEU B N 1
ATOM 3617 C CA . LEU B 1 152 ? -15.266 2.846 18.859 1 82.94 152 LEU B CA 1
ATOM 3618 C C . LEU B 1 152 ? -16.578 3.332 18.234 1 82.94 152 LEU B C 1
ATOM 3620 O O . LEU B 1 152 ? -17.562 2.602 18.219 1 82.94 152 LEU B O 1
ATOM 3624 N N . VAL B 1 153 ? -16.547 4.625 17.906 1 88.56 153 VAL B N 1
ATOM 3625 C CA . VAL B 1 153 ? -17.625 5.09 17.047 1 88.56 153 VAL B CA 1
ATOM 3626 C C . VAL B 1 153 ? -17.422 4.547 15.633 1 88.56 153 VAL B C 1
ATOM 3628 O O . VAL B 1 153 ? -16.312 4.617 15.086 1 88.56 153 VAL B O 1
ATOM 3631 N N . ALA B 1 154 ? -18.422 4.008 15.102 1 91.44 154 ALA B N 1
ATOM 3632 C CA . ALA B 1 154 ? -18.375 3.457 13.75 1 91.44 154 ALA B CA 1
ATOM 3633 C C . ALA B 1 154 ? -19.453 4.098 12.867 1 91.44 154 ALA B C 1
ATOM 3635 O O . ALA B 1 154 ? -20.641 4.066 13.195 1 91.44 154 ALA B O 1
ATOM 3636 N N . ARG B 1 155 ? -18.969 4.695 11.773 1 91.56 155 ARG B N 1
ATOM 3637 C CA . ARG B 1 155 ? -19.875 5.254 10.773 1 91.56 155 ARG B CA 1
ATOM 3638 C C . ARG B 1 155 ? -19.734 4.531 9.438 1 91.56 155 ARG B C 1
ATOM 3640 O O . ARG B 1 155 ? -18.625 4.434 8.898 1 91.56 155 ARG B O 1
ATOM 3647 N N . GLU B 1 156 ? -20.828 4.047 8.938 1 90.75 156 GLU B N 1
ATOM 3648 C CA . GLU B 1 156 ? -20.781 3.324 7.668 1 90.75 156 GLU B CA 1
ATOM 3649 C C . GLU B 1 156 ? -20.562 4.273 6.496 1 90.75 156 GLU B C 1
ATOM 3651 O O . GLU B 1 156 ? -21.203 5.32 6.402 1 90.75 156 GLU B O 1
ATOM 3656 N N . LEU B 1 157 ? -19.641 3.91 5.66 1 92 157 LEU B N 1
ATOM 3657 C CA . LEU B 1 157 ? -19.312 4.734 4.496 1 92 157 LEU B CA 1
ATOM 3658 C C . LEU B 1 157 ? -19.938 4.145 3.23 1 92 157 LEU B C 1
ATOM 3660 O O . LEU B 1 157 ? -20.141 4.859 2.246 1 92 157 LEU B O 1
ATOM 3664 N N . GLY B 1 158 ? -20.156 2.828 3.189 1 86.88 158 GLY B N 1
ATOM 3665 C CA . GLY B 1 158 ? -20.75 2.186 2.023 1 86.88 158 GLY B CA 1
ATOM 3666 C C . GLY B 1 158 ? -20.547 0.682 2.008 1 86.88 158 GLY B C 1
ATOM 3667 O O . GLY B 1 158 ? -19.781 0.144 2.811 1 86.88 158 GLY B O 1
ATOM 3668 N N . GLN B 1 159 ? -21.25 0.089 1.067 1 84.62 159 GLN B N 1
ATOM 3669 C CA . GLN B 1 159 ? -21.141 -1.354 0.886 1 84.62 159 GLN B CA 1
ATOM 3670 C C . GLN B 1 159 ? -20.078 -1.699 -0.152 1 84.62 159 GLN B C 1
ATOM 3672 O O . GLN B 1 159 ? -19.922 -0.987 -1.146 1 84.62 159 GLN B O 1
ATOM 3677 N N . VAL B 1 160 ? -19.391 -2.725 0.182 1 85.5 160 VAL B N 1
ATOM 3678 C CA . VAL B 1 160 ? -18.375 -3.209 -0.746 1 85.5 160 VAL B CA 1
ATOM 3679 C C . VAL B 1 160 ? -18.812 -4.539 -1.349 1 85.5 160 VAL B C 1
ATOM 3681 O O . VAL B 1 160 ? -19.156 -5.473 -0.621 1 85.5 160 VAL B O 1
ATOM 3684 N N . ARG B 1 161 ? -18.875 -4.539 -2.674 1 85.69 161 ARG B N 1
ATOM 3685 C CA . ARG B 1 161 ? -19.203 -5.758 -3.402 1 85.69 161 ARG B CA 1
ATOM 3686 C C . ARG B 1 161 ? -18.016 -6.262 -4.199 1 85.69 161 ARG B C 1
ATOM 3688 O O . ARG B 1 161 ? -17.25 -5.469 -4.75 1 85.69 161 ARG B O 1
ATOM 3695 N N . TYR B 1 162 ? -17.922 -7.555 -4.168 1 91.69 162 TYR B N 1
ATOM 3696 C CA . TYR B 1 162 ? -16.906 -8.156 -5.02 1 91.69 162 TYR B CA 1
ATOM 3697 C C . TYR B 1 162 ? -17.484 -8.523 -6.379 1 91.69 162 TYR B C 1
ATOM 3699 O O . TYR B 1 162 ? -18.656 -8.875 -6.488 1 91.69 162 TYR B O 1
ATOM 3707 N N . VAL B 1 163 ? -16.656 -8.445 -7.352 1 94.12 163 VAL B N 1
ATOM 3708 C CA . VAL B 1 163 ? -17.047 -8.82 -8.711 1 94.12 163 VAL B CA 1
ATOM 3709 C C . VAL B 1 163 ? -16.016 -9.773 -9.305 1 94.12 163 VAL B C 1
ATOM 3711 O O . VAL B 1 163 ? -14.836 -9.703 -8.977 1 94.12 163 VAL B O 1
ATOM 3714 N N . ALA B 1 164 ? -16.531 -10.641 -10.062 1 96.75 164 ALA B N 1
ATOM 3715 C CA . ALA B 1 164 ? -15.68 -11.422 -10.953 1 96.75 164 ALA B CA 1
ATOM 3716 C C . ALA B 1 164 ? -15.648 -10.812 -12.352 1 96.75 164 ALA B C 1
ATOM 3718 O O . ALA B 1 164 ? -16.688 -10.461 -12.906 1 96.75 164 ALA B O 1
ATOM 3719 N N . CYS B 1 165 ? -14.406 -10.664 -12.906 1 98.12 165 CYS B N 1
ATOM 3720 C CA . CYS B 1 165 ? -14.32 -10.055 -14.227 1 98.12 165 CYS B CA 1
ATOM 3721 C C . CYS B 1 165 ? -13.07 -10.516 -14.961 1 98.12 165 CYS B C 1
ATOM 3723 O O . CYS B 1 165 ? -12.141 -11.039 -14.336 1 98.12 165 CYS B O 1
ATOM 3725 N N . ALA B 1 166 ? -13.078 -10.359 -16.234 1 98.44 166 ALA B N 1
ATOM 3726 C CA . ALA B 1 166 ? -11.953 -10.766 -17.078 1 98.44 166 ALA B CA 1
ATOM 3727 C C . ALA B 1 166 ? -11.844 -9.883 -18.312 1 98.44 166 ALA B C 1
ATOM 3729 O O . ALA B 1 166 ? -12.812 -9.211 -18.688 1 98.44 166 ALA B O 1
ATOM 3730 N N . SER B 1 167 ? -10.648 -9.883 -18.859 1 98.44 167 SER B N 1
ATOM 3731 C CA . SER B 1 167 ? -10.445 -9.156 -20.109 1 98.44 167 SER B CA 1
ATOM 3732 C C . SER B 1 167 ? -11.172 -9.828 -21.266 1 98.44 167 SER B C 1
ATOM 3734 O O . SER B 1 167 ? -11.406 -11.039 -21.234 1 98.44 167 SER B O 1
ATOM 3736 N N . PRO B 1 168 ? -11.516 -9.055 -22.297 1 98.06 168 PRO B N 1
ATOM 3737 C CA . PRO B 1 168 ? -12.133 -9.648 -23.484 1 98.06 168 PRO B CA 1
ATOM 3738 C C . PRO B 1 168 ? -11.266 -10.742 -24.109 1 98.06 168 PRO B C 1
ATOM 3740 O O . PRO B 1 168 ? -11.781 -11.766 -24.562 1 98.06 168 PRO B O 1
ATOM 3743 N N . ALA B 1 169 ? -10.016 -10.555 -24.141 1 96.56 169 ALA B N 1
ATOM 3744 C CA . ALA B 1 169 ? -9.102 -11.539 -24.703 1 96.56 169 ALA B CA 1
ATOM 3745 C C . ALA B 1 169 ? -9.18 -12.859 -23.938 1 96.56 169 ALA B C 1
ATOM 3747 O O . ALA B 1 169 ? -9.227 -13.93 -24.547 1 96.56 169 ALA B O 1
ATOM 3748 N N . PHE B 1 170 ? -9.195 -12.773 -22.688 1 97.12 170 PHE B N 1
ATOM 3749 C CA . PHE B 1 170 ? -9.32 -13.969 -21.875 1 97.12 170 PHE B CA 1
ATOM 3750 C C . PHE B 1 170 ? -10.641 -14.68 -22.141 1 97.12 170 PHE B C 1
ATOM 3752 O O . PHE B 1 170 ? -10.672 -15.906 -22.281 1 97.12 170 PHE B O 1
ATOM 3759 N N . VAL B 1 171 ? -11.695 -13.93 -22.203 1 96.56 171 VAL B N 1
ATOM 3760 C CA . VAL B 1 171 ? -13.031 -14.477 -22.406 1 96.56 171 VAL B CA 1
ATOM 3761 C C . VAL B 1 171 ? -13.102 -15.188 -23.75 1 96.56 171 VAL B C 1
ATOM 3763 O O . VAL B 1 171 ? -13.719 -16.25 -23.875 1 96.56 171 VAL B O 1
ATOM 3766 N N . ARG B 1 172 ? -12.477 -14.609 -24.719 1 96.06 172 ARG B N 1
ATOM 3767 C CA . ARG B 1 172 ? -12.461 -15.227 -26.031 1 96.06 172 ARG B CA 1
ATOM 3768 C C . ARG B 1 172 ? -11.742 -16.578 -26 1 96.06 172 ARG B C 1
ATOM 3770 O O . ARG B 1 172 ? -12.148 -17.516 -26.688 1 96.06 172 ARG B O 1
ATOM 3777 N N . GLU B 1 173 ? -10.805 -16.688 -25.188 1 94.62 173 GLU B N 1
ATOM 3778 C CA . GLU B 1 173 ? -9.969 -17.875 -25.141 1 94.62 173 GLU B CA 1
ATOM 3779 C C . GLU B 1 173 ? -10.547 -18.938 -24.203 1 94.62 173 GLU B C 1
ATOM 3781 O O . GLU B 1 173 ? -10.547 -20.125 -24.531 1 94.62 173 GLU B O 1
ATOM 3786 N N . ARG B 1 174 ? -11.039 -18.516 -23.031 1 94.19 174 ARG B N 1
ATOM 3787 C CA . ARG B 1 174 ? -11.359 -19.484 -21.984 1 94.19 174 ARG B CA 1
ATOM 3788 C C . ARG B 1 174 ? -12.836 -19.422 -21.609 1 94.19 174 ARG B C 1
ATOM 3790 O O . ARG B 1 174 ? -13.336 -20.297 -20.906 1 94.19 174 ARG B O 1
ATOM 3797 N N . GLY B 1 175 ? -13.539 -18.344 -22.094 1 92.75 175 GLY B N 1
ATOM 3798 C CA . GLY B 1 175 ? -14.93 -18.156 -21.703 1 92.75 175 GLY B CA 1
ATOM 3799 C C . GLY B 1 175 ? -15.086 -17.594 -20.297 1 92.75 175 GLY B C 1
ATOM 3800 O O . GLY B 1 175 ? -14.094 -17.344 -19.609 1 92.75 175 GLY B O 1
ATOM 3801 N N . LEU B 1 176 ? -16.328 -17.281 -19.922 1 94.19 176 LEU B N 1
ATOM 3802 C CA . LEU B 1 176 ? -16.672 -16.828 -18.578 1 94.19 176 LEU B CA 1
ATOM 3803 C C . LEU B 1 176 ? -17.344 -17.953 -17.781 1 94.19 176 LEU B C 1
ATOM 3805 O O . LEU B 1 176 ? -18.031 -18.797 -18.359 1 94.19 176 LEU B O 1
ATOM 3809 N N . PRO B 1 177 ? -17.156 -17.891 -16.469 1 94.88 177 PRO B N 1
ATOM 3810 C CA . PRO B 1 177 ? -17.859 -18.875 -15.648 1 94.88 177 PRO B CA 1
ATOM 3811 C C . PRO B 1 177 ? -19.375 -18.656 -15.609 1 94.88 177 PRO B C 1
ATOM 3813 O O . PRO B 1 177 ? -19.828 -17.5 -15.594 1 94.88 177 PRO B O 1
ATOM 3816 N N . ASP B 1 178 ? -20.156 -19.766 -15.531 1 90.25 178 ASP B N 1
ATOM 3817 C CA . ASP B 1 178 ? -21.625 -19.688 -15.484 1 90.25 178 ASP B CA 1
ATOM 3818 C C . ASP B 1 178 ? -22.125 -19.703 -14.047 1 90.25 178 ASP B C 1
ATOM 3820 O O . ASP B 1 178 ? -23.219 -19.203 -13.758 1 90.25 178 ASP B O 1
ATOM 3824 N N . LYS B 1 179 ? -21.406 -20.375 -13.258 1 91.88 179 LYS B N 1
ATOM 3825 C CA . LYS B 1 179 ? -21.734 -20.469 -11.836 1 91.88 179 LYS B CA 1
ATOM 3826 C C . LYS B 1 179 ? -20.484 -20.297 -10.977 1 91.88 179 LYS B C 1
ATOM 3828 O O . LYS B 1 179 ? -19.375 -20.5 -11.445 1 91.88 179 LYS B O 1
ATOM 3833 N N . PRO B 1 180 ? -20.625 -19.969 -9.75 1 93.5 180 PRO B N 1
ATOM 3834 C CA . PRO B 1 180 ? -19.484 -19.688 -8.875 1 93.5 180 PRO B CA 1
ATOM 3835 C C . PRO B 1 180 ? -18.5 -20.859 -8.781 1 93.5 180 PRO B C 1
ATOM 3837 O O . PRO B 1 180 ? -17.297 -20.656 -8.727 1 93.5 180 PRO B O 1
ATOM 3840 N N . ALA B 1 181 ? -19 -22.031 -8.836 1 92.75 181 ALA B N 1
ATOM 3841 C CA . ALA B 1 181 ? -18.156 -23.219 -8.703 1 92.75 181 ALA B CA 1
ATOM 3842 C C . ALA B 1 181 ? -17.172 -23.312 -9.867 1 92.75 181 ALA B C 1
ATOM 3844 O O . ALA B 1 181 ? -16.109 -23.922 -9.734 1 92.75 181 ALA B O 1
ATOM 3845 N N . ASP B 1 182 ? -17.516 -22.734 -11.016 1 94.5 182 ASP B N 1
ATOM 3846 C CA . ASP B 1 182 ? -16.656 -22.75 -12.195 1 94.5 182 ASP B CA 1
ATOM 3847 C C . ASP B 1 182 ? -15.375 -21.969 -11.953 1 94.5 182 ASP B C 1
ATOM 3849 O O . ASP B 1 182 ? -14.367 -22.188 -12.625 1 94.5 182 ASP B O 1
ATOM 3853 N N . LEU B 1 183 ? -15.375 -21.047 -10.992 1 95.25 183 LEU B N 1
ATOM 3854 C CA . LEU B 1 183 ? -14.219 -20.203 -10.695 1 95.25 183 LEU B CA 1
ATOM 3855 C C . LEU B 1 183 ? -13.039 -21.047 -10.211 1 95.25 183 LEU B C 1
ATOM 3857 O O . LEU B 1 183 ? -11.883 -20.672 -10.422 1 95.25 183 LEU B O 1
ATOM 3861 N N . ALA B 1 184 ? -13.297 -22.141 -9.641 1 92.62 184 ALA B N 1
ATOM 3862 C CA . ALA B 1 184 ? -12.266 -22.969 -9.031 1 92.62 184 ALA B CA 1
ATOM 3863 C C . ALA B 1 184 ? -11.359 -23.594 -10.086 1 92.62 184 ALA B C 1
ATOM 3865 O O . ALA B 1 184 ? -10.25 -24.031 -9.789 1 92.62 184 ALA B O 1
ATOM 3866 N N . ARG B 1 185 ? -11.82 -23.641 -11.344 1 92.31 185 ARG B N 1
ATOM 3867 C CA . ARG B 1 185 ? -11.086 -24.297 -12.414 1 92.31 185 ARG B CA 1
ATOM 3868 C C . ARG B 1 185 ? -10.359 -23.281 -13.289 1 92.31 185 ARG B C 1
ATOM 3870 O O . ARG B 1 185 ? -9.758 -23.641 -14.297 1 92.31 185 ARG B O 1
ATOM 3877 N N . LEU B 1 186 ? -10.461 -22.047 -12.945 1 94.75 186 LEU B N 1
ATOM 3878 C CA . LEU B 1 186 ? -9.891 -20.969 -13.742 1 94.75 186 LEU B CA 1
ATOM 3879 C C . LEU B 1 186 ? -8.781 -20.266 -12.977 1 94.75 186 LEU B C 1
ATOM 3881 O O . LEU B 1 186 ? -8.742 -20.312 -11.742 1 94.75 186 LEU B O 1
ATOM 3885 N N . PRO B 1 187 ? -7.812 -19.672 -13.703 1 95.81 187 PRO B N 1
ATOM 3886 C CA . PRO B 1 187 ? -6.832 -18.844 -12.992 1 95.81 187 PRO B CA 1
ATOM 3887 C C . PRO B 1 187 ? -7.469 -17.625 -12.32 1 95.81 187 PRO B C 1
ATOM 3889 O O . PRO B 1 187 ? -8.148 -16.828 -12.977 1 95.81 187 PRO B O 1
ATOM 3892 N N . ILE B 1 188 ? -7.195 -17.531 -11.031 1 96.38 188 ILE B N 1
ATOM 3893 C CA . ILE B 1 188 ? -7.84 -16.484 -10.234 1 96.38 188 ILE B CA 1
ATOM 3894 C C . ILE B 1 188 ? -6.805 -15.445 -9.82 1 96.38 188 ILE B C 1
ATOM 3896 O O . ILE B 1 188 ? -5.676 -15.789 -9.469 1 96.38 188 ILE B O 1
ATOM 3900 N N . ILE B 1 189 ? -7.227 -14.227 -9.93 1 97.06 189 ILE B N 1
ATOM 3901 C CA . ILE B 1 189 ? -6.473 -13.07 -9.453 1 97.06 189 ILE B CA 1
ATOM 3902 C C . ILE B 1 189 ? -7.211 -12.422 -8.281 1 97.06 189 ILE B C 1
ATOM 3904 O O . ILE B 1 189 ? -8.328 -11.914 -8.445 1 97.06 189 ILE B O 1
ATOM 3908 N N . SER B 1 190 ? -6.645 -12.406 -7.113 1 95.81 190 SER B N 1
ATOM 3909 C CA . SER B 1 190 ? -7.367 -11.859 -5.969 1 95.81 190 SER B CA 1
ATOM 3910 C C . SER B 1 190 ? -6.43 -11.602 -4.793 1 95.81 190 SER B C 1
ATOM 3912 O O . SER B 1 190 ? -5.246 -11.938 -4.852 1 95.81 190 SER B O 1
ATOM 3914 N N . ALA B 1 191 ? -6.996 -10.867 -3.852 1 89.69 191 ALA B N 1
ATOM 3915 C CA . ALA B 1 191 ? -6.277 -10.664 -2.596 1 89.69 191 ALA B CA 1
ATOM 3916 C C . ALA B 1 191 ? -6.523 -11.82 -1.631 1 89.69 191 ALA B C 1
ATOM 3918 O O . ALA B 1 191 ? -7.656 -12.281 -1.47 1 89.69 191 ALA B O 1
ATOM 3919 N N . ALA B 1 192 ? -5.531 -12.578 -1.332 1 74.06 192 ALA B N 1
ATOM 3920 C CA . ALA B 1 192 ? -5.676 -13.68 -0.385 1 74.06 192 ALA B CA 1
ATOM 3921 C C . ALA B 1 192 ? -4.645 -13.57 0.737 1 74.06 192 ALA B C 1
ATOM 3923 O O . ALA B 1 192 ? -3.713 -12.773 0.661 1 74.06 192 ALA B O 1
ATOM 3924 N N . VAL B 1 193 ? -5.16 -14.07 1.844 1 58.84 193 VAL B N 1
ATOM 3925 C CA . VAL B 1 193 ? -4.172 -14.227 2.906 1 58.84 193 VAL B CA 1
ATOM 3926 C C . VAL B 1 193 ? -3.242 -15.398 2.582 1 58.84 193 VAL B C 1
ATOM 3928 O O . VAL B 1 193 ? -3.691 -16.438 2.098 1 58.84 193 VAL B O 1
ATOM 3931 N N . ILE B 1 194 ? -2.021 -15.07 2.709 1 51.5 194 ILE B N 1
ATOM 3932 C CA . ILE B 1 194 ? -1.019 -16.078 2.387 1 51.5 194 ILE B CA 1
ATOM 3933 C C . ILE B 1 194 ? -1.317 -17.375 3.154 1 51.5 194 ILE B C 1
ATOM 3935 O O . ILE B 1 194 ? -1.548 -17.344 4.363 1 51.5 194 ILE B O 1
ATOM 3939 N N . GLY B 1 195 ? -1.345 -18.375 2.428 1 51.19 195 GLY B N 1
ATOM 3940 C CA . GLY B 1 195 ? -1.428 -19.719 2.99 1 51.19 195 GLY B CA 1
ATOM 3941 C C . GLY B 1 195 ? -2.852 -20.172 3.252 1 51.19 195 GLY B C 1
ATOM 3942 O O . GLY B 1 195 ? -3.08 -21.297 3.711 1 51.19 195 GLY B O 1
ATOM 3943 N N . ARG B 1 196 ? -3.729 -19.266 3.041 1 63.31 196 ARG B N 1
ATOM 3944 C CA . ARG B 1 196 ? -5.105 -19.703 3.27 1 63.31 196 ARG B CA 1
ATOM 3945 C C . ARG B 1 196 ? -5.922 -19.625 1.983 1 63.31 196 ARG B C 1
ATOM 3947 O O . ARG B 1 196 ? -5.75 -18.703 1.187 1 63.31 196 ARG B O 1
ATOM 3954 N N . PRO B 1 197 ? -6.602 -20.75 1.823 1 70.44 197 PRO B N 1
ATOM 3955 C CA . PRO B 1 197 ? -7.504 -20.672 0.673 1 70.44 197 PRO B CA 1
ATOM 3956 C C . PRO B 1 197 ? -8.469 -19.5 0.755 1 70.44 197 PRO B C 1
ATOM 3958 O O . PRO B 1 197 ? -8.844 -19.078 1.853 1 70.44 197 PRO B O 1
ATOM 3961 N N . LEU B 1 198 ? -8.68 -18.969 -0.354 1 85.44 198 LEU B N 1
ATOM 3962 C CA . LEU B 1 198 ? -9.641 -17.875 -0.457 1 85.44 198 LEU B CA 1
ATOM 3963 C C . LEU B 1 198 ? -11.07 -18.406 -0.511 1 85.44 198 LEU B C 1
ATOM 3965 O O . LEU B 1 198 ? -11.438 -19.109 -1.455 1 85.44 198 LEU B O 1
ATOM 3969 N N . ARG B 1 199 ? -11.828 -18.141 0.494 1 86.38 199 ARG B N 1
ATOM 3970 C CA . ARG B 1 199 ? -13.219 -18.578 0.535 1 86.38 199 ARG B CA 1
ATOM 3971 C C . ARG B 1 199 ? -14.148 -17.484 0.005 1 86.38 199 ARG B C 1
ATOM 3973 O O . ARG B 1 199 ? -14.227 -16.406 0.575 1 86.38 199 ARG B O 1
ATOM 3980 N N . LEU B 1 200 ? -14.797 -17.828 -1.009 1 89.75 200 LEU B N 1
ATOM 3981 C CA . LEU B 1 200 ? -15.734 -16.922 -1.653 1 89.75 200 LEU B CA 1
ATOM 3982 C C . LEU B 1 200 ? -17.172 -17.297 -1.334 1 89.75 200 LEU B C 1
ATOM 3984 O O . LEU B 1 200 ? -17.547 -18.469 -1.466 1 89.75 200 LEU B O 1
ATOM 3988 N N . SER B 1 201 ? -17.906 -16.359 -0.846 1 89.06 201 SER B N 1
ATOM 3989 C CA . SER B 1 201 ? -19.344 -16.531 -0.67 1 89.06 201 SER B CA 1
ATOM 3990 C C . SER B 1 201 ? -20.109 -15.977 -1.857 1 89.06 201 SER B C 1
ATOM 3992 O O . SER B 1 201 ? -19.875 -14.844 -2.285 1 89.06 201 SER B O 1
ATOM 3994 N N . ALA B 1 202 ? -20.969 -16.844 -2.352 1 90.19 202 ALA B N 1
ATOM 3995 C CA . ALA B 1 202 ? -21.828 -16.438 -3.475 1 90.19 202 ALA B CA 1
ATOM 3996 C C . ALA B 1 202 ? -23.297 -16.609 -3.133 1 90.19 202 ALA B C 1
ATOM 3998 O O . ALA B 1 202 ? -23.719 -17.656 -2.633 1 90.19 202 ALA B O 1
ATOM 3999 N N . TYR B 1 203 ? -23.969 -15.523 -3.381 1 85.12 203 TYR B N 1
ATOM 4000 C CA . TYR B 1 203 ? -25.406 -15.508 -3.078 1 85.12 203 TYR B CA 1
ATOM 4001 C C . TYR B 1 203 ? -26.219 -15.32 -4.348 1 85.12 203 TYR B C 1
ATOM 4003 O O . TYR B 1 203 ? -25.906 -14.484 -5.191 1 85.12 203 TYR B O 1
ATOM 4011 N N . TYR B 1 204 ? -27.219 -16.266 -4.527 1 81.12 204 TYR B N 1
ATOM 4012 C CA . TYR B 1 204 ? -28.172 -16.141 -5.633 1 81.12 204 TYR B CA 1
ATOM 4013 C C . TYR B 1 204 ? -29.562 -15.773 -5.125 1 81.12 204 TYR B C 1
ATOM 4015 O O . TYR B 1 204 ? -30.188 -16.547 -4.391 1 81.12 204 TYR B O 1
ATOM 4023 N N . GLY B 1 205 ? -30.172 -14.703 -5.742 1 68.19 205 GLY B N 1
ATOM 4024 C CA . GLY B 1 205 ? -31.562 -14.352 -5.496 1 68.19 205 GLY B CA 1
ATOM 4025 C C . GLY B 1 205 ? -31.984 -14.547 -4.047 1 68.19 205 GLY B C 1
ATOM 4026 O O . GLY B 1 205 ? -33.062 -15.039 -3.771 1 68.19 205 GLY B O 1
ATOM 4027 N N . GLY B 1 206 ? -31.266 -14.305 -3.119 1 61.12 206 GLY B N 1
ATOM 4028 C CA . GLY B 1 206 ? -31.672 -14.461 -1.732 1 61.12 206 GLY B CA 1
ATOM 4029 C C . GLY B 1 206 ? -31.422 -15.859 -1.191 1 61.12 206 GLY B C 1
ATOM 4030 O O . GLY B 1 206 ? -31.797 -16.172 -0.055 1 61.12 206 GLY B O 1
ATOM 4031 N N . GLN B 1 207 ? -31.234 -16.797 -1.993 1 62.53 207 GLN B N 1
ATOM 4032 C CA . GLN B 1 207 ? -31.047 -18.188 -1.597 1 62.53 207 GLN B CA 1
ATOM 4033 C C . GLN B 1 207 ? -29.719 -18.375 -0.855 1 62.53 207 GLN B C 1
ATOM 4035 O O . GLN B 1 207 ? -28.859 -17.484 -0.874 1 62.53 207 GLN B O 1
ATOM 4040 N N . PRO B 1 208 ? -29.688 -19.734 -0.431 1 63.62 208 PRO B N 1
ATOM 4041 C CA . PRO B 1 208 ? -28.594 -20.062 0.482 1 63.62 208 PRO B CA 1
ATOM 4042 C C . PRO B 1 208 ? -27.219 -19.766 -0.124 1 63.62 208 PRO B C 1
ATOM 4044 O O . PRO B 1 208 ? -27.062 -19.812 -1.346 1 63.62 208 PRO B O 1
ATOM 4047 N N . ARG B 1 209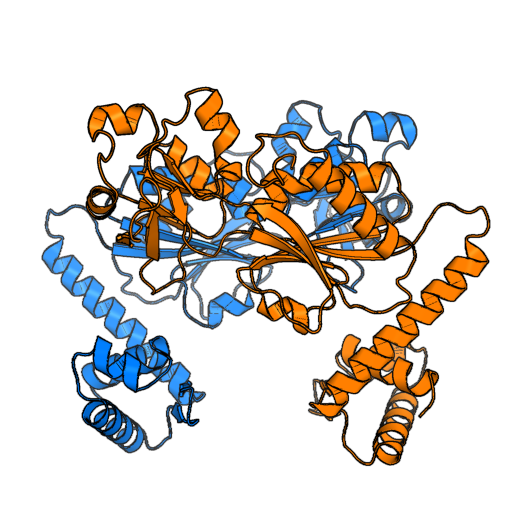 ? -26.281 -19.422 0.622 1 75.88 209 ARG B N 1
ATOM 4048 C CA . ARG B 1 209 ? -24.859 -19.109 0.452 1 75.88 209 ARG B CA 1
ATOM 4049 C C . ARG B 1 209 ? -24.094 -20.312 -0.078 1 75.88 209 ARG B C 1
ATOM 4051 O O . ARG B 1 209 ? -24.25 -21.422 0.437 1 75.88 209 ARG B O 1
ATOM 4058 N N . GLN B 1 210 ? -23.625 -20.188 -1.368 1 85 210 GLN B N 1
ATOM 4059 C CA . GLN B 1 210 ? -22.625 -21.156 -1.803 1 85 210 GLN B CA 1
ATOM 4060 C C . GLN B 1 210 ? -21.219 -20.688 -1.472 1 85 210 GLN B C 1
ATOM 4062 O O . GLN B 1 210 ? -20.906 -19.5 -1.6 1 85 210 GLN B O 1
ATOM 4067 N N . HIS B 1 211 ? -20.531 -21.656 -0.925 1 88.62 211 HIS B N 1
ATOM 4068 C CA . HIS B 1 211 ? -19.125 -21.359 -0.673 1 88.62 211 HIS B CA 1
ATOM 4069 C C . HIS B 1 211 ? -18.219 -22.047 -1.707 1 88.62 211 HIS B C 1
ATOM 4071 O O . HIS B 1 211 ? -18.438 -23.203 -2.057 1 88.62 211 HIS B O 1
ATOM 4077 N N . VAL B 1 212 ? -17.375 -21.219 -2.238 1 90.12 212 VAL B N 1
ATOM 4078 C CA . VAL B 1 212 ? -16.406 -21.734 -3.203 1 90.12 212 VAL B CA 1
ATOM 4079 C C . VAL B 1 212 ? -14.992 -21.453 -2.717 1 90.12 212 VAL B C 1
ATOM 4081 O O . VAL B 1 212 ? -14.695 -20.344 -2.26 1 90.12 212 VAL B O 1
ATOM 4084 N N . VAL B 1 213 ? -14.188 -22.469 -2.77 1 90.81 213 VAL B N 1
ATOM 4085 C CA . VAL B 1 213 ? -12.781 -22.297 -2.42 1 90.81 213 VAL B CA 1
ATOM 4086 C C . VAL B 1 213 ? -11.969 -22.016 -3.682 1 90.81 213 VAL B C 1
ATOM 4088 O O . VAL B 1 213 ? -12.016 -22.797 -4.637 1 90.81 213 VAL B O 1
ATOM 4091 N N . LEU B 1 214 ? -11.266 -20.938 -3.613 1 91.56 214 LEU B N 1
ATOM 4092 C CA . LEU B 1 214 ? -10.461 -20.516 -4.762 1 91.56 214 LEU B CA 1
ATOM 4093 C C . LEU B 1 214 ? -8.977 -20.609 -4.453 1 91.56 214 LEU B C 1
ATOM 4095 O O . LEU B 1 214 ? -8.562 -20.438 -3.303 1 91.56 214 LEU B O 1
ATOM 4099 N N . GLU B 1 215 ? -8.25 -20.938 -5.488 1 88.75 215 GLU B N 1
ATOM 4100 C CA . GLU B 1 215 ? -6.793 -20.938 -5.418 1 88.75 215 GLU B CA 1
ATOM 4101 C C . GLU B 1 215 ? -6.188 -19.938 -6.398 1 88.75 215 GLU B C 1
ATOM 4103 O O . GLU B 1 215 ? -5.848 -20.297 -7.527 1 88.75 215 GLU B O 1
ATOM 4108 N N . PRO B 1 216 ? -6 -18.781 -5.969 1 94.06 216 PRO B N 1
ATOM 4109 C CA . PRO B 1 216 ? -5.48 -17.75 -6.871 1 94.06 216 PRO B CA 1
ATOM 4110 C C . PRO B 1 216 ? -4.07 -18.047 -7.367 1 94.06 216 PRO B C 1
ATOM 4112 O O . PRO B 1 216 ? -3.266 -18.641 -6.633 1 94.06 216 PRO B O 1
ATOM 4115 N N . THR B 1 217 ? -3.824 -17.625 -8.609 1 93.94 217 THR B N 1
ATOM 4116 C CA . THR B 1 217 ? -2.5 -17.781 -9.203 1 93.94 217 THR B CA 1
ATOM 4117 C C . THR B 1 217 ? -1.732 -16.469 -9.18 1 93.94 217 THR B C 1
ATOM 4119 O O . THR B 1 217 ? -0.517 -16.453 -9.383 1 93.94 217 THR B O 1
ATOM 4122 N N . VAL B 1 218 ? -2.424 -15.391 -9.031 1 96.25 218 VAL B N 1
ATOM 4123 C CA . VAL B 1 218 ? -1.859 -14.078 -8.734 1 96.25 218 VAL B CA 1
ATOM 4124 C C . VAL B 1 218 ? -2.467 -13.531 -7.445 1 96.25 218 VAL B C 1
ATOM 4126 O O . VAL B 1 218 ? -3.676 -13.305 -7.367 1 96.25 218 VAL B O 1
ATOM 4129 N N . ILE B 1 219 ? -1.587 -13.344 -6.52 1 94.62 219 ILE B N 1
ATOM 4130 C CA . ILE B 1 219 ? -2.043 -12.953 -5.191 1 94.62 219 ILE B CA 1
ATOM 4131 C C . ILE B 1 219 ? -1.347 -11.664 -4.766 1 94.62 219 ILE B C 1
ATOM 4133 O O . ILE B 1 219 ? -0.131 -11.523 -4.922 1 94.62 219 ILE B O 1
ATOM 4137 N N . SER B 1 220 ? -2.16 -10.711 -4.293 1 93.38 220 SER B N 1
ATOM 4138 C CA . SER B 1 220 ? -1.609 -9.469 -3.762 1 93.38 220 SER B CA 1
ATOM 4139 C C . SER B 1 220 ? -2.668 -8.68 -3.002 1 93.38 220 SER B C 1
ATOM 4141 O O . SER B 1 220 ? -3.865 -8.836 -3.252 1 93.38 220 SER B O 1
ATOM 4143 N N . ARG B 1 221 ? -2.17 -7.801 -2.164 1 87.56 221 ARG B N 1
ATOM 4144 C CA . ARG B 1 221 ? -3.092 -6.867 -1.53 1 87.56 221 ARG B CA 1
ATOM 4145 C C . ARG B 1 221 ? -3.053 -5.508 -2.223 1 87.56 221 ARG B C 1
ATOM 4147 O O . ARG B 1 221 ? -3.729 -4.566 -1.795 1 87.56 221 ARG B O 1
ATOM 4154 N N . ASN B 1 222 ? -2.254 -5.445 -3.191 1 92.62 222 ASN B N 1
ATOM 4155 C CA . ASN B 1 222 ? -2.236 -4.254 -4.035 1 92.62 222 ASN B CA 1
ATOM 4156 C C . ASN B 1 222 ? -3.232 -4.367 -5.184 1 92.62 222 ASN B C 1
ATOM 4158 O O . ASN B 1 222 ? -2.951 -5.016 -6.195 1 92.62 222 ASN B O 1
ATOM 4162 N N . TYR B 1 223 ? -4.309 -3.637 -5.059 1 94.25 223 TYR B N 1
ATOM 4163 C CA . TYR B 1 223 ? -5.402 -3.807 -6.008 1 94.25 223 TYR B CA 1
ATOM 4164 C C . TYR B 1 223 ? -5.066 -3.176 -7.352 1 94.25 223 TYR B C 1
ATOM 4166 O O . TYR B 1 223 ? -5.613 -3.568 -8.383 1 94.25 223 TYR B O 1
ATOM 4174 N N . ALA B 1 224 ? -4.199 -2.217 -7.355 1 95.19 224 ALA B N 1
ATOM 4175 C CA . ALA B 1 224 ? -3.754 -1.698 -8.648 1 95.19 224 ALA B CA 1
ATOM 4176 C C . ALA B 1 224 ? -3.061 -2.783 -9.461 1 95.19 224 ALA B C 1
ATOM 4178 O O . ALA B 1 224 ? -3.283 -2.896 -10.672 1 95.19 224 ALA B O 1
ATOM 4179 N N . PHE B 1 225 ? -2.25 -3.545 -8.781 1 96.88 225 PHE B N 1
ATOM 4180 C CA . PHE B 1 225 ? -1.56 -4.652 -9.43 1 96.88 225 PHE B CA 1
ATOM 4181 C C . PHE B 1 225 ? -2.553 -5.711 -9.898 1 96.88 225 PHE B C 1
ATOM 4183 O O . PHE B 1 225 ? -2.465 -6.195 -11.031 1 96.88 225 PHE B O 1
ATOM 4190 N N . LEU B 1 226 ? -3.494 -6.023 -9.102 1 97.5 226 LEU B N 1
ATOM 4191 C CA . LEU B 1 226 ? -4.496 -7.02 -9.453 1 97.5 226 LEU B CA 1
ATOM 4192 C C . LEU B 1 226 ? -5.328 -6.562 -10.648 1 97.5 226 LEU B C 1
ATOM 4194 O O . LEU B 1 226 ? -5.652 -7.359 -11.523 1 97.5 226 LEU B O 1
ATOM 4198 N N . ARG B 1 227 ? -5.664 -5.32 -10.594 1 98.06 227 ARG B N 1
ATOM 4199 C CA . ARG B 1 227 ? -6.414 -4.75 -11.711 1 98.06 227 ARG B CA 1
ATOM 4200 C C . ARG B 1 227 ? -5.641 -4.895 -13.016 1 98.06 227 ARG B C 1
ATOM 4202 O O . ARG B 1 227 ? -6.184 -5.359 -14.016 1 98.06 227 ARG B O 1
ATOM 4209 N N . GLU B 1 228 ? -4.375 -4.547 -12.992 1 98.06 228 GLU B N 1
ATOM 4210 C CA . GLU B 1 228 ? -3.555 -4.621 -14.195 1 98.06 228 GLU B CA 1
ATOM 4211 C C . GLU B 1 228 ? -3.385 -6.062 -14.664 1 98.06 228 GLU B C 1
ATOM 4213 O O . GLU B 1 228 ? -3.393 -6.336 -15.867 1 98.06 228 GLU B O 1
ATOM 4218 N N . ALA B 1 229 ? -3.213 -6.938 -13.734 1 98.44 229 ALA B N 1
ATOM 4219 C CA . ALA B 1 229 ? -3.098 -8.352 -14.062 1 98.44 229 ALA B CA 1
ATOM 4220 C C . ALA B 1 229 ? -4.359 -8.859 -14.758 1 98.44 229 ALA B C 1
ATOM 4222 O O . ALA B 1 229 ? -4.281 -9.633 -15.719 1 98.44 229 ALA B O 1
ATOM 4223 N N . THR B 1 230 ? -5.492 -8.414 -14.273 1 98.5 230 THR B N 1
ATOM 4224 C CA . THR B 1 230 ? -6.766 -8.805 -14.867 1 98.5 230 THR B CA 1
ATOM 4225 C C . THR B 1 230 ? -6.91 -8.234 -16.281 1 98.5 230 THR B C 1
ATOM 4227 O O . THR B 1 230 ? -7.297 -8.938 -17.203 1 98.5 230 THR B O 1
ATOM 4230 N N . LEU B 1 231 ? -6.574 -6.992 -16.438 1 98.44 231 LEU B N 1
ATOM 4231 C CA . LEU B 1 231 ? -6.637 -6.324 -17.734 1 98.44 231 LEU B CA 1
ATOM 4232 C C . LEU B 1 231 ? -5.719 -7.008 -18.75 1 98.44 231 LEU B C 1
ATOM 4234 O O . LEU B 1 231 ? -6.035 -7.074 -19.938 1 98.44 231 LEU B O 1
ATOM 4238 N N . ALA B 1 232 ? -4.641 -7.543 -18.234 1 97.88 232 ALA B N 1
ATOM 4239 C CA . ALA B 1 232 ? -3.635 -8.18 -19.078 1 97.88 232 ALA B CA 1
ATOM 4240 C C . ALA B 1 232 ? -4.07 -9.586 -19.484 1 97.88 232 ALA B C 1
ATOM 4242 O O . ALA B 1 232 ? -3.365 -10.266 -20.234 1 97.88 232 ALA B O 1
ATOM 4243 N N . GLY B 1 233 ? -5.121 -9.992 -18.922 1 97.56 233 GLY B N 1
ATOM 4244 C CA . GLY B 1 233 ? -5.68 -11.273 -19.328 1 97.56 233 GLY B CA 1
ATOM 4245 C C . GLY B 1 233 ? -5.047 -12.453 -18.609 1 97.56 233 GLY B C 1
ATOM 4246 O O . GLY B 1 233 ? -5.02 -13.562 -19.156 1 97.56 233 GLY B O 1
ATOM 4247 N N . LEU B 1 234 ? -4.555 -12.258 -17.422 1 97.75 234 LEU B N 1
ATOM 4248 C CA . LEU B 1 234 ? -3.834 -13.312 -16.719 1 97.75 234 LEU B CA 1
ATOM 4249 C C . LEU B 1 234 ? -4.805 -14.258 -16.016 1 97.75 234 LEU B C 1
ATOM 4251 O O . LEU B 1 234 ? -4.398 -15.305 -15.508 1 97.75 234 LEU B O 1
ATOM 4255 N N . GLY B 1 235 ? -6.043 -13.859 -15.969 1 97.94 235 GLY B N 1
ATOM 4256 C CA . GLY B 1 235 ? -7.059 -14.664 -15.312 1 97.94 235 GLY B CA 1
ATOM 4257 C C . GLY B 1 235 ? -8.328 -13.891 -15.016 1 97.94 235 GLY B C 1
ATOM 4258 O O . GLY B 1 235 ? -8.594 -12.852 -15.625 1 97.94 235 GLY B O 1
ATOM 4259 N N . ILE B 1 236 ? -9.172 -14.484 -14.094 1 98 236 ILE B N 1
ATOM 4260 C CA . ILE B 1 236 ? -10.383 -13.852 -13.594 1 98 236 ILE B CA 1
ATOM 4261 C C . ILE B 1 236 ? -10.07 -13.086 -12.312 1 98 236 ILE B C 1
ATOM 4263 O O . ILE B 1 236 ? -9.609 -13.664 -11.328 1 98 236 ILE B O 1
ATOM 4267 N N . GLY B 1 237 ? -10.266 -11.797 -12.469 1 97.88 237 GLY B N 1
ATOM 4268 C CA . GLY B 1 237 ? -10.141 -10.992 -11.266 1 97.88 237 GLY B CA 1
ATOM 4269 C C . GLY B 1 237 ? -11.344 -11.109 -10.344 1 97.88 237 GLY B C 1
ATOM 4270 O O . GLY B 1 237 ? -12.484 -10.992 -10.789 1 97.88 237 GLY B O 1
ATOM 4271 N N . VAL B 1 238 ? -11.141 -11.422 -9.102 1 96 238 VAL B N 1
ATOM 4272 C CA . VAL B 1 238 ? -12.141 -11.32 -8.039 1 96 238 VAL B CA 1
ATOM 4273 C C . VAL B 1 238 ? -11.734 -10.227 -7.051 1 96 238 VAL B C 1
ATOM 4275 O O . VAL B 1 238 ? -10.914 -10.461 -6.156 1 96 238 VAL B O 1
ATOM 4278 N N . VAL B 1 239 ? -12.281 -9.102 -7.273 1 95.06 239 VAL B N 1
ATOM 4279 C CA . VAL B 1 239 ? -11.844 -7.891 -6.582 1 95.06 239 VAL B CA 1
ATOM 4280 C C . VAL B 1 239 ? -13.062 -7.047 -6.203 1 95.06 239 VAL B C 1
ATOM 4282 O O . VAL B 1 239 ? -14.156 -7.262 -6.727 1 95.06 239 VAL B O 1
ATOM 4285 N N . PRO B 1 240 ? -12.859 -6.102 -5.289 1 92.81 240 PRO B N 1
ATOM 4286 C CA . PRO B 1 240 ? -13.953 -5.164 -5.027 1 92.81 240 PRO B CA 1
ATOM 4287 C C . PRO B 1 240 ? -14.367 -4.383 -6.27 1 92.81 240 PRO B C 1
ATOM 4289 O O . PRO B 1 240 ? -13.523 -4.047 -7.105 1 92.81 240 PRO B O 1
ATOM 4292 N N . ASP B 1 241 ? -15.625 -4.016 -6.367 1 91.88 241 ASP B N 1
ATOM 4293 C CA . ASP B 1 241 ? -16.188 -3.361 -7.539 1 91.88 241 ASP B CA 1
ATOM 4294 C C . ASP B 1 241 ? -15.531 -2.004 -7.785 1 91.88 241 ASP B C 1
ATOM 4296 O O . ASP B 1 241 ? -15.32 -1.609 -8.93 1 91.88 241 ASP B O 1
ATOM 4300 N N . TYR B 1 242 ? -15.117 -1.354 -6.723 1 92.06 242 TYR B N 1
ATOM 4301 C CA . TYR B 1 242 ? -14.57 -0.013 -6.879 1 92.06 242 TYR B CA 1
ATOM 4302 C C . TYR B 1 242 ? -13.219 -0.059 -7.582 1 92.06 242 TYR B C 1
ATOM 4304 O O . TYR B 1 242 ? -12.719 0.969 -8.047 1 92.06 242 TYR B O 1
ATOM 4312 N N . VAL B 1 243 ? -12.648 -1.206 -7.668 1 95.12 243 VAL B N 1
ATOM 4313 C CA . VAL B 1 243 ? -11.336 -1.364 -8.289 1 95.12 243 VAL B CA 1
ATOM 4314 C C . VAL B 1 243 ? -11.477 -1.377 -9.805 1 95.12 243 VAL B C 1
ATOM 4316 O O . VAL B 1 243 ? -10.594 -0.913 -10.523 1 95.12 243 VAL B O 1
ATOM 4319 N N . VAL B 1 244 ? -12.609 -1.886 -10.312 1 96.31 244 VAL B N 1
ATOM 4320 C CA . VAL B 1 244 ? -12.688 -2.189 -11.742 1 96.31 244 VAL B CA 1
ATOM 4321 C C . VAL B 1 244 ? -13.945 -1.574 -12.336 1 96.31 244 VAL B C 1
ATOM 4323 O O . VAL B 1 244 ? -14.305 -1.866 -13.484 1 96.31 244 VAL B O 1
ATOM 4326 N N . HIS B 1 245 ? -14.602 -0.76 -11.617 1 92.88 245 HIS B N 1
ATOM 4327 C CA . HIS B 1 245 ? -15.875 -0.207 -12.055 1 92.88 245 HIS B CA 1
ATOM 4328 C C . HIS B 1 245 ? -15.742 0.5 -13.398 1 92.88 245 HIS B C 1
ATOM 4330 O O . HIS B 1 245 ? -16.516 0.251 -14.32 1 92.88 245 HIS B O 1
ATOM 4336 N N . ASP B 1 246 ? -14.75 1.311 -13.578 1 93.56 246 ASP B N 1
ATOM 4337 C CA . ASP B 1 246 ? -14.562 2.076 -14.805 1 93.56 246 ASP B CA 1
ATOM 4338 C C . ASP B 1 246 ? -14.164 1.166 -15.969 1 93.56 246 ASP B C 1
ATOM 4340 O O . ASP B 1 246 ? -14.57 1.393 -17.109 1 93.56 246 ASP B O 1
ATOM 4344 N N . ASP B 1 247 ? -13.391 0.214 -15.641 1 97 247 ASP B N 1
ATOM 4345 C CA . ASP B 1 247 ? -12.961 -0.736 -16.656 1 97 247 ASP B CA 1
ATOM 4346 C C . ASP B 1 247 ? -14.148 -1.517 -17.219 1 97 247 ASP B C 1
ATOM 4348 O O . ASP B 1 247 ? -14.219 -1.765 -18.422 1 97 247 ASP B O 1
ATOM 4352 N N . ILE B 1 248 ? -15.008 -1.884 -16.359 1 95.69 248 ILE B N 1
ATOM 4353 C CA . ILE B 1 248 ? -16.203 -2.619 -16.781 1 95.69 248 ILE B CA 1
ATOM 4354 C C . ILE B 1 248 ? -17.125 -1.697 -17.578 1 95.69 248 ILE B C 1
ATOM 4356 O O . ILE B 1 248 ? -17.641 -2.086 -18.625 1 95.69 248 ILE B O 1
ATOM 4360 N N . ALA B 1 249 ? -17.266 -0.496 -17.141 1 94.06 249 ALA B N 1
ATOM 4361 C CA . ALA B 1 249 ? -18.109 0.48 -17.812 1 94.06 249 ALA B CA 1
ATOM 4362 C C . ALA B 1 249 ? -17.625 0.755 -19.234 1 94.06 249 ALA B C 1
ATOM 4364 O O . ALA B 1 249 ? -18.422 0.938 -20.156 1 94.06 249 ALA B O 1
ATOM 4365 N N . ARG B 1 250 ? -16.344 0.695 -19.422 1 96.62 250 ARG B N 1
ATOM 4366 C CA . ARG B 1 250 ? -15.742 1.003 -20.719 1 96.62 250 ARG B CA 1
ATOM 4367 C C . ARG B 1 250 ? -15.633 -0.247 -21.578 1 96.62 250 ARG B C 1
ATOM 4369 O O . ARG B 1 250 ? -15.258 -0.168 -22.75 1 96.62 250 ARG B O 1
ATOM 4376 N N . GLY B 1 251 ? -15.844 -1.339 -20.969 1 96.81 251 GLY B N 1
ATOM 4377 C CA . GLY B 1 251 ? -15.789 -2.586 -21.719 1 96.81 251 GLY B CA 1
ATOM 4378 C C . GLY B 1 251 ? -14.406 -3.195 -21.766 1 96.81 251 GLY B C 1
ATOM 4379 O O . GLY B 1 251 ? -14.172 -4.176 -22.484 1 96.81 251 GLY B O 1
ATOM 4380 N N . ASP B 1 252 ? -13.469 -2.617 -21 1 98.06 252 ASP B N 1
ATOM 4381 C CA . ASP B 1 252 ? -12.125 -3.168 -20.938 1 98.06 252 ASP B CA 1
ATOM 4382 C C . ASP B 1 252 ? -12.102 -4.473 -20.141 1 98.06 252 ASP B C 1
ATOM 4384 O O . ASP B 1 252 ? -11.195 -5.297 -20.312 1 98.06 252 ASP B O 1
ATOM 4388 N N . LEU B 1 253 ? -13.047 -4.613 -19.266 1 98.31 253 LEU B N 1
ATOM 4389 C CA . LEU B 1 253 ? -13.289 -5.848 -18.531 1 98.31 253 LEU B CA 1
ATOM 4390 C C . LEU B 1 253 ? -14.75 -6.273 -18.625 1 98.31 253 LEU B C 1
ATOM 4392 O O . LEU B 1 253 ? -15.648 -5.43 -18.656 1 98.31 253 LEU B O 1
ATOM 4396 N N . LEU B 1 254 ? -14.945 -7.535 -18.688 1 98.06 254 LEU B N 1
ATOM 4397 C CA . LEU B 1 254 ? -16.281 -8.102 -18.75 1 98.06 254 LEU B CA 1
ATOM 4398 C C . LEU B 1 254 ? -16.656 -8.773 -17.438 1 98.06 254 LEU B C 1
ATOM 4400 O O . LEU B 1 254 ? -15.93 -9.648 -16.953 1 98.06 254 LEU B O 1
ATOM 4404 N N . PRO B 1 255 ? -17.781 -8.375 -16.891 1 96.75 255 PRO B N 1
ATOM 4405 C CA . PRO B 1 255 ? -18.203 -9 -15.641 1 96.75 255 PRO B CA 1
ATOM 4406 C C . PRO B 1 255 ? -18.703 -10.43 -15.828 1 96.75 255 PRO B C 1
ATOM 4408 O O . PRO B 1 255 ? -19.344 -10.734 -16.844 1 96.75 255 PRO B O 1
ATOM 4411 N N . ALA B 1 256 ? -18.375 -11.234 -14.891 1 95.88 256 ALA B N 1
ATOM 4412 C CA . ALA B 1 256 ? -18.891 -12.602 -14.805 1 95.88 256 ALA B CA 1
ATOM 4413 C C . ALA B 1 256 ? -19.844 -12.758 -13.625 1 95.88 256 ALA B C 1
ATOM 4415 O O . ALA B 1 256 ? -19.766 -12.008 -12.648 1 95.88 256 ALA B O 1
ATOM 4416 N N . LEU B 1 257 ? -20.844 -13.664 -13.805 1 93.31 257 LEU B N 1
ATOM 4417 C CA . LEU B 1 257 ? -21.766 -14.031 -12.742 1 93.31 257 LEU B CA 1
ATOM 4418 C C . LEU B 1 257 ? -22.562 -12.812 -12.273 1 93.31 257 LEU B C 1
ATOM 4420 O O . LEU B 1 257 ? -22.656 -12.555 -11.07 1 93.31 257 LEU B O 1
ATOM 4424 N N . PRO B 1 258 ? -23.094 -12.062 -13.172 1 88.62 258 PRO B N 1
ATOM 4425 C CA . PRO B 1 258 ? -23.797 -10.836 -12.781 1 88.62 258 PRO B CA 1
ATOM 4426 C C . PRO B 1 258 ? -25 -11.102 -11.898 1 88.62 258 PRO B C 1
ATOM 4428 O O . PRO B 1 258 ? -25.438 -10.211 -11.164 1 88.62 258 PRO B O 1
ATOM 4431 N N . GLN B 1 259 ? -25.484 -12.258 -11.883 1 88.31 259 GLN B N 1
ATOM 4432 C CA . GLN B 1 259 ? -26.672 -12.586 -11.109 1 88.31 259 GLN B CA 1
ATOM 4433 C C . GLN B 1 259 ? -26.312 -12.961 -9.672 1 88.31 259 GLN B C 1
ATOM 4435 O O . GLN B 1 259 ? -27.203 -13.141 -8.828 1 88.31 259 GLN B O 1
ATOM 4440 N N . TRP B 1 260 ? -25.078 -13.07 -9.453 1 89.62 260 TRP B N 1
ATOM 4441 C CA . TRP B 1 260 ? -24.625 -13.492 -8.133 1 89.62 260 TRP B CA 1
ATOM 4442 C C . TRP B 1 260 ? -24.031 -12.32 -7.355 1 89.62 260 TRP B C 1
ATOM 4444 O O . TRP B 1 260 ? -23.344 -11.477 -7.926 1 89.62 260 TRP B O 1
ATOM 4454 N N . ARG B 1 261 ? -24.344 -12.367 -6.07 1 88.69 261 ARG B N 1
ATOM 4455 C CA . ARG B 1 261 ? -23.641 -11.484 -5.164 1 88.69 261 ARG B CA 1
ATOM 4456 C C . ARG B 1 261 ? -22.453 -12.195 -4.523 1 88.69 261 ARG B C 1
ATOM 4458 O O . ARG B 1 261 ? -22.625 -13.188 -3.812 1 88.69 261 ARG B O 1
ATOM 4465 N N . LEU B 1 262 ? -21.297 -11.586 -4.781 1 89.88 262 LEU B N 1
ATOM 4466 C CA . LEU B 1 262 ? -20.078 -12.211 -4.273 1 89.88 262 LEU B CA 1
ATOM 4467 C C . LEU B 1 262 ? -19.531 -11.445 -3.068 1 89.88 262 LEU B C 1
ATOM 4469 O O . LEU B 1 262 ? -19.641 -10.219 -3.006 1 89.88 262 LEU B O 1
ATOM 4473 N N . SER B 1 263 ? -18.953 -12.211 -2.088 1 86.38 263 SER B N 1
ATOM 4474 C CA . SER B 1 263 ? -18.359 -11.602 -0.898 1 86.38 263 SER B CA 1
ATOM 4475 C C . SER B 1 263 ? -17.188 -12.422 -0.375 1 86.38 263 SER B C 1
ATOM 4477 O O . SER B 1 263 ? -17.234 -13.648 -0.365 1 86.38 263 SER B O 1
ATOM 4479 N N . ILE B 1 264 ? -16.078 -11.711 0.055 1 83.94 264 ILE B N 1
ATOM 4480 C CA . ILE B 1 264 ? -14.93 -12.383 0.649 1 83.94 264 ILE B CA 1
ATOM 4481 C C . ILE B 1 264 ? -14.727 -11.891 2.08 1 83.94 264 ILE B C 1
ATOM 4483 O O . ILE B 1 264 ? -14.688 -12.688 3.018 1 83.94 264 ILE B O 1
ATOM 4487 N N . PHE B 1 265 ? -14.266 -10.523 2.42 1 67.94 265 PHE B N 1
ATOM 4488 C CA . PHE B 1 265 ? -13.797 -10.016 3.701 1 67.94 265 PHE B CA 1
ATOM 4489 C C . PHE B 1 265 ? -14.891 -9.195 4.391 1 67.94 265 PHE B C 1
ATOM 4491 O O . PHE B 1 265 ? -14.625 -8.516 5.383 1 67.94 265 PHE B O 1
ATOM 4498 N N . GLY B 1 266 ? -15.992 -9.227 4.031 1 73.12 266 GLY B N 1
ATOM 4499 C CA . GLY B 1 266 ? -16.984 -8.359 4.637 1 73.12 266 GLY B CA 1
ATOM 4500 C C . GLY B 1 266 ? -17.828 -7.605 3.621 1 73.12 266 GLY B C 1
ATOM 4501 O O . GLY B 1 266 ? -17.594 -7.719 2.414 1 73.12 266 GLY B O 1
ATOM 4502 N N . ARG B 1 267 ? -18.734 -6.742 4.379 1 76.62 267 ARG B N 1
ATOM 4503 C CA . ARG B 1 267 ? -19.719 -6.223 3.438 1 76.62 267 ARG B CA 1
ATOM 4504 C C . ARG B 1 267 ? -19.75 -4.695 3.453 1 76.62 267 ARG B C 1
ATOM 4506 O O . ARG B 1 267 ? -20.25 -4.066 2.52 1 76.62 267 ARG B O 1
ATOM 4513 N N . ALA B 1 268 ? -19.078 -4.172 4.539 1 86.12 268 ALA B N 1
ATOM 4514 C CA . ALA B 1 268 ? -19.266 -2.721 4.598 1 86.12 268 ALA B CA 1
ATOM 4515 C C . ALA B 1 268 ? -17.984 -2.029 5.055 1 86.12 268 ALA B C 1
ATOM 4517 O O . ALA B 1 268 ? -17.234 -2.574 5.867 1 86.12 268 ALA B O 1
ATOM 4518 N N . MET B 1 269 ? -17.812 -0.85 4.484 1 90.81 269 MET B N 1
ATOM 4519 C CA . MET B 1 269 ? -16.719 0.022 4.895 1 90.81 269 MET B CA 1
ATOM 4520 C C . MET B 1 269 ? -17.141 0.943 6.031 1 90.81 269 MET B C 1
ATOM 4522 O O . MET B 1 269 ? -18.219 1.553 5.969 1 90.81 269 MET B O 1
ATOM 4526 N N . TYR B 1 270 ? -16.266 0.996 7.062 1 91.12 270 TYR B N 1
ATOM 4527 C CA . TYR B 1 270 ? -16.594 1.843 8.203 1 91.12 270 TYR B CA 1
ATOM 4528 C C . TYR B 1 270 ? -15.461 2.83 8.484 1 91.12 270 TYR B C 1
ATOM 4530 O O . TYR B 1 270 ? -14.281 2.494 8.336 1 91.12 270 TYR B O 1
ATOM 4538 N N . MET B 1 271 ? -15.867 3.994 8.844 1 93.38 271 MET B N 1
ATOM 4539 C CA . MET B 1 271 ? -14.961 4.941 9.484 1 93.38 271 MET B CA 1
ATOM 4540 C C . MET B 1 271 ? -15.008 4.793 11.008 1 93.38 271 MET B C 1
ATOM 4542 O O . MET B 1 271 ? -16.078 4.848 11.609 1 93.38 271 MET B O 1
ATOM 4546 N N . LEU B 1 272 ? -13.891 4.598 11.617 1 90.88 272 LEU B N 1
ATOM 4547 C CA . LEU B 1 272 ? -13.781 4.328 13.047 1 90.88 272 LEU B CA 1
ATOM 4548 C C . LEU B 1 272 ? -12.969 5.41 13.75 1 90.88 272 LEU B C 1
ATOM 4550 O O . LEU B 1 272 ? -11.93 5.836 13.234 1 90.88 272 LEU B O 1
ATOM 4554 N N . TYR B 1 273 ? -13.406 5.824 14.828 1 88.5 273 TYR B N 1
ATOM 4555 C CA . TYR B 1 273 ? -12.656 6.75 15.672 1 88.5 273 TYR B CA 1
ATOM 4556 C C . TYR B 1 273 ? -13.109 6.66 17.125 1 88.5 273 TYR B C 1
ATOM 4558 O O . TYR B 1 273 ? -14.148 6.062 17.422 1 88.5 273 TYR B O 1
ATOM 4566 N N . MET B 1 274 ? -12.312 7.184 18.016 1 82.5 274 MET B N 1
ATOM 4567 C CA . MET B 1 274 ? -12.625 7.145 19.438 1 82.5 274 MET B CA 1
ATOM 4568 C C . MET B 1 274 ? -13.836 8.016 19.766 1 82.5 274 MET B C 1
ATOM 4570 O O . MET B 1 274 ? -13.992 9.094 19.203 1 82.5 274 MET B O 1
ATOM 4574 N N . PRO B 1 275 ? -14.711 7.473 20.641 1 75 275 PRO B N 1
ATOM 4575 C CA . PRO B 1 275 ? -15.906 8.234 21 1 75 275 PRO B CA 1
ATOM 4576 C C . PRO B 1 275 ? -15.578 9.539 21.719 1 75 275 PRO B C 1
ATOM 4578 O O . PRO B 1 275 ? -16.453 10.391 21.906 1 75 275 PRO B O 1
ATOM 4581 N N . ASN B 1 276 ? -14.438 9.836 21.875 1 61.81 276 ASN B N 1
ATOM 4582 C CA . ASN B 1 276 ? -14.148 10.945 22.766 1 61.81 276 ASN B CA 1
ATOM 4583 C C . ASN B 1 276 ? -14.852 12.227 22.328 1 61.81 276 ASN B C 1
ATOM 4585 O O . ASN B 1 276 ? -15.07 12.438 21.125 1 61.81 276 ASN B O 1
ATOM 4589 N N . ARG B 1 277 ? -15.586 12.867 23.219 1 53.69 277 ARG B N 1
ATOM 4590 C CA . ARG B 1 277 ? -16.406 14.07 23.125 1 53.69 277 ARG B CA 1
ATOM 4591 C C . ARG B 1 277 ? -15.609 15.242 22.562 1 53.69 277 ARG B C 1
ATOM 4593 O O . ARG B 1 277 ? -16.156 16.125 21.922 1 53.69 277 ARG B O 1
ATOM 4600 N N . HIS B 1 278 ? -14.281 15.32 22.734 1 63.31 278 HIS B N 1
ATOM 4601 C CA . HIS B 1 278 ? -13.656 16.562 22.297 1 63.31 278 HIS B CA 1
ATOM 4602 C C . HIS B 1 278 ? -12.508 16.281 21.328 1 63.31 278 HIS B C 1
ATOM 4604 O O . HIS B 1 278 ? -11.344 16.406 21.703 1 63.31 278 HIS B O 1
ATOM 4610 N N . HIS B 1 279 ? -12.867 15.992 20.094 1 74.31 279 HIS B N 1
ATOM 4611 C CA . HIS B 1 279 ? -11.852 15.906 19.062 1 74.31 279 HIS B CA 1
ATOM 4612 C C . HIS B 1 279 ? -11.297 17.281 18.719 1 74.31 279 HIS B C 1
ATOM 4614 O O . HIS B 1 279 ? -12.047 18.266 18.641 1 74.31 279 HIS B O 1
ATOM 4620 N N . PRO B 1 280 ? -9.922 17.297 18.562 1 78 280 PRO B N 1
ATOM 4621 C CA . PRO B 1 280 ? -9.438 18.531 17.938 1 78 280 PRO B CA 1
ATOM 4622 C C . PRO B 1 280 ? -10.203 18.906 16.672 1 78 280 PRO B C 1
ATOM 4624 O O . PRO B 1 280 ? -10.719 18.016 15.977 1 78 280 PRO B O 1
ATOM 4627 N N . ARG B 1 281 ? -10.352 20.109 16.391 1 83.31 281 ARG B N 1
ATOM 4628 C CA . ARG B 1 281 ? -11.172 20.641 15.305 1 83.31 281 ARG B CA 1
ATOM 4629 C C . ARG B 1 281 ? -10.789 20 13.969 1 83.31 281 ARG B C 1
ATOM 4631 O O . ARG B 1 281 ? -11.664 19.625 13.18 1 83.31 281 ARG B O 1
ATOM 4638 N N . ALA B 1 282 ? -9.508 19.844 13.688 1 90.5 282 ALA B N 1
ATOM 4639 C CA . ALA B 1 282 ? -9.039 19.266 12.43 1 90.5 282 ALA B CA 1
ATOM 4640 C C . ALA B 1 282 ? -9.594 17.859 12.234 1 90.5 282 ALA B C 1
ATOM 4642 O O . ALA B 1 282 ? -10.008 17.5 11.125 1 90.5 282 ALA B O 1
ATOM 4643 N N . ILE B 1 283 ? -9.656 17.094 13.273 1 91.56 283 ILE B N 1
ATOM 4644 C CA . ILE B 1 283 ? -10.141 15.711 13.219 1 91.56 283 ILE B CA 1
ATOM 4645 C C . ILE B 1 283 ? -11.648 15.711 12.977 1 91.56 283 ILE B C 1
ATOM 4647 O O . ILE B 1 283 ? -12.148 14.961 12.141 1 91.56 283 ILE B O 1
ATOM 4651 N N . SER B 1 284 ? -12.32 16.594 13.711 1 90.06 284 SER B N 1
ATOM 4652 C CA . SER B 1 284 ? -13.766 16.703 13.531 1 90.06 284 SER B CA 1
ATOM 4653 C C . SER B 1 284 ? -14.117 17.109 12.109 1 90.06 284 SER B C 1
ATOM 4655 O O . SER B 1 284 ? -15.062 16.594 11.523 1 90.06 284 SER B O 1
ATOM 4657 N N . MET B 1 285 ? -13.383 18.016 11.594 1 91.88 285 MET B N 1
ATOM 4658 C CA . MET B 1 285 ? -13.617 18.469 10.227 1 91.88 285 MET B CA 1
ATOM 4659 C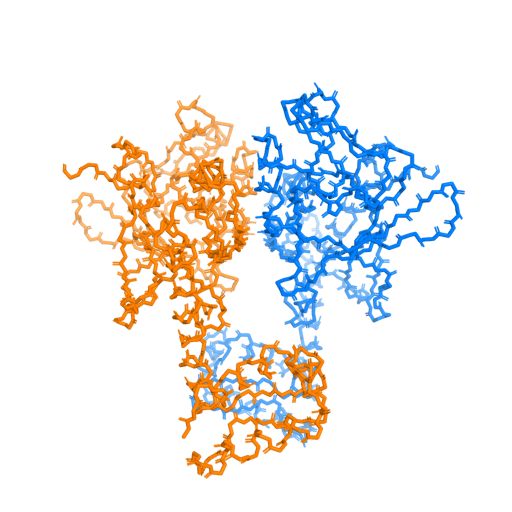 C . MET B 1 285 ? -13.391 17.359 9.219 1 91.88 285 MET B C 1
ATOM 4661 O O . MET B 1 285 ? -14.156 17.203 8.266 1 91.88 285 MET B O 1
ATOM 4665 N N . MET B 1 286 ? -12.391 16.547 9.43 1 95.69 286 MET B N 1
ATOM 4666 C CA . MET B 1 286 ? -12.117 15.406 8.547 1 95.69 286 MET B CA 1
ATOM 4667 C C . MET B 1 286 ? -13.242 14.383 8.609 1 95.69 286 MET B C 1
ATOM 4669 O O . MET B 1 286 ? -13.695 13.891 7.57 1 95.69 286 MET B O 1
ATOM 4673 N N . ILE B 1 287 ? -13.68 14.109 9.805 1 94.25 287 ILE B N 1
ATOM 4674 C CA . ILE B 1 287 ? -14.766 13.148 10 1 94.25 287 ILE B CA 1
ATOM 4675 C C . ILE B 1 287 ? -16.016 13.609 9.242 1 94.25 287 ILE B C 1
ATOM 4677 O O . ILE B 1 287 ? -16.594 12.844 8.477 1 94.25 287 ILE B O 1
ATOM 4681 N N . GLU B 1 288 ? -16.359 14.844 9.43 1 92.69 288 GLU B N 1
ATOM 4682 C CA . GLU B 1 288 ? -17.531 15.398 8.773 1 92.69 288 GLU B CA 1
ATOM 4683 C C . GLU B 1 288 ? -17.375 15.398 7.254 1 92.69 288 GLU B C 1
ATOM 4685 O O . GLU B 1 288 ? -18.312 15.07 6.523 1 92.69 288 GLU B O 1
ATOM 4690 N N . PHE B 1 289 ? -16.234 15.734 6.824 1 94.81 289 PHE B N 1
ATOM 4691 C CA . PHE B 1 289 ? -15.969 15.812 5.395 1 94.81 289 PHE B CA 1
ATOM 4692 C C . PHE B 1 289 ? -16.109 14.445 4.738 1 94.81 289 PHE B C 1
ATOM 4694 O O . PHE B 1 289 ? -16.766 14.305 3.707 1 94.81 289 PHE B O 1
ATOM 4701 N N . ILE B 1 290 ? -15.516 13.43 5.328 1 95.44 290 ILE B N 1
ATOM 4702 C CA . ILE B 1 290 ? -15.57 12.078 4.789 1 95.44 290 ILE B CA 1
ATOM 4703 C C . ILE B 1 290 ? -17.016 11.594 4.75 1 95.44 290 ILE B C 1
ATOM 4705 O O . ILE B 1 290 ? -17.453 10.992 3.764 1 95.44 290 ILE B O 1
ATOM 4709 N N . GLN B 1 291 ? -17.688 11.883 5.773 1 92.19 291 GLN B N 1
ATOM 4710 C CA . GLN B 1 291 ? -19.094 11.469 5.836 1 92.19 291 GLN B CA 1
ATOM 4711 C C . GLN B 1 291 ? -19.906 12.125 4.727 1 92.19 291 GLN B C 1
ATOM 4713 O O . GLN B 1 291 ? -20.734 11.469 4.086 1 92.19 291 GLN B O 1
ATOM 4718 N N . GLN B 1 292 ? -19.688 13.391 4.543 1 89.69 292 GLN B N 1
ATOM 4719 C CA . GLN B 1 292 ? -20.406 14.125 3.504 1 89.69 292 GLN B CA 1
ATOM 4720 C C . GLN B 1 292 ? -20.094 13.562 2.121 1 89.69 292 GLN B C 1
ATOM 4722 O O . GLN B 1 292 ? -21 13.391 1.296 1 89.69 292 GLN B O 1
ATOM 4727 N N . ARG B 1 293 ? -18.844 13.227 1.857 1 91.56 293 ARG B N 1
ATOM 4728 C CA . ARG B 1 293 ? -18.453 12.703 0.553 1 91.56 293 ARG B CA 1
ATOM 4729 C C . ARG B 1 293 ? -19 11.305 0.334 1 91.56 293 ARG B C 1
ATOM 4731 O O . ARG B 1 293 ? -19.438 10.961 -0.772 1 91.56 293 ARG B O 1
ATOM 4738 N N . ALA B 1 294 ? -18.953 10.547 1.378 1 89.44 294 ALA B N 1
ATOM 4739 C CA . ALA B 1 294 ? -19.5 9.195 1.278 1 89.44 294 ALA B CA 1
ATOM 4740 C C . ALA B 1 294 ? -21 9.227 0.988 1 89.44 294 ALA B C 1
ATOM 4742 O O . ALA B 1 294 ? -21.5 8.391 0.238 1 89.44 294 ALA B O 1
ATOM 4743 N N . GLN B 1 295 ? -21.625 10.211 1.567 1 82.06 295 GLN B N 1
ATOM 4744 C CA . GLN B 1 295 ? -23.062 10.352 1.383 1 82.06 295 GLN B CA 1
ATOM 4745 C C . GLN B 1 295 ? -23.391 10.938 0.015 1 82.06 295 GLN B C 1
ATOM 4747 O O . GLN B 1 295 ? -24.375 10.539 -0.622 1 82.06 295 GLN B O 1
ATOM 4752 N N . ALA B 1 296 ? -22.672 12.016 -0.384 1 72.12 296 ALA B N 1
ATOM 4753 C CA . ALA B 1 296 ? -22.906 12.688 -1.657 1 72.12 296 ALA B CA 1
ATOM 4754 C C . ALA B 1 296 ? -22.594 11.766 -2.832 1 72.12 296 ALA B C 1
ATOM 4756 O O . ALA B 1 296 ? -23.234 11.844 -3.883 1 72.12 296 ALA B O 1
ATOM 4757 N N . ALA B 1 297 ? -21.359 11.328 -2.705 1 61.75 297 ALA B N 1
ATOM 4758 C CA . ALA B 1 297 ? -20.938 10.484 -3.818 1 61.75 297 ALA B CA 1
ATOM 4759 C C . ALA B 1 297 ? -22.016 9.477 -4.195 1 61.75 297 ALA B C 1
ATOM 4761 O O . ALA B 1 297 ? -22.719 8.961 -3.328 1 61.75 297 ALA B O 1
ATOM 4762 N N . HIS B 1 298 ? -22.719 9.742 -5.32 1 54.28 298 HIS B N 1
ATOM 4763 C CA . HIS B 1 298 ? -23.875 9.242 -6.051 1 54.28 298 HIS B CA 1
ATOM 4764 C C . HIS B 1 298 ? -24.109 7.762 -5.758 1 54.28 298 HIS B C 1
ATOM 4766 O O . HIS B 1 298 ? -23.172 7.027 -5.441 1 54.28 298 HIS B O 1
ATOM 4772 N N . GLU B 1 299 ? -25.344 7.539 -5.703 1 52.22 299 GLU B N 1
ATOM 4773 C CA . GLU B 1 299 ? -26.094 6.332 -6.051 1 52.22 299 GLU B CA 1
ATOM 4774 C C . GLU B 1 299 ? -25.422 5.578 -7.191 1 52.22 299 GLU B C 1
ATOM 4776 O O . GLU B 1 299 ? -25.188 6.141 -8.258 1 52.22 299 GLU B O 1
ATOM 4781 N N . GLY B 1 300 ? -24.875 4.594 -6.91 1 57.5 300 GLY B N 1
ATOM 4782 C CA . GLY B 1 300 ? -24.453 3.65 -7.934 1 57.5 300 GLY B CA 1
ATOM 4783 C C . GLY B 1 300 ? -22.938 3.479 -7.992 1 57.5 300 GLY B C 1
ATOM 4784 O O . GLY B 1 300 ? -22.438 2.686 -8.789 1 57.5 300 GLY B O 1
ATOM 4785 N N . ARG B 1 301 ? -22.188 4.438 -7.242 1 67.31 301 ARG B N 1
ATOM 4786 C CA . ARG B 1 301 ? -20.75 4.215 -7.371 1 67.31 301 ARG B CA 1
ATOM 4787 C C . ARG B 1 301 ? -20.281 3.113 -6.422 1 67.31 301 ARG B C 1
ATOM 4789 O O . ARG B 1 301 ? -20.688 3.072 -5.262 1 67.31 301 ARG B O 1
ATOM 4796 N N . PRO B 1 302 ? -19.547 2.318 -6.891 1 66.31 302 PRO B N 1
ATOM 4797 C CA . PRO B 1 302 ? -19.094 1.195 -6.066 1 66.31 302 PRO B CA 1
ATOM 4798 C C . PRO B 1 302 ? -18.328 1.646 -4.824 1 66.31 302 PRO B C 1
ATOM 4800 O O . PRO B 1 302 ? -17.578 2.615 -4.883 1 66.31 302 PRO B O 1
ATOM 4803 N N . GLY B 1 303 ? -18.594 1.022 -3.779 1 66.31 303 GLY B N 1
ATOM 4804 C CA . GLY B 1 303 ? -17.906 1.286 -2.525 1 66.31 303 GLY B CA 1
ATOM 4805 C C . GLY B 1 303 ? -18.547 2.398 -1.717 1 66.31 303 GLY B C 1
ATOM 4806 O O . GLY B 1 303 ? -18.016 2.801 -0.678 1 66.31 303 GLY B O 1
ATOM 4807 N N . LEU B 1 304 ? -19.562 2.949 -2.258 1 72.12 304 LEU B N 1
ATOM 4808 C CA . LEU B 1 304 ? -20.188 4.082 -1.571 1 72.12 304 LEU B CA 1
ATOM 4809 C C . LEU B 1 304 ? -21.641 3.791 -1.251 1 72.12 304 LEU B C 1
ATOM 4811 O O . LEU B 1 304 ? -22.25 2.887 -1.835 1 72.12 304 LEU B O 1
ATOM 4815 N N . LEU B 1 305 ? -22.094 4.465 -0.246 1 60.66 305 LEU B N 1
ATOM 4816 C CA . LEU B 1 305 ? -23.453 4.301 0.244 1 60.66 305 LEU B CA 1
ATOM 4817 C C . LEU B 1 305 ? -24.469 4.645 -0.843 1 60.66 305 LEU B C 1
ATOM 4819 O O . LEU B 1 305 ? -24.297 5.629 -1.569 1 60.66 305 LEU B O 1
ATOM 4823 N N . GLY B 1 306 ? -25.312 3.58 -1.219 1 52.97 306 GLY B N 1
ATOM 4824 C CA . GLY B 1 306 ? -26.453 3.938 -2.059 1 52.97 306 GLY B CA 1
ATOM 4825 C C . GLY B 1 306 ? -27.422 4.879 -1.378 1 52.97 306 GLY B C 1
ATOM 4826 O O . GLY B 1 306 ? -27.438 4.977 -0.15 1 52.97 306 GLY B O 1
ATOM 4827 N N . ALA B 1 307 ? -27.906 5.871 -2.119 1 42.88 307 ALA B N 1
ATOM 4828 C CA . ALA B 1 307 ? -28.984 6.656 -1.535 1 42.88 307 ALA B CA 1
ATOM 4829 C C . ALA B 1 307 ? -30.031 5.75 -0.876 1 42.88 307 ALA B C 1
ATOM 4831 O O . ALA B 1 307 ? -30.422 4.734 -1.449 1 42.88 307 ALA B O 1
ATOM 4832 N N . ALA B 1 308 ? -30.172 6.047 0.387 1 33.97 308 ALA B N 1
ATOM 4833 C CA . ALA B 1 308 ? -31.328 5.406 0.983 1 33.97 308 ALA B CA 1
ATOM 4834 C C . ALA B 1 308 ? -32.594 5.711 0.183 1 33.97 308 ALA B C 1
ATOM 4836 O O . ALA B 1 308 ? -32.719 6.797 -0.393 1 33.97 308 ALA B O 1
#

Radius of gyration: 26.16 Å; Cα contacts (8 Å, |Δi|>4): 1173; chains: 2; bounding box: 62×71×68 Å

Organism: NCBI:txid1287738

Secondary structure (DSSP, 8-state):
--HHHHHHHHHHHHHSSHHHHHHHHT--HHHHHHHHHHHHHHHTS--EEE-SS-EEE-HHHHHHHHHHHHHHHHHHHHHHHHHTTTSPP-EEEEEEE-HHHIIIIIHHHHHHHHHH-TTEEEEEEE---SHHHHTT--SEEEEEESS--TTSEEEEEEE--EEEEE-HHHHHHH---SSGGGGGGS-EEE---TTS-EEEEEEETT---EEEEE-EEEEES-HHHHHHHHHTTSSEEEEEHHHHHHHHHHTSSEEE-TTEEEESS-SEEEEEE---S---HHHHHHHHHHHHHHHHS-TT-TTS----/--HHHHHHHHHHHHHSSHHHHHHHHT--HHHHHHHHHHHHHHHTS--EEE-SS-EEE-HHHHHHHHHHHHHHHHHHHHHHHHHTTTSPP-EEEEEEE-HHHIIIIIHHHHHHHHHH-TTEEEEEEE---STHHHHS--SEEEEEESS--TTSEEEEEEE--EEEEE-HHHHHHH---SSGGGGGGS-EEE---TTS-EEEEEEETT---EEEEE-EEEEES-HHHHHHHHHTTSSEEEEEHHHHHHHHHHTSSEEE-TTEEEESS-SEEEEEE---S---HHHHHHHHHHHHHHHHS-TT-TTS----

Nearest PDB structures (foldseek):
  3t1b-assembly1_A  TM=6.566E-01  e=4.058E-26  Vibrio cholerae
  3t1b-assembly1_D  TM=6.567E-01  e=1.081E-25  Vibrio cholerae
  3szp-assembly1_A-2  TM=6.458E-01  e=8.996E-26  Vibrio cholerae
  9bce-assembly1_A  TM=8.311E-01  e=4.479E-17  Shewanella oneidensis
  5y2v-assembly1_C  TM=4.962E-01  e=2.228E-18  Synechocystis sp. PCC 6803 substr. Kazusa

pLDDT: mean 83.23, std 13.65, range [33.97, 98.5]

Solvent-accessible surface area (backbone atoms only — not comparable to full-atom values): 32198 Å² total; per-residue (Å²): 139,50,72,66,55,29,43,48,48,32,42,29,56,73,49,30,25,59,61,53,20,8,61,75,65,73,42,50,47,67,53,48,52,48,52,49,51,50,48,23,57,76,70,69,43,75,34,58,48,74,52,99,80,42,45,42,64,31,76,66,22,47,53,48,29,50,52,19,49,49,48,52,40,36,51,49,25,50,49,41,57,61,61,37,70,90,46,79,69,51,47,68,37,32,36,34,23,28,46,46,56,31,62,64,62,40,41,66,55,55,47,49,49,40,68,75,34,71,60,35,28,40,36,43,41,66,44,73,67,68,72,52,64,69,78,59,77,50,61,34,36,38,44,69,37,81,71,76,61,84,82,36,41,72,44,80,36,15,44,47,43,38,38,39,27,26,9,60,68,36,35,74,73,72,52,73,53,85,49,74,70,49,52,53,79,43,51,24,28,30,66,52,60,86,95,43,76,37,58,36,37,35,30,46,91,84,44,78,76,42,79,34,68,35,70,57,35,36,32,30,75,46,48,71,58,47,47,51,37,16,58,70,37,71,28,36,23,48,42,53,35,49,75,44,48,66,40,41,74,71,59,55,25,44,76,35,48,82,74,43,48,37,40,70,78,44,46,30,34,27,40,35,30,68,65,64,90,62,61,32,63,46,46,47,51,49,54,52,49,53,50,49,48,26,60,60,45,48,66,80,43,60,50,28,24,59,70,127,139,51,72,65,55,30,45,48,48,30,42,30,56,72,50,30,25,58,62,52,21,8,60,76,65,71,42,51,47,67,53,46,51,48,53,49,51,50,50,22,57,75,70,70,44,73,34,59,47,75,52,100,79,41,45,42,65,31,74,66,22,46,54,46,30,51,52,17,47,49,48,52,40,37,52,49,26,50,48,43,58,63,61,37,70,90,46,79,69,52,47,68,36,36,38,33,23,27,46,46,56,32,61,65,62,42,43,66,55,54,47,51,49,42,68,74,34,71,60,35,27,40,35,43,41,65,45,74,67,68,73,38,66,79,75,38,92,47,61,34,36,38,45,68,38,81,71,78,62,84,81,36,41,72,44,81,37,15,44,46,43,39,37,39,28,25,10,60,69,35,36,74,74,72,49,74,52,83,47,75,70,50,51,55,80,43,52,25,27,31,64,52,58,87,96,43,75,37,59,36,37,36,31,45,91,85,43,78,73,42,78,33,69,35,70,58,36,36,30,30,74,46,48,70,58,46,47,51,38,17,61,69,38,72,28,36,22,47,40,52,34,51,74,45,48,66,39,41,75,70,58,56,25,44,76,35,46,81,74,44,48,38,39,70,79,46,46,28,32,30,41,34,32,68,64,66,89,61,61,33,64,46,46,47,51,50,53,52,49,52,51,49,48,26,61,58,46,48,64,79,43,59,52,28,26,58,69,127

InterPro domains:
  IPR000847 LysR, HTH, N-terminal domain [PF00126] (4-61)
  IPR000847 LysR, HTH, N-terminal domain [PS50931] (1-58)
  IPR005119 LysR, substrate-binding [PF03466] (88-294)
  IPR036388 Winged helix-like DNA-binding domain superfamily [G3DSA:1.10.10.10] (1-88)
  IPR036390 Winged helix DNA-binding domain superfamily [SSF46785] (1-110)
  IPR058163 LysR-type transcriptional regulator, proteobacterial-type [PTHR30537] (3-298)

Sequence (616 aa):
MDTKALTLLVEIVDAGNLSEAARRLKMTRANVSYHLTQLERAVGMQLLRRTTRHVEPTEIGLKLYHHGRSIQDELAAAREAVETLGKTPQGKVRLSVPSGYGQFVMMPWLIEFKQAYPDIVLDVLFENSVDDLLRDEVDIAVRIMSEPPHNLVARELGQVRYVACASPAFVRERGLPDKPADLARLPIISAAVIGRPLRLSAYYGGQPRQHVVLEPTVISRNYAFLREATLAGLGIGVVPDYVVHDDIARGDLLPALPQWRLSIFGRAMYMLYMPNRHHPRAISMMIEFIQQRAQAAHEGRPGLLGAAMDTKALTLLVEIVDAGNLSEAARRLKMTRANVSYHLTQLERAVGMQLLRRTTRHVEPTEIGLKLYHHGRSIQDELAAAREAVETLGKTPQGKVRLSVPSGYGQFVMMPWLIEFKQAYPDIVLDVLFENSVDDLLRDEVDIAVRIMSEPPHNLVARELGQVRYVACASPAFVRERGLPDKPADLARLPIISAAVIGRPLRLSAYYGGQPRQHVVLEPTVISRNYAFLREATLAGLGIGVVPDYVVHDDIARGDLLPALPQWRLSIFGRAMYMLYMPNRHHPRAISMMIEFIQQRAQAAHEGRPGLLGAA